Protein AF-A0AAV9B900-F1 (afdb_monomer_lite)

Organism: Acorus gramineus (NCBI:txid55184)

Foldseek 3Di:
DDPPPPPDDPVPDPVPDDPPDDDDVVCCLQPVVPPDDPDDPHDHDDNDDPPPPDDQDPDLPDFLDDDDPVDDDDDPPPPDPPDDDPPPPVVCPVPDDDPPPDDDPQVVDDPRPSVVSVVSVVVPDDDDPPPPDDDPDDDDPPPPPCVVVVVVVVVVCVVCVVVCCVVVVVVVCCVPVNDDPPPDDDDQDPVCPVVVVLVVLLVVQLVVQQVPDDPPPRDPCSVVLVVLLVVLLVCVQQVHDDDDPPDDPVSVVSSVVSSPCPPVVVLLVVVLVCLQVVHDDDPVSVVVSQSSCVRPDCVVVVVVVPDDDDDDADDDDCRVPPPDADDWDWHWDCPSNDIDIDIHGDPVVVVVVVVVVVVVPDDDDWDADDVVVVDPRDTDDDDDDDDPVVCPPDDDDDDDDDDDDDDDDDDDDDDDPDCVVVDDDVVVVVVVVVVLVVVVVVVVVVCVVVVHDDDPVNSPPPPPPDD

Structure (mmCIF, N/CA/C/O backbone):
data_AF-A0AAV9B900-F1
#
_entry.id   AF-A0AAV9B900-F1
#
loop_
_atom_site.group_PDB
_atom_site.id
_atom_site.type_symbol
_atom_site.label_atom_id
_atom_site.label_alt_id
_atom_site.label_comp_id
_atom_site.label_asym_id
_atom_site.label_entity_id
_atom_site.label_seq_id
_atom_site.pdbx_PDB_ins_code
_atom_site.Cartn_x
_atom_site.Cartn_y
_atom_site.Cartn_z
_atom_site.occupancy
_atom_site.B_iso_or_equiv
_atom_site.auth_seq_id
_atom_site.auth_comp_id
_atom_site.auth_asym_id
_atom_site.auth_atom_id
_atom_site.pdbx_PDB_model_num
ATOM 1 N N . MET A 1 1 ? 1.794 -11.631 -5.120 1.00 41.78 1 MET A N 1
ATOM 2 C CA . MET A 1 1 ? 2.188 -12.983 -4.677 1.00 41.78 1 MET A CA 1
ATOM 3 C C . MET A 1 1 ? 3.601 -12.877 -4.150 1.00 41.78 1 MET A C 1
ATOM 5 O O . MET A 1 1 ? 4.469 -12.426 -4.887 1.00 41.78 1 MET A O 1
ATOM 9 N N . GLY A 1 2 ? 3.771 -13.097 -2.846 1.00 43.91 2 GLY A N 1
ATOM 10 C CA . GLY A 1 2 ? 5.059 -12.958 -2.168 1.00 43.91 2 GLY A CA 1
ATOM 11 C C . GLY A 1 2 ? 6.006 -14.101 -2.527 1.00 43.91 2 GLY A C 1
ATOM 12 O O . GLY A 1 2 ? 5.563 -15.159 -2.957 1.00 43.91 2 GLY A O 1
ATOM 13 N N . LYS A 1 3 ? 7.305 -13.874 -2.319 1.00 52.56 3 LYS A N 1
ATOM 14 C CA . LYS A 1 3 ? 8.444 -14.799 -2.497 1.00 52.56 3 LYS A CA 1
ATOM 15 C C . LYS A 1 3 ? 8.371 -16.126 -1.695 1.00 52.56 3 LYS A C 1
ATOM 17 O O . LYS A 1 3 ? 9.396 -16.770 -1.533 1.00 52.56 3 LYS A O 1
ATOM 22 N N . GLY A 1 4 ? 7.217 -16.512 -1.150 1.00 52.47 4 GLY A N 1
ATOM 23 C CA . GLY A 1 4 ? 7.098 -17.544 -0.109 1.00 52.47 4 GLY A CA 1
ATOM 24 C C . GLY A 1 4 ? 6.269 -18.781 -0.462 1.00 52.47 4 GLY A C 1
ATOM 25 O O . GLY A 1 4 ? 5.964 -19.539 0.444 1.00 52.47 4 GLY A O 1
ATOM 26 N N . GLU A 1 5 ? 5.886 -18.981 -1.724 1.00 58.91 5 GLU A N 1
ATOM 27 C CA . GLU A 1 5 ? 5.115 -20.158 -2.178 1.00 58.91 5 GLU A CA 1
ATOM 28 C C . GLU A 1 5 ? 5.924 -21.002 -3.182 1.00 58.91 5 GLU A C 1
ATOM 30 O O . GLU A 1 5 ? 5.419 -21.407 -4.229 1.00 58.91 5 GLU A O 1
ATOM 35 N N . GLU A 1 6 ? 7.218 -21.216 -2.936 1.00 67.94 6 GLU A N 1
ATOM 36 C CA . GLU A 1 6 ? 7.881 -22.375 -3.544 1.00 67.94 6 GLU A CA 1
ATOM 37 C C . GLU A 1 6 ? 7.707 -23.541 -2.579 1.00 67.94 6 GLU A C 1
ATOM 39 O O . GLU A 1 6 ? 8.514 -23.751 -1.675 1.00 67.94 6 GLU A O 1
ATOM 44 N N . ASP A 1 7 ? 6.594 -24.255 -2.744 1.00 73.94 7 ASP A N 1
ATOM 45 C CA . ASP A 1 7 ? 6.335 -25.481 -2.002 1.00 73.94 7 ASP A CA 1
ATOM 46 C C . ASP A 1 7 ? 7.483 -26.460 -2.256 1.00 73.94 7 ASP A C 1
ATOM 48 O O . ASP A 1 7 ? 7.876 -26.698 -3.407 1.00 73.94 7 ASP A O 1
ATOM 52 N N . TRP A 1 8 ? 8.031 -27.028 -1.178 1.00 78.62 8 TRP A N 1
ATOM 53 C CA . TRP A 1 8 ? 9.004 -28.103 -1.300 1.00 78.62 8 TRP A CA 1
ATOM 54 C C . TRP A 1 8 ? 8.386 -29.218 -2.142 1.00 78.62 8 TRP A C 1
ATOM 56 O O . TRP A 1 8 ? 7.319 -29.747 -1.829 1.00 78.62 8 TRP A O 1
ATOM 66 N N . ASN A 1 9 ? 9.053 -29.555 -3.237 1.00 77.12 9 ASN A N 1
ATOM 67 C CA . ASN A 1 9 ? 8.632 -30.608 -4.137 1.00 77.12 9 ASN A CA 1
ATOM 68 C C . ASN A 1 9 ? 9.798 -31.580 -4.341 1.00 77.12 9 ASN A C 1
ATOM 70 O O . ASN A 1 9 ? 10.964 -31.246 -4.131 1.00 77.12 9 ASN A O 1
ATOM 74 N N . GLY A 1 10 ? 9.492 -32.794 -4.795 1.00 81.31 10 GLY A N 1
ATOM 75 C CA . GLY A 1 10 ? 10.517 -33.808 -5.043 1.00 81.31 10 GLY A CA 1
ATOM 76 C C . GLY A 1 10 ? 11.502 -33.466 -6.171 1.00 81.31 10 GLY A C 1
ATOM 77 O O . GLY A 1 10 ? 12.431 -34.248 -6.369 1.00 81.31 10 GLY A O 1
ATOM 78 N N . PHE A 1 11 ? 11.292 -32.359 -6.900 1.00 78.69 11 PHE A N 1
ATOM 79 C CA . PHE A 1 11 ? 12.138 -31.865 -7.995 1.00 78.69 11 PHE A CA 1
ATOM 80 C C . PHE A 1 11 ? 13.203 -30.862 -7.524 1.00 78.69 11 PHE A C 1
ATOM 82 O O . PHE A 1 11 ? 14.281 -30.813 -8.105 1.00 78.69 11 PHE A O 1
ATOM 89 N N . ASN A 1 12 ? 12.933 -30.114 -6.453 1.00 79.75 12 ASN A N 1
ATOM 90 C CA . ASN A 1 12 ? 13.846 -29.140 -5.850 1.00 79.75 12 ASN A CA 1
ATOM 91 C C . ASN A 1 12 ? 14.713 -29.766 -4.735 1.00 79.75 12 ASN A C 1
ATOM 93 O O . ASN A 1 12 ? 15.343 -29.050 -3.957 1.00 79.75 12 ASN A O 1
ATOM 97 N N . ASP A 1 13 ? 14.732 -31.098 -4.633 1.00 88.12 13 ASP A N 1
ATOM 98 C CA . ASP A 1 13 ? 15.564 -31.838 -3.684 1.00 88.12 13 ASP A CA 1
ATOM 99 C C . ASP A 1 13 ? 17.041 -31.751 -4.087 1.00 88.12 13 ASP A C 1
ATOM 101 O O . ASP A 1 13 ? 17.438 -32.214 -5.159 1.00 88.12 13 ASP A O 1
ATOM 105 N N . ILE A 1 14 ? 17.861 -31.187 -3.199 1.00 86.88 14 ILE A N 1
ATOM 106 C CA . ILE A 1 14 ? 19.293 -30.982 -3.428 1.00 86.88 14 ILE A CA 1
ATOM 107 C C . ILE A 1 14 ? 20.031 -32.288 -3.742 1.00 86.88 14 ILE A C 1
ATOM 109 O O . ILE A 1 14 ? 20.977 -32.275 -4.523 1.00 86.88 14 ILE A O 1
ATOM 113 N N . ASN A 1 15 ? 19.558 -33.425 -3.221 1.00 91.62 15 ASN A N 1
ATOM 114 C CA . ASN A 1 15 ? 20.183 -34.729 -3.448 1.00 91.62 15 ASN A CA 1
ATOM 115 C C . ASN A 1 15 ? 19.962 -35.269 -4.869 1.00 91.62 15 ASN A C 1
ATOM 117 O O . ASN A 1 15 ? 20.646 -36.200 -5.289 1.00 91.62 15 ASN A O 1
ATOM 121 N N . LYS A 1 16 ? 19.008 -34.702 -5.617 1.00 89.44 16 LYS A N 1
ATOM 122 C CA . LYS A 1 16 ? 18.698 -35.089 -7.002 1.00 89.44 16 LYS A CA 1
ATOM 123 C C . LYS A 1 16 ? 19.280 -34.123 -8.034 1.00 89.44 16 LYS A C 1
ATOM 125 O O . LYS A 1 16 ? 19.177 -34.380 -9.233 1.00 89.44 16 LYS A O 1
ATOM 130 N N . LEU A 1 17 ? 19.884 -33.019 -7.593 1.00 86.38 17 LEU A N 1
ATOM 131 C CA . LEU A 1 17 ? 20.438 -31.988 -8.464 1.00 86.38 17 LEU A CA 1
ATOM 132 C C . LEU A 1 17 ? 21.939 -32.201 -8.676 1.00 86.38 17 LEU A C 1
ATOM 134 O O . LEU A 1 17 ? 22.731 -32.176 -7.739 1.00 86.38 17 LEU A O 1
ATOM 138 N N . ILE A 1 18 ? 22.346 -32.353 -9.936 1.00 90.69 18 ILE A N 1
ATOM 139 C CA . ILE A 1 18 ? 23.762 -32.427 -10.313 1.00 90.69 18 ILE A CA 1
ATOM 140 C C . ILE A 1 18 ? 24.253 -31.014 -10.643 1.00 90.69 18 ILE A C 1
ATOM 142 O O . ILE A 1 18 ? 23.983 -30.490 -11.725 1.00 90.69 18 ILE A O 1
ATOM 146 N N . ILE A 1 19 ? 25.003 -30.398 -9.728 1.00 88.81 19 ILE A N 1
ATOM 147 C CA . ILE A 1 19 ? 25.570 -29.054 -9.913 1.00 88.81 19 ILE A CA 1
ATOM 148 C C . ILE A 1 19 ? 26.985 -29.184 -10.490 1.00 88.81 19 ILE A C 1
ATOM 150 O O . ILE A 1 19 ? 27.936 -29.458 -9.765 1.00 88.81 19 ILE A O 1
ATOM 154 N N . ARG A 1 20 ? 27.125 -29.003 -11.811 1.00 91.62 20 ARG A N 1
ATOM 155 C CA . ARG A 1 20 ? 28.436 -29.013 -12.502 1.00 91.62 20 ARG A CA 1
ATOM 156 C C . ARG A 1 20 ? 29.057 -27.626 -12.622 1.00 91.62 20 ARG A C 1
ATOM 158 O O . ARG A 1 20 ? 30.269 -27.477 -12.536 1.00 91.62 20 ARG A O 1
ATOM 165 N N . SER A 1 21 ? 28.222 -26.620 -12.835 1.00 89.88 21 SER A N 1
ATOM 166 C CA . SER A 1 21 ? 28.603 -25.215 -12.897 1.00 89.88 21 SER A CA 1
ATOM 167 C C . SER A 1 21 ? 27.502 -24.374 -12.251 1.00 89.88 21 SER A C 1
ATOM 169 O O . SER A 1 21 ? 26.326 -24.748 -12.315 1.00 89.88 21 SER A O 1
ATOM 171 N N . PRO A 1 22 ? 27.851 -23.258 -11.592 1.00 89.69 22 PRO A N 1
ATOM 172 C CA . PRO A 1 22 ? 26.847 -22.377 -11.020 1.00 89.69 22 PRO A CA 1
ATOM 173 C C . PRO A 1 22 ? 26.044 -21.708 -12.141 1.00 89.69 22 PRO A C 1
ATOM 175 O O . PRO A 1 22 ? 26.608 -21.186 -13.106 1.00 89.69 22 PRO A O 1
ATOM 178 N N . PHE A 1 23 ? 24.718 -21.700 -12.006 1.00 87.12 23 PHE A N 1
ATOM 179 C CA . PHE A 1 23 ? 23.857 -20.978 -12.936 1.00 87.12 23 PHE A CA 1
ATOM 180 C C . PHE A 1 23 ? 24.022 -19.467 -12.754 1.00 87.12 23 PHE A C 1
ATOM 182 O O . PHE A 1 23 ? 23.771 -18.930 -11.676 1.00 87.12 23 PHE A O 1
ATOM 189 N N . GLN A 1 24 ? 24.413 -18.785 -13.829 1.00 92.00 24 GLN A N 1
ATOM 190 C CA . GLN A 1 24 ? 24.542 -17.333 -13.871 1.00 92.00 24 GLN A CA 1
ATOM 191 C C . GLN A 1 24 ? 23.187 -16.653 -14.116 1.00 92.00 24 GLN A C 1
ATOM 193 O O . GLN A 1 24 ? 22.278 -17.224 -14.726 1.00 92.00 24 GLN A O 1
ATOM 198 N N . THR A 1 25 ? 23.043 -15.411 -13.652 1.00 92.38 25 THR A N 1
ATOM 199 C CA . THR A 1 25 ? 21.820 -14.612 -13.842 1.00 92.38 25 THR A CA 1
ATOM 200 C C . THR A 1 25 ? 21.553 -14.276 -15.309 1.00 92.38 25 THR A C 1
ATOM 202 O O . THR A 1 25 ? 20.406 -14.149 -15.725 1.00 92.38 25 THR A O 1
ATOM 205 N N . GLU A 1 26 ? 22.605 -14.214 -16.111 1.00 93.00 26 GLU A N 1
ATOM 206 C CA . GLU A 1 26 ? 22.615 -13.952 -17.540 1.00 93.00 26 GLU A CA 1
ATOM 207 C C . GLU A 1 26 ? 21.864 -15.050 -18.294 1.00 93.00 26 GLU A C 1
ATOM 209 O O . GLU A 1 26 ? 21.104 -14.752 -19.210 1.00 93.00 26 GLU A O 1
ATOM 214 N N . TYR A 1 27 ? 21.972 -16.310 -17.858 1.00 92.44 27 TYR A N 1
ATOM 215 C CA . TYR A 1 27 ? 21.222 -17.423 -18.447 1.00 92.44 27 TYR A CA 1
ATOM 216 C C . TYR A 1 27 ? 19.714 -17.280 -18.230 1.00 92.44 27 TYR A C 1
ATOM 218 O O . TYR A 1 27 ? 18.936 -17.573 -19.136 1.00 92.44 27 TYR A O 1
ATOM 226 N N . ARG A 1 28 ? 19.297 -16.750 -17.072 1.00 90.56 28 ARG A N 1
ATOM 227 C CA . ARG A 1 28 ? 17.886 -16.446 -16.782 1.00 90.56 28 ARG A CA 1
ATOM 228 C C . ARG A 1 28 ? 17.332 -15.306 -17.629 1.00 90.56 28 ARG A C 1
ATOM 230 O O . ARG A 1 28 ? 16.119 -15.218 -17.770 1.00 90.56 28 ARG A O 1
ATOM 237 N N . ILE A 1 29 ? 18.189 -14.439 -18.166 1.00 91.69 29 ILE A N 1
ATOM 238 C CA . ILE A 1 29 ? 17.794 -13.352 -19.072 1.00 91.69 29 ILE A CA 1
ATOM 239 C C . ILE A 1 29 ? 17.827 -13.835 -20.526 1.00 91.69 29 ILE A C 1
ATOM 241 O O . ILE A 1 29 ? 16.890 -13.575 -21.275 1.00 91.69 29 ILE A O 1
ATOM 245 N N . ALA A 1 30 ? 18.882 -14.554 -20.920 1.00 91.50 30 ALA A N 1
ATOM 246 C CA . ALA A 1 30 ? 19.071 -15.058 -22.279 1.00 91.50 30 ALA A CA 1
ATOM 247 C C . ALA A 1 30 ? 18.037 -16.131 -22.651 1.00 91.50 30 ALA A C 1
ATOM 249 O O . ALA A 1 30 ? 17.498 -16.117 -23.755 1.00 91.50 30 ALA A O 1
ATOM 250 N N . PHE A 1 31 ? 17.729 -17.035 -21.716 1.00 92.69 31 PHE A N 1
ATOM 251 C CA . PHE A 1 31 ? 16.779 -18.131 -21.908 1.00 92.69 31 PHE A CA 1
ATOM 252 C C . PHE A 1 31 ? 15.756 -18.152 -20.769 1.00 92.69 31 PHE A C 1
ATOM 254 O O . PHE A 1 31 ? 15.782 -19.033 -19.899 1.00 92.69 31 PHE A O 1
ATOM 261 N N . PRO A 1 32 ? 14.836 -17.177 -20.748 1.00 93.00 32 PRO A N 1
ATOM 262 C CA . PRO A 1 32 ? 14.031 -16.921 -19.567 1.00 93.00 32 PRO A CA 1
ATOM 263 C C . PRO A 1 32 ? 12.958 -17.998 -19.335 1.00 93.00 32 PRO A C 1
ATOM 265 O O . PRO A 1 32 ? 12.640 -18.305 -18.191 1.00 93.00 32 PRO A O 1
ATOM 268 N N . HIS A 1 33 ? 12.512 -18.695 -20.386 1.00 92.31 33 HIS A N 1
ATOM 269 C CA . HIS A 1 33 ? 11.602 -19.843 -20.270 1.00 92.31 33 HIS A CA 1
ATOM 270 C C . HIS A 1 33 ? 12.257 -21.143 -19.781 1.00 92.31 33 HIS A C 1
ATOM 272 O O . HIS A 1 33 ? 11.537 -22.055 -19.386 1.00 92.31 33 HIS A O 1
ATOM 278 N N . LEU A 1 34 ? 13.590 -21.249 -19.825 1.00 91.94 34 LEU A N 1
ATOM 279 C CA . LEU A 1 34 ? 14.309 -22.469 -19.446 1.00 91.94 34 LEU A CA 1
ATOM 280 C C . LEU A 1 34 ? 14.766 -22.431 -17.985 1.00 91.94 34 LEU A C 1
ATOM 282 O O . LEU A 1 34 ? 14.633 -23.419 -17.271 1.00 91.94 34 LEU A O 1
ATOM 286 N N . TYR A 1 35 ? 15.308 -21.292 -17.545 1.00 90.19 35 TYR A N 1
ATOM 287 C CA . TYR A 1 35 ? 15.958 -21.175 -16.235 1.00 90.19 35 TYR A CA 1
ATOM 288 C C . TYR A 1 35 ? 15.111 -20.471 -15.161 1.00 90.19 35 TYR A C 1
ATOM 290 O O . TYR A 1 35 ? 15.565 -20.375 -14.018 1.00 90.19 35 TYR A O 1
ATOM 298 N N . ASN A 1 36 ? 13.910 -19.972 -15.490 1.00 89.12 36 ASN A N 1
ATOM 299 C CA . ASN A 1 36 ? 12.993 -19.368 -14.516 1.00 89.12 36 ASN A CA 1
ATOM 300 C C . ASN A 1 36 ? 11.750 -20.230 -14.280 1.00 89.12 36 ASN A C 1
ATOM 302 O O . ASN A 1 36 ? 11.118 -20.729 -15.210 1.00 89.12 36 ASN A O 1
ATOM 306 N N . ASN A 1 37 ? 11.327 -20.298 -13.019 1.00 86.44 37 ASN A N 1
ATOM 307 C CA . ASN A 1 37 ? 10.040 -20.867 -12.646 1.00 86.44 37 ASN A CA 1
ATOM 308 C C . ASN A 1 37 ? 8.927 -19.843 -12.909 1.00 86.44 37 ASN A C 1
ATOM 310 O O . ASN A 1 37 ? 8.950 -18.737 -12.370 1.00 86.44 37 ASN A O 1
ATOM 314 N N . ARG A 1 38 ? 7.916 -20.226 -13.698 1.00 86.31 38 ARG A N 1
ATOM 315 C CA . ARG A 1 38 ? 6.719 -19.407 -14.002 1.00 86.31 38 ARG A CA 1
ATOM 316 C C . ARG A 1 38 ? 7.053 -17.995 -14.535 1.00 86.31 38 ARG A C 1
ATOM 318 O O . ARG A 1 38 ? 6.604 -17.002 -13.950 1.00 86.31 38 ARG A O 1
ATOM 325 N N . PRO A 1 39 ? 7.782 -17.902 -15.660 1.00 90.12 39 PRO A N 1
ATOM 326 C CA . PRO A 1 39 ? 8.075 -16.643 -16.344 1.00 90.12 39 PRO A CA 1
ATOM 327 C C . PRO A 1 39 ? 6.809 -15.809 -16.622 1.00 90.12 39 PRO A C 1
ATOM 329 O O . PRO A 1 39 ? 5.854 -16.302 -17.226 1.00 90.12 39 PRO A O 1
ATOM 332 N N . LYS A 1 40 ? 6.765 -14.536 -16.194 1.00 89.81 40 LYS A N 1
ATOM 333 C CA . LYS A 1 40 ? 5.626 -13.620 -16.433 1.00 89.81 40 LYS A CA 1
ATOM 334 C C . LYS A 1 40 ? 6.102 -12.272 -16.963 1.00 89.81 40 LYS A C 1
ATOM 336 O O . LYS A 1 40 ? 7.034 -11.690 -16.425 1.00 89.81 40 LYS A O 1
ATOM 341 N N . LYS A 1 41 ? 5.369 -11.731 -17.947 1.00 92.94 41 LYS A N 1
ATOM 342 C CA . LYS A 1 41 ? 5.661 -10.443 -18.617 1.00 92.94 41 LYS A CA 1
ATOM 343 C C . LYS A 1 41 ? 7.052 -10.394 -19.262 1.00 92.94 41 LYS A C 1
ATOM 345 O O . LYS A 1 41 ? 7.685 -9.343 -19.300 1.00 92.94 41 LYS A O 1
ATOM 350 N N . GLU A 1 42 ? 7.500 -11.528 -19.784 1.00 91.12 42 GLU A N 1
ATOM 351 C CA . GLU A 1 42 ? 8.800 -11.637 -20.432 1.00 91.12 42 GLU A CA 1
ATOM 352 C C . GLU A 1 42 ? 8.748 -11.205 -21.898 1.00 91.12 42 GLU A C 1
ATOM 354 O O . GLU A 1 42 ? 7.698 -11.204 -22.553 1.00 91.12 42 GLU A O 1
ATOM 359 N N . ARG A 1 43 ? 9.910 -10.796 -22.400 1.00 91.25 43 ARG A N 1
ATOM 360 C CA . ARG A 1 43 ? 10.138 -10.418 -23.790 1.00 91.25 43 ARG A CA 1
ATOM 361 C C . ARG A 1 43 ? 11.370 -11.167 -24.264 1.00 91.25 43 ARG A C 1
ATOM 363 O O . ARG A 1 43 ? 12.413 -11.081 -23.623 1.00 91.25 43 ARG A O 1
ATOM 370 N N . LEU A 1 44 ? 11.236 -11.890 -25.371 1.00 90.62 44 LEU A N 1
ATOM 371 C CA . LEU A 1 44 ? 12.372 -12.547 -26.001 1.00 90.62 44 LEU A CA 1
ATOM 372 C C . LEU A 1 44 ? 13.258 -11.486 -26.653 1.00 90.62 44 LEU A C 1
ATOM 374 O O . LEU A 1 44 ? 12.772 -10.636 -27.401 1.00 90.62 44 LEU A O 1
ATOM 378 N N . GLY A 1 45 ? 14.546 -11.523 -26.323 1.00 86.81 45 GLY A N 1
ATOM 379 C CA . GLY A 1 45 ? 15.553 -10.702 -26.978 1.00 86.81 45 GLY A CA 1
ATOM 380 C C . GLY A 1 45 ? 15.908 -11.243 -28.361 1.00 86.81 45 GLY A C 1
ATOM 381 O O . GLY A 1 45 ? 15.609 -12.387 -28.704 1.00 86.81 45 GLY A O 1
ATOM 382 N N . ILE A 1 46 ? 16.586 -10.415 -29.150 1.00 92.00 46 ILE A N 1
ATOM 383 C CA . ILE A 1 46 ? 17.233 -10.867 -30.383 1.00 92.00 46 ILE A CA 1
ATOM 384 C C . ILE A 1 46 ? 18.424 -11.741 -29.976 1.00 92.00 46 ILE A C 1
ATOM 386 O O . ILE A 1 46 ? 19.291 -11.284 -29.236 1.00 92.00 46 ILE A O 1
ATOM 390 N N . TYR A 1 47 ? 18.450 -12.992 -30.440 1.00 90.06 47 TYR A N 1
ATOM 391 C CA . TYR A 1 47 ? 19.482 -13.961 -30.054 1.00 90.06 47 TYR A CA 1
ATOM 392 C C . TYR A 1 47 ? 20.838 -13.670 -30.706 1.00 90.06 47 TYR A C 1
ATOM 394 O O . TYR A 1 47 ? 21.870 -13.676 -30.040 1.00 90.06 47 TYR A O 1
ATOM 402 N N . HIS A 1 48 ? 20.839 -13.420 -32.016 1.00 93.00 48 HIS A N 1
ATOM 403 C CA . HIS A 1 48 ? 22.061 -13.219 -32.779 1.00 93.00 48 HIS A CA 1
ATOM 404 C C . HIS A 1 48 ? 21.817 -12.306 -33.979 1.00 93.00 48 HIS A C 1
ATOM 406 O O . HIS A 1 48 ? 20.759 -12.343 -34.606 1.00 93.00 48 HIS A O 1
ATOM 412 N N . THR A 1 49 ? 22.834 -11.521 -34.310 1.00 92.12 49 THR A N 1
ATOM 413 C CA . THR A 1 49 ? 22.958 -10.779 -35.565 1.00 92.12 49 THR A CA 1
ATOM 414 C C . THR A 1 49 ? 24.251 -11.22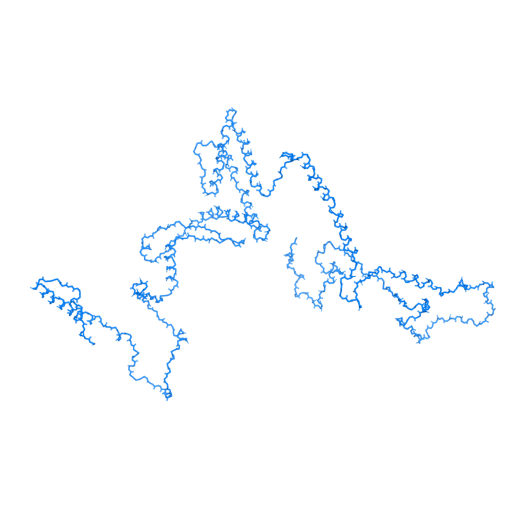7 -36.237 1.00 92.12 49 THR A C 1
ATOM 416 O O . THR A 1 49 ? 25.240 -11.385 -35.516 1.00 92.12 49 THR A O 1
ATOM 419 N N . PRO A 1 50 ? 24.282 -11.411 -37.571 1.00 92.62 50 PRO A N 1
ATOM 420 C CA . PRO A 1 50 ? 25.492 -11.842 -38.265 1.00 92.62 50 PRO A CA 1
ATOM 421 C C . PRO A 1 50 ? 26.661 -10.921 -37.906 1.00 92.62 50 PRO A C 1
ATOM 423 O O . PRO A 1 50 ? 26.501 -9.699 -37.862 1.00 92.62 50 PRO A O 1
ATOM 426 N N . MET A 1 51 ? 27.823 -11.508 -37.613 1.00 86.94 51 MET A N 1
ATOM 427 C CA . MET A 1 51 ? 29.004 -10.734 -37.236 1.00 86.94 51 MET A CA 1
ATOM 428 C C . MET A 1 51 ? 29.456 -9.880 -38.422 1.00 86.94 51 MET A C 1
ATOM 430 O O . MET A 1 51 ? 29.958 -10.393 -39.421 1.00 86.94 51 MET A O 1
ATOM 434 N N . VAL A 1 52 ? 29.253 -8.567 -38.314 1.00 85.94 52 VAL A N 1
ATOM 435 C CA . VAL A 1 52 ? 29.648 -7.604 -39.343 1.00 85.94 52 VAL A CA 1
ATOM 436 C C . VAL A 1 52 ? 31.161 -7.394 -39.268 1.00 85.94 52 VAL A C 1
ATOM 438 O O . VAL A 1 52 ? 31.650 -6.629 -38.438 1.00 85.94 52 VAL A O 1
ATOM 441 N N . MET A 1 53 ? 31.902 -8.075 -40.144 1.00 83.94 53 MET A N 1
ATOM 442 C CA . MET A 1 53 ? 33.362 -7.963 -40.266 1.00 83.94 53 MET A CA 1
ATOM 443 C C . MET A 1 53 ? 33.752 -6.775 -41.157 1.00 83.94 53 MET A C 1
ATOM 445 O O . MET A 1 53 ? 34.185 -6.946 -42.293 1.00 83.94 53 MET A O 1
ATOM 449 N N . CYS A 1 54 ? 33.551 -5.554 -40.658 1.00 82.06 54 CYS A N 1
ATOM 450 C CA . CYS A 1 54 ? 33.891 -4.325 -41.377 1.00 82.06 54 CYS A CA 1
ATOM 451 C C . CYS A 1 54 ? 35.202 -3.725 -40.853 1.00 82.06 54 CYS A C 1
ATOM 453 O O . CYS A 1 54 ? 35.306 -3.385 -39.672 1.00 82.06 54 CYS A O 1
ATOM 455 N N . ILE A 1 55 ? 36.185 -3.568 -41.741 1.00 81.81 55 ILE A N 1
ATOM 456 C CA . ILE A 1 55 ? 37.466 -2.928 -41.434 1.00 81.81 55 ILE A CA 1
ATOM 457 C C . ILE A 1 55 ? 37.367 -1.442 -41.772 1.00 81.81 55 ILE A C 1
ATOM 459 O O . ILE A 1 55 ? 37.004 -1.065 -42.885 1.00 81.81 55 ILE A O 1
ATOM 463 N N . LYS A 1 56 ? 37.672 -0.590 -40.790 1.00 76.88 56 LYS A N 1
ATOM 464 C CA . LYS A 1 56 ? 37.657 0.867 -40.955 1.00 76.88 56 LYS A CA 1
ATOM 465 C C . LYS A 1 56 ? 39.058 1.360 -41.289 1.00 76.88 56 LYS A C 1
ATOM 467 O O . LYS A 1 56 ? 39.950 1.281 -40.446 1.00 76.88 56 LYS A O 1
ATOM 472 N N . THR A 1 57 ? 39.215 1.920 -42.481 1.00 74.12 57 THR A N 1
ATOM 473 C CA . THR A 1 57 ? 40.447 2.583 -42.908 1.00 74.12 57 THR A CA 1
ATOM 474 C C . THR A 1 57 ? 40.591 3.920 -42.178 1.00 74.12 57 THR A C 1
ATOM 476 O O . THR A 1 57 ? 39.614 4.653 -41.996 1.00 74.12 57 THR A O 1
ATOM 479 N N . LYS A 1 58 ? 41.797 4.222 -41.689 1.00 72.69 58 LYS A N 1
ATOM 480 C CA . LYS A 1 58 ? 42.119 5.527 -41.078 1.00 72.69 58 LYS A CA 1
ATOM 481 C C . LYS A 1 58 ? 42.883 6.433 -42.037 1.00 72.69 58 LYS A C 1
ATOM 483 O O . LYS A 1 58 ? 42.702 7.646 -41.978 1.00 72.69 58 LYS A O 1
ATOM 488 N N . ASP A 1 59 ? 43.665 5.828 -42.926 1.00 78.88 59 ASP A N 1
ATOM 489 C CA . ASP A 1 59 ? 44.507 6.534 -43.880 1.00 78.88 59 ASP A CA 1
ATOM 490 C C . ASP A 1 59 ? 43.763 6.659 -45.220 1.00 78.88 59 ASP A C 1
ATOM 492 O O . ASP A 1 59 ? 43.417 5.638 -45.823 1.00 78.88 59 ASP A O 1
ATOM 496 N N . PRO A 1 60 ? 43.472 7.888 -45.686 1.00 75.06 60 PRO A N 1
ATOM 497 C CA . PRO A 1 60 ? 42.718 8.118 -46.919 1.00 75.06 60 PRO A CA 1
ATOM 498 C C . PRO A 1 60 ? 43.539 7.852 -48.189 1.00 75.06 60 PRO A C 1
ATOM 500 O O . PRO A 1 60 ? 42.962 7.796 -49.272 1.00 75.06 60 PRO A O 1
ATOM 503 N N . ASP A 1 61 ? 44.858 7.698 -48.055 1.00 80.81 61 ASP A N 1
ATOM 504 C CA . ASP A 1 61 ? 45.792 7.502 -49.170 1.00 80.81 61 ASP A CA 1
ATOM 505 C C . ASP A 1 61 ? 45.846 6.042 -49.656 1.00 80.81 61 ASP A C 1
ATOM 507 O O . ASP A 1 61 ? 46.361 5.761 -50.739 1.00 80.81 61 ASP A O 1
ATOM 511 N N . LEU A 1 62 ? 45.309 5.099 -48.872 1.00 79.19 62 LEU A N 1
ATOM 512 C CA . LEU A 1 62 ? 45.202 3.695 -49.263 1.00 79.19 62 LEU A CA 1
ATOM 513 C C . LEU A 1 62 ? 44.042 3.490 -50.255 1.00 79.19 62 LEU A C 1
ATOM 515 O O . LEU A 1 62 ? 43.012 4.166 -50.157 1.00 79.19 62 LEU A O 1
ATOM 519 N N . PRO A 1 63 ? 44.167 2.548 -51.210 1.00 79.56 63 PRO A N 1
ATOM 520 C CA . PRO A 1 63 ? 43.108 2.301 -52.181 1.00 79.56 63 PRO A CA 1
ATOM 521 C C . PRO A 1 63 ? 41.828 1.802 -51.499 1.00 79.56 63 PRO A C 1
ATOM 523 O O . PRO A 1 63 ? 41.866 1.237 -50.413 1.00 79.56 63 PRO A O 1
ATOM 526 N N . ALA A 1 64 ? 40.673 1.988 -52.146 1.00 73.44 64 ALA A N 1
ATOM 527 C CA . ALA A 1 64 ? 39.382 1.664 -51.533 1.00 73.44 64 ALA A CA 1
ATOM 528 C C . ALA A 1 64 ? 39.216 0.175 -51.184 1.00 73.44 64 ALA A C 1
ATOM 530 O O . ALA A 1 64 ? 38.606 -0.172 -50.173 1.00 73.44 64 ALA A O 1
ATOM 531 N N . PHE A 1 65 ? 39.786 -0.690 -52.021 1.00 80.56 65 PHE A N 1
ATOM 532 C CA . PHE A 1 65 ? 39.854 -2.127 -51.816 1.00 80.56 65 PHE A CA 1
ATOM 533 C C . PHE A 1 65 ? 41.327 -2.516 -51.723 1.00 80.56 65 PHE A C 1
ATOM 535 O O . PHE A 1 65 ? 42.059 -2.428 -52.708 1.00 80.56 65 PHE A O 1
ATOM 542 N N . TYR A 1 66 ? 41.763 -2.928 -50.537 1.00 83.69 66 TYR A N 1
ATOM 543 C CA . TYR A 1 66 ? 43.094 -3.480 -50.312 1.00 83.69 66 TYR A CA 1
ATOM 544 C C . TYR A 1 66 ? 43.030 -4.633 -49.320 1.00 83.69 66 TYR A C 1
ATOM 546 O O . TYR A 1 66 ? 42.062 -4.788 -48.571 1.00 83.69 66 TYR A O 1
ATOM 554 N N . TYR A 1 67 ? 44.074 -5.456 -49.336 1.00 87.56 67 TYR A N 1
ATOM 555 C CA . TYR A 1 67 ? 44.226 -6.535 -48.379 1.00 87.56 67 TYR A CA 1
ATOM 556 C C . TYR A 1 67 ? 44.724 -5.968 -47.048 1.00 87.56 67 TYR A C 1
ATOM 558 O O . TYR A 1 67 ? 45.909 -5.664 -46.902 1.00 87.56 67 TYR A O 1
ATOM 566 N N . ASP A 1 68 ? 43.811 -5.766 -46.100 1.00 86.75 68 ASP A N 1
ATOM 567 C CA . ASP A 1 68 ? 44.169 -5.203 -44.802 1.00 86.75 68 ASP A CA 1
ATOM 568 C C . ASP A 1 68 ? 44.969 -6.213 -43.957 1.00 86.75 68 ASP A C 1
ATOM 570 O O . ASP A 1 68 ? 44.603 -7.393 -43.923 1.00 86.75 68 ASP A O 1
ATOM 574 N N . PRO A 1 69 ? 46.021 -5.782 -43.236 1.00 88.81 69 PRO A N 1
ATOM 575 C CA . PRO A 1 69 ? 46.801 -6.660 -42.362 1.00 88.81 69 PRO A CA 1
ATOM 576 C C . PRO A 1 69 ? 45.993 -7.389 -41.274 1.00 88.81 69 PRO A C 1
ATOM 578 O O . PRO A 1 69 ? 46.460 -8.401 -40.755 1.00 88.81 69 PRO A O 1
ATOM 581 N N . LEU A 1 70 ? 44.800 -6.900 -40.911 1.00 88.75 70 LEU A N 1
ATOM 582 C CA . LEU A 1 70 ? 43.890 -7.571 -39.975 1.00 88.75 70 LEU A CA 1
ATOM 583 C C . LEU A 1 70 ? 43.214 -8.811 -40.579 1.00 88.75 70 LEU A C 1
ATOM 585 O O . LEU A 1 70 ? 42.722 -9.659 -39.833 1.00 88.75 70 LEU A O 1
ATOM 589 N N . ILE A 1 71 ? 43.159 -8.927 -41.909 1.00 90.62 71 ILE A N 1
ATOM 590 C CA . ILE A 1 71 ? 42.593 -10.095 -42.586 1.00 90.62 71 ILE A CA 1
ATOM 591 C C . ILE A 1 71 ? 43.631 -11.216 -42.560 1.00 90.62 71 ILE A C 1
ATOM 593 O O . ILE A 1 71 ? 44.724 -11.087 -43.114 1.00 90.62 71 ILE A O 1
ATOM 597 N N . HIS A 1 72 ? 43.277 -12.354 -41.955 1.00 90.88 72 HIS A N 1
ATOM 598 C CA . HIS A 1 72 ? 44.149 -13.530 -41.929 1.00 90.88 72 HIS A CA 1
ATOM 599 C C . HIS A 1 72 ? 44.594 -13.915 -43.347 1.00 90.88 72 HIS A C 1
ATOM 601 O O . HIS A 1 72 ? 43.711 -14.170 -44.167 1.00 90.88 72 HIS A O 1
ATOM 607 N N . PRO A 1 73 ? 45.913 -13.973 -43.644 1.00 91.19 73 PRO A N 1
ATOM 608 C CA . PRO A 1 73 ? 46.428 -14.293 -44.976 1.00 91.19 73 PRO A CA 1
ATOM 609 C C . PRO A 1 73 ? 45.827 -15.606 -45.453 1.00 91.19 73 PRO A C 1
ATOM 611 O O . PRO A 1 73 ? 45.861 -16.587 -44.716 1.00 91.19 73 PRO A O 1
ATOM 614 N N . ILE A 1 74 ? 45.278 -15.625 -46.667 1.00 87.88 74 ILE A N 1
ATOM 615 C CA . ILE A 1 74 ? 44.710 -16.834 -47.267 1.00 87.88 74 ILE A CA 1
ATOM 616 C C . ILE A 1 74 ? 45.888 -17.706 -47.716 1.00 87.88 74 ILE A C 1
ATOM 618 O O . ILE A 1 74 ? 46.538 -17.374 -48.712 1.00 87.88 74 ILE A O 1
ATOM 622 N N . PRO A 1 75 ? 46.224 -18.796 -46.999 1.00 84.38 75 PRO A N 1
ATOM 623 C CA . PRO A 1 75 ? 47.347 -19.617 -47.395 1.00 84.38 75 PRO A CA 1
ATOM 624 C C . PRO A 1 75 ? 46.908 -20.472 -48.587 1.00 84.38 75 PRO A C 1
ATOM 626 O O . PRO A 1 75 ? 45.853 -21.108 -48.558 1.00 84.38 75 PRO A O 1
ATOM 629 N N . ALA A 1 76 ? 47.722 -20.522 -49.639 1.00 81.00 76 ALA A N 1
ATOM 630 C CA . ALA A 1 76 ? 47.494 -21.420 -50.766 1.00 81.00 76 ALA A CA 1
ATOM 631 C C . ALA A 1 76 ? 47.831 -22.869 -50.361 1.00 81.00 76 ALA A C 1
ATOM 633 O O . ALA A 1 76 ? 48.849 -23.429 -50.762 1.00 81.00 76 ALA A O 1
ATOM 634 N N . ILE A 1 77 ? 47.001 -23.489 -49.517 1.00 71.06 77 ILE A N 1
ATOM 635 C CA . ILE A 1 77 ? 47.135 -24.905 -49.151 1.00 71.06 77 ILE A CA 1
ATOM 636 C C . ILE A 1 77 ? 46.295 -25.727 -50.125 1.00 71.06 77 ILE A C 1
ATOM 638 O O . ILE A 1 77 ? 45.270 -26.292 -49.772 1.00 71.06 77 ILE A O 1
ATOM 642 N N . ASN A 1 78 ? 46.779 -25.807 -51.362 1.00 64.62 78 ASN A N 1
ATOM 643 C CA . ASN A 1 78 ? 46.417 -26.861 -52.303 1.00 64.62 78 ASN A CA 1
ATOM 644 C C . ASN A 1 78 ? 47.672 -27.692 -52.588 1.00 64.62 78 ASN A C 1
ATOM 646 O O . ASN A 1 78 ? 48.199 -27.703 -53.692 1.00 64.62 78 ASN A O 1
ATOM 650 N N . LYS A 1 79 ? 48.180 -28.399 -51.571 1.00 61.06 79 LYS A N 1
ATOM 651 C CA . LYS A 1 79 ? 49.059 -29.559 -51.791 1.00 61.06 79 LYS A CA 1
ATOM 652 C C . LYS A 1 79 ? 48.212 -30.825 -51.825 1.00 61.06 79 LYS A C 1
ATOM 654 O O . LYS A 1 79 ? 48.283 -31.673 -50.944 1.00 61.06 79 LYS A O 1
ATOM 659 N N . ALA A 1 80 ? 47.360 -30.887 -52.835 1.00 53.78 80 ALA A N 1
ATOM 660 C CA . ALA A 1 80 ? 46.842 -32.112 -53.411 1.00 53.78 80 ALA A CA 1
ATOM 661 C C . ALA A 1 80 ? 46.213 -31.705 -54.738 1.00 53.78 80 ALA A C 1
ATOM 663 O O . ALA A 1 80 ? 45.133 -31.117 -54.745 1.00 53.78 80 ALA A O 1
ATOM 664 N N . ASP A 1 81 ? 46.891 -32.034 -55.833 1.00 59.78 81 ASP A N 1
ATOM 665 C CA . ASP A 1 81 ? 46.259 -32.337 -57.113 1.00 59.78 81 ASP A CA 1
ATOM 666 C C . ASP A 1 81 ? 45.151 -33.367 -56.880 1.00 59.78 81 ASP A C 1
ATOM 668 O O . ASP A 1 81 ? 45.330 -34.574 -57.034 1.00 59.78 81 ASP A O 1
ATOM 672 N N . ARG A 1 82 ? 43.991 -32.909 -56.423 1.00 52.06 82 ARG A N 1
ATOM 673 C CA . ARG A 1 82 ? 42.784 -33.715 -56.380 1.00 52.06 82 ARG A CA 1
ATOM 674 C C . ARG A 1 82 ? 41.833 -33.158 -57.411 1.00 52.06 82 ARG A C 1
ATOM 676 O O . ARG A 1 82 ? 40.937 -32.385 -57.110 1.00 52.06 82 ARG A O 1
ATOM 683 N N . HIS A 1 83 ? 42.163 -33.599 -58.622 1.00 56.09 83 HIS A N 1
ATOM 684 C CA . HIS A 1 83 ? 41.261 -34.191 -59.593 1.00 56.09 83 HIS A CA 1
ATOM 685 C C . HIS A 1 83 ? 40.053 -33.330 -59.980 1.00 56.09 83 HIS A C 1
ATOM 687 O O . HIS A 1 83 ? 39.143 -33.109 -59.193 1.00 56.09 83 HIS A O 1
ATOM 693 N N . GLU A 1 84 ? 40.035 -32.972 -61.266 1.00 52.00 84 GLU A N 1
ATOM 694 C CA . GLU A 1 84 ? 38.879 -32.453 -62.014 1.00 52.00 84 GLU A CA 1
ATOM 695 C C . GLU A 1 84 ? 38.613 -30.942 -61.942 1.00 52.00 84 GLU A C 1
ATOM 697 O O . GLU A 1 84 ? 37.511 -30.456 -61.712 1.00 52.00 84 GLU A O 1
ATOM 702 N N . LYS A 1 85 ? 39.634 -30.181 -62.324 1.00 48.12 85 LYS A N 1
ATOM 703 C CA . LYS A 1 85 ? 39.517 -29.146 -63.363 1.00 48.12 85 LYS A CA 1
ATOM 704 C C . LYS A 1 85 ? 40.857 -29.232 -64.103 1.00 48.12 85 LYS A C 1
ATOM 706 O O . LYS A 1 85 ? 41.855 -28.772 -63.584 1.00 48.12 85 LYS A O 1
ATOM 711 N N . LYS A 1 86 ? 41.000 -29.877 -65.268 1.00 46.94 86 LYS A N 1
ATOM 712 C CA . LYS A 1 86 ? 40.372 -29.435 -66.524 1.00 46.94 86 LYS A CA 1
ATOM 713 C C . LYS A 1 86 ? 39.971 -27.959 -66.448 1.00 46.94 86 LYS A C 1
ATOM 715 O O . LYS A 1 86 ? 38.842 -27.581 -66.732 1.00 46.94 86 LYS A O 1
ATOM 720 N N . VAL A 1 87 ? 40.914 -27.111 -66.034 1.00 48.81 87 VAL A N 1
ATOM 721 C CA . VAL A 1 87 ? 41.111 -25.897 -66.810 1.00 48.81 87 VAL A CA 1
ATOM 722 C C . VAL A 1 87 ? 41.442 -26.464 -68.177 1.00 48.81 87 VAL A C 1
ATOM 724 O O . VAL A 1 87 ? 42.455 -27.140 -68.339 1.00 48.81 87 VAL A O 1
ATOM 727 N N . TYR A 1 88 ? 40.487 -26.383 -69.096 1.00 51.50 88 TYR A N 1
ATOM 728 C CA . TYR A 1 88 ? 40.846 -26.435 -70.492 1.00 51.50 88 TYR A CA 1
ATOM 729 C C . TYR A 1 88 ? 41.770 -25.228 -70.667 1.00 51.50 88 TYR A C 1
ATOM 731 O O . TYR A 1 88 ? 41.309 -24.125 -70.937 1.00 51.50 88 TYR A O 1
ATOM 739 N N . GLU A 1 89 ? 43.065 -25.405 -70.410 1.00 51.69 89 GLU A N 1
ATOM 740 C CA . GLU A 1 89 ? 44.050 -24.789 -71.278 1.00 51.69 89 GLU A CA 1
ATOM 741 C C . GLU A 1 89 ? 43.750 -25.462 -72.612 1.00 51.69 89 GLU A C 1
ATOM 743 O O . GLU A 1 89 ? 44.194 -26.572 -72.892 1.00 51.69 89 GLU A O 1
ATOM 748 N N . VAL A 1 90 ? 42.775 -24.892 -73.325 1.00 55.31 90 VAL A N 1
ATOM 749 C CA . VAL A 1 90 ? 42.654 -25.111 -74.751 1.00 55.31 90 VAL A CA 1
ATOM 750 C C . VAL A 1 90 ? 44.010 -24.611 -75.225 1.00 55.31 90 VAL A C 1
ATOM 752 O O . VAL A 1 90 ? 44.269 -23.414 -75.128 1.00 55.31 90 VAL A O 1
ATOM 755 N N . GLU A 1 91 ? 44.927 -25.532 -75.544 1.00 55.03 91 GLU A N 1
ATOM 756 C CA . GLU A 1 91 ? 46.052 -25.209 -76.422 1.00 55.03 91 GLU A CA 1
ATOM 757 C C . GLU A 1 91 ? 45.447 -24.369 -77.536 1.00 55.03 91 GLU A C 1
ATOM 759 O O . GLU A 1 91 ? 44.410 -24.795 -78.034 1.00 55.03 91 GLU A O 1
ATOM 764 N N . ASP A 1 92 ? 45.986 -23.175 -77.797 1.00 57.78 92 ASP A N 1
ATOM 765 C CA . ASP A 1 92 ? 45.436 -22.166 -78.708 1.00 57.78 92 ASP A CA 1
ATOM 766 C C . ASP A 1 92 ? 45.014 -22.777 -80.066 1.00 57.78 92 ASP A C 1
ATOM 768 O O . ASP A 1 92 ? 45.728 -22.702 -81.059 1.00 57.78 92 ASP A O 1
ATOM 772 N N . ASP A 1 93 ? 43.848 -23.419 -80.122 1.00 57.66 93 ASP A N 1
ATOM 773 C CA . ASP A 1 93 ? 43.136 -23.738 -81.341 1.00 57.66 93 ASP A CA 1
ATOM 774 C C . ASP A 1 93 ? 42.484 -22.403 -81.690 1.00 57.66 93 ASP A C 1
ATOM 776 O O . ASP A 1 93 ? 41.463 -22.021 -81.109 1.00 57.66 93 ASP A O 1
ATOM 780 N N . ASP A 1 94 ? 43.156 -21.665 -82.577 1.00 59.69 94 ASP A N 1
ATOM 781 C CA . ASP A 1 94 ? 42.919 -20.290 -83.051 1.00 59.69 94 ASP A CA 1
ATOM 782 C C . ASP A 1 94 ? 41.477 -19.973 -83.551 1.00 59.69 94 ASP A C 1
ATOM 784 O O . ASP A 1 94 ? 41.232 -18.924 -84.149 1.00 59.69 94 ASP A O 1
ATOM 788 N N . ASP A 1 95 ? 40.492 -20.844 -83.314 1.00 67.00 95 ASP A N 1
ATOM 789 C CA . ASP A 1 95 ? 39.119 -20.765 -83.823 1.00 67.00 95 ASP A CA 1
ATOM 790 C C . ASP A 1 95 ? 38.148 -19.961 -82.931 1.00 67.00 95 ASP A C 1
ATOM 792 O O . ASP A 1 95 ? 37.072 -19.570 -83.396 1.00 67.00 95 ASP A O 1
ATOM 796 N N . PHE A 1 96 ? 38.478 -19.678 -81.662 1.00 72.75 96 PHE A N 1
ATOM 797 C CA . PHE A 1 96 ? 37.614 -18.883 -80.773 1.00 72.75 96 PHE A CA 1
ATOM 798 C C . PHE A 1 96 ? 38.223 -17.519 -80.426 1.00 72.75 96 PHE A C 1
ATOM 800 O O . PHE A 1 96 ? 38.927 -17.359 -79.430 1.00 72.75 96 PHE A O 1
ATOM 807 N N . ALA A 1 97 ? 37.874 -16.501 -81.216 1.00 74.75 97 ALA A N 1
ATOM 808 C CA . ALA A 1 97 ? 38.142 -15.102 -80.899 1.00 74.75 97 ALA A CA 1
ATOM 809 C C . ALA A 1 97 ? 36.887 -14.411 -80.343 1.00 74.75 97 ALA A C 1
ATOM 811 O O . ALA A 1 97 ? 35.771 -14.602 -80.836 1.00 74.75 97 ALA A O 1
ATOM 812 N N . LEU A 1 98 ? 37.069 -13.564 -79.327 1.00 80.38 98 LEU A N 1
ATOM 813 C CA . LEU A 1 98 ? 36.020 -12.644 -78.890 1.00 80.38 98 LEU A CA 1
ATOM 814 C C . LEU A 1 98 ? 35.672 -11.690 -80.051 1.00 80.38 98 LEU A C 1
ATOM 816 O O . LEU A 1 98 ? 36.588 -11.167 -80.688 1.00 80.38 98 LEU A O 1
ATOM 820 N N . PRO A 1 99 ? 34.381 -11.437 -80.336 1.00 83.94 99 PRO A N 1
ATOM 821 C CA . PRO A 1 99 ? 33.988 -10.487 -81.369 1.00 83.94 99 PRO A CA 1
ATOM 822 C C . PRO A 1 99 ? 34.558 -9.088 -81.111 1.00 83.94 99 PRO A C 1
ATOM 824 O O . PRO A 1 99 ? 34.631 -8.632 -79.967 1.00 83.94 99 PRO A O 1
ATOM 827 N N . GLU A 1 100 ? 34.925 -8.392 -82.185 1.00 78.31 100 GLU A N 1
ATOM 828 C CA . GLU A 1 100 ? 35.501 -7.050 -82.119 1.00 78.31 100 GLU A CA 1
ATOM 829 C C . GLU A 1 100 ? 34.523 -6.081 -81.421 1.00 78.31 100 GLU A C 1
ATOM 831 O O . GLU A 1 100 ? 33.353 -5.974 -81.794 1.00 78.31 100 GLU A O 1
ATOM 836 N N . GLY A 1 101 ? 34.983 -5.421 -80.352 1.00 79.19 101 GLY A N 1
ATOM 837 C CA . GLY A 1 101 ? 34.158 -4.558 -79.494 1.00 79.19 101 GLY A CA 1
ATOM 838 C C . GLY A 1 101 ? 33.561 -5.233 -78.250 1.00 79.19 101 GLY A C 1
ATOM 839 O O . GLY A 1 101 ? 32.916 -4.552 -77.450 1.00 79.19 101 GLY A O 1
ATOM 840 N N . VAL A 1 102 ? 33.779 -6.539 -78.040 1.00 83.69 102 VAL A N 1
ATOM 841 C CA . VAL A 1 102 ? 33.441 -7.219 -76.779 1.00 83.69 102 VAL A CA 1
ATOM 842 C C . VAL A 1 102 ? 34.569 -7.014 -75.773 1.00 83.69 102 VAL A C 1
ATOM 844 O O . VAL A 1 102 ? 35.549 -7.752 -75.723 1.00 83.69 102 VAL A O 1
ATOM 847 N N . GLU A 1 103 ? 34.400 -5.986 -74.955 1.00 82.12 103 GLU A N 1
ATOM 848 C CA . GLU A 1 103 ? 35.286 -5.646 -73.847 1.00 82.12 103 GLU A CA 1
ATOM 849 C C . GLU A 1 103 ? 34.639 -5.962 -72.492 1.00 82.12 103 GLU A C 1
ATOM 851 O O . GLU A 1 103 ? 33.455 -6.302 -72.391 1.00 82.12 103 GLU A O 1
ATOM 856 N N . 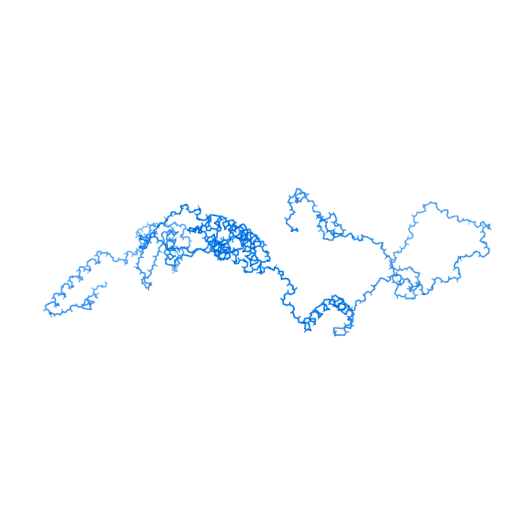SER A 1 104 ? 35.416 -5.842 -71.413 1.00 82.38 104 SER A N 1
ATOM 857 C CA . SER A 1 104 ? 34.846 -5.939 -70.070 1.00 82.38 104 SER A CA 1
ATOM 858 C C . SER A 1 104 ? 33.810 -4.826 -69.848 1.00 82.38 104 SER A C 1
ATOM 860 O O . SER A 1 104 ? 34.029 -3.668 -70.200 1.00 82.38 104 SER A O 1
ATOM 862 N N . LEU A 1 105 ? 32.674 -5.166 -69.228 1.00 78.88 1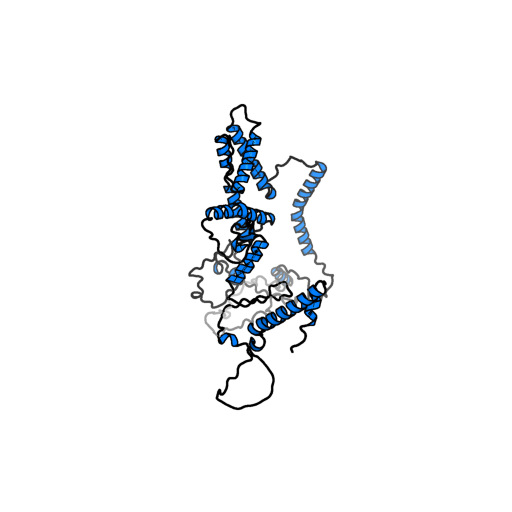05 LEU A N 1
ATOM 863 C CA . LEU A 1 105 ? 31.504 -4.279 -69.099 1.00 78.88 105 LEU A CA 1
ATOM 864 C C . LEU A 1 105 ? 31.799 -2.883 -68.509 1.00 78.88 105 LEU A C 1
ATOM 866 O O . LEU A 1 105 ? 31.019 -1.960 -68.723 1.00 78.88 105 LEU A O 1
ATOM 870 N N . LEU A 1 106 ? 32.884 -2.726 -67.742 1.00 80.06 106 LEU A N 1
ATOM 871 C CA . LEU A 1 106 ? 33.249 -1.489 -67.041 1.00 80.06 106 LEU A CA 1
ATOM 872 C C . LEU A 1 106 ? 34.693 -1.042 -67.336 1.00 80.06 106 LEU A C 1
ATOM 874 O O . LEU A 1 106 ? 35.294 -0.351 -66.518 1.00 80.06 106 LEU A O 1
ATOM 878 N N . GLN A 1 107 ? 35.253 -1.415 -68.490 1.00 77.44 107 GLN A N 1
ATOM 879 C CA . GLN A 1 107 ? 36.652 -1.136 -68.852 1.00 77.44 107 GLN A CA 1
ATOM 880 C C . GLN A 1 107 ? 37.029 0.352 -68.806 1.00 77.44 107 GLN A C 1
ATOM 882 O O . GLN A 1 107 ? 38.153 0.711 -68.467 1.00 77.44 107 GLN A O 1
ATOM 887 N N . THR A 1 108 ? 36.080 1.229 -69.129 1.00 75.31 108 THR A N 1
ATOM 888 C CA . THR A 1 108 ? 36.282 2.683 -69.190 1.00 75.31 108 THR A CA 1
ATOM 889 C C . THR A 1 108 ? 36.254 3.371 -67.821 1.00 75.31 108 THR A C 1
ATOM 891 O O . THR A 1 108 ? 36.527 4.569 -67.735 1.00 75.31 108 THR A O 1
ATOM 894 N N . LEU A 1 109 ? 35.929 2.652 -66.739 1.00 74.38 109 LEU A N 1
ATOM 895 C CA . LEU A 1 109 ? 35.764 3.212 -65.397 1.00 74.38 109 LEU A CA 1
ATOM 896 C C . LEU A 1 109 ? 36.913 2.805 -64.465 1.00 74.38 109 LEU A C 1
ATOM 898 O O . LEU A 1 109 ? 37.171 1.627 -64.237 1.00 74.38 109 LEU A O 1
ATOM 902 N N . ASN A 1 110 ? 37.548 3.792 -63.829 1.00 67.94 110 ASN A N 1
ATOM 903 C CA . ASN A 1 110 ? 38.526 3.547 -62.767 1.00 67.94 110 ASN A CA 1
ATOM 904 C C . ASN A 1 110 ? 37.821 3.254 -61.429 1.00 67.94 110 ASN A C 1
ATOM 906 O O . ASN A 1 110 ? 37.137 4.115 -60.871 1.00 67.94 110 ASN A O 1
ATOM 910 N N . PHE A 1 111 ? 38.046 2.060 -60.871 1.00 63.38 111 PHE A N 1
ATOM 911 C CA . PHE A 1 111 ? 37.478 1.588 -59.594 1.00 63.38 111 PHE A CA 1
ATOM 912 C C . PHE A 1 111 ? 38.007 2.312 -58.334 1.00 63.38 111 PHE A C 1
ATOM 914 O O . PHE A 1 111 ? 37.617 1.985 -57.218 1.00 63.38 111 PHE A O 1
ATOM 921 N N . THR A 1 112 ? 38.884 3.308 -58.479 1.00 59.44 112 THR A N 1
ATOM 922 C CA . THR A 1 112 ? 39.584 4.002 -57.379 1.00 59.44 112 THR A CA 1
ATOM 923 C C . THR A 1 112 ? 38.911 5.299 -56.920 1.00 59.44 112 THR A C 1
ATOM 925 O O . THR A 1 112 ? 39.497 6.069 -56.160 1.00 59.44 112 THR A O 1
ATOM 928 N N . LEU A 1 113 ? 37.691 5.587 -57.380 1.00 58.06 113 LEU A N 1
ATOM 929 C CA . LEU A 1 113 ? 37.039 6.878 -57.160 1.00 58.06 113 LEU A CA 1
ATOM 930 C C . LEU A 1 113 ? 36.852 7.153 -55.652 1.00 58.06 113 LEU A C 1
ATOM 932 O O . LEU A 1 113 ? 35.998 6.561 -54.998 1.00 58.06 113 LEU A O 1
ATOM 936 N N . ILE A 1 114 ? 37.637 8.102 -55.125 1.00 56.25 114 ILE A N 1
ATOM 937 C CA . ILE A 1 114 ? 37.774 8.523 -53.710 1.00 56.25 114 ILE A CA 1
ATOM 938 C C . ILE A 1 114 ? 36.425 8.740 -52.982 1.00 56.25 114 ILE A C 1
ATOM 940 O O . ILE A 1 114 ? 36.327 8.592 -51.764 1.00 56.25 114 ILE A O 1
ATOM 944 N N . ARG A 1 115 ? 35.337 9.010 -53.720 1.00 57.09 115 ARG A N 1
ATOM 945 C CA . ARG A 1 115 ? 33.964 9.097 -53.184 1.00 57.09 115 ARG A CA 1
ATOM 946 C C . ARG A 1 115 ? 33.417 7.774 -52.622 1.00 57.09 115 ARG A C 1
ATOM 948 O O . ARG A 1 115 ? 32.546 7.817 -51.755 1.00 57.09 115 ARG A O 1
ATOM 955 N N . GLN A 1 116 ? 33.905 6.617 -53.072 1.00 57.84 116 GLN A N 1
ATOM 956 C CA . GLN A 1 116 ? 33.434 5.311 -52.596 1.00 57.84 116 GLN A CA 1
ATOM 957 C C . GLN A 1 116 ? 33.859 5.040 -51.144 1.00 57.84 116 GLN A C 1
ATOM 959 O O . GLN A 1 116 ? 33.044 4.561 -50.359 1.00 57.84 116 GLN A O 1
ATOM 964 N N . LEU A 1 117 ? 35.073 5.437 -50.745 1.00 55.56 117 LEU A N 1
ATOM 965 C CA . LEU A 1 117 ? 35.570 5.279 -49.370 1.00 55.56 117 LEU A CA 1
ATOM 966 C C . LEU A 1 117 ? 34.728 6.043 -48.342 1.00 55.56 117 LEU A C 1
ATOM 968 O O . LEU A 1 117 ? 34.367 5.498 -47.298 1.00 55.56 117 LEU A O 1
ATOM 972 N N . GLN A 1 118 ? 34.348 7.285 -48.661 1.00 55.12 118 GLN A N 1
ATOM 973 C CA . GLN A 1 118 ? 33.436 8.063 -47.820 1.00 55.12 118 GLN A CA 1
ATOM 974 C C . GLN A 1 118 ? 32.060 7.394 -47.742 1.00 55.12 118 GLN A C 1
ATOM 976 O O . GLN A 1 118 ? 31.523 7.249 -46.647 1.00 55.12 118 GLN A O 1
ATOM 981 N N . ALA A 1 119 ? 31.510 6.919 -48.865 1.00 58.22 119 ALA A N 1
ATOM 982 C CA . ALA A 1 119 ? 30.218 6.235 -48.880 1.00 58.22 119 ALA A CA 1
ATOM 983 C C . ALA A 1 119 ? 30.217 4.972 -47.997 1.00 58.22 119 ALA A C 1
ATOM 985 O O . ALA A 1 119 ? 29.313 4.814 -47.180 1.00 58.22 119 ALA A O 1
ATOM 986 N N . PHE A 1 120 ? 31.248 4.120 -48.072 1.00 59.19 120 PHE A N 1
ATOM 987 C CA . PHE A 1 120 ? 31.377 2.931 -47.214 1.00 59.19 120 PHE A CA 1
ATOM 988 C C . PHE A 1 120 ? 31.506 3.275 -45.725 1.00 59.19 120 PHE A C 1
ATOM 990 O O . PHE A 1 120 ? 30.895 2.610 -44.886 1.00 59.19 120 PHE A O 1
ATOM 997 N N . HIS A 1 121 ? 32.218 4.355 -45.389 1.00 59.12 121 HIS A N 1
ATOM 998 C CA . HIS A 1 121 ? 32.266 4.868 -44.019 1.00 59.12 121 HIS A CA 1
ATOM 999 C C . HIS A 1 121 ? 30.876 5.316 -43.522 1.00 59.12 121 HIS A C 1
ATOM 1001 O O . HIS A 1 121 ? 30.511 5.039 -42.378 1.00 59.12 121 HIS A O 1
ATOM 1007 N N . TYR A 1 122 ? 30.071 5.942 -44.392 1.00 58.25 122 TYR A N 1
ATOM 1008 C CA . TYR A 1 122 ? 28.685 6.334 -44.106 1.00 58.25 122 TYR A CA 1
ATOM 1009 C C . TYR A 1 122 ? 27.722 5.146 -43.968 1.00 58.25 122 TYR A C 1
ATOM 1011 O O . TYR A 1 122 ? 26.859 5.181 -43.093 1.00 58.25 122 TYR A O 1
ATOM 1019 N N . TYR A 1 123 ? 27.891 4.069 -44.742 1.00 59.38 123 TYR A N 1
ATOM 1020 C CA . TYR A 1 123 ? 27.068 2.856 -44.606 1.00 59.38 123 TYR A CA 1
ATOM 1021 C C . TYR A 1 123 ? 27.274 2.129 -43.262 1.00 59.38 123 TYR A C 1
ATOM 1023 O O . TYR A 1 123 ? 26.371 1.439 -42.794 1.00 59.38 123 TYR A O 1
ATOM 1031 N N . GLY A 1 124 ? 28.435 2.300 -42.616 1.00 55.28 124 GLY A N 1
ATOM 1032 C CA . GLY A 1 124 ? 28.766 1.699 -41.316 1.00 55.28 124 GLY A CA 1
ATOM 1033 C C . GLY A 1 124 ? 28.514 2.587 -40.087 1.00 55.28 124 GLY A C 1
ATOM 1034 O O . GLY A 1 124 ? 28.876 2.197 -38.972 1.00 55.28 124 GLY A O 1
ATOM 1035 N N . LEU A 1 125 ? 27.945 3.785 -40.255 1.00 54.50 125 LEU A N 1
ATOM 1036 C CA . LEU A 1 125 ? 27.723 4.738 -39.163 1.00 54.50 125 LEU A CA 1
ATOM 1037 C C . LEU A 1 125 ? 26.452 4.393 -38.368 1.00 54.50 125 LEU A C 1
ATOM 1039 O O . LEU A 1 125 ? 25.359 4.888 -38.628 1.00 54.50 125 LEU A O 1
ATOM 1043 N N . GLN A 1 126 ? 26.609 3.567 -37.332 1.00 55.19 126 GLN A N 1
ATOM 1044 C CA . GLN A 1 126 ? 25.689 3.577 -36.193 1.00 55.19 126 GLN A CA 1
ATOM 1045 C C . GLN A 1 126 ? 25.975 4.812 -35.332 1.00 55.19 126 GLN A C 1
ATOM 1047 O O . GLN A 1 126 ? 27.133 5.086 -35.023 1.00 55.19 126 GLN A O 1
ATOM 1052 N N . TYR A 1 127 ? 24.911 5.542 -34.970 1.00 41.50 127 TYR A N 1
ATOM 1053 C CA . TYR A 1 127 ? 24.879 6.730 -34.106 1.00 41.50 127 TYR A CA 1
ATOM 1054 C C . TYR A 1 127 ? 26.034 6.789 -33.093 1.00 41.50 127 TYR A C 1
ATOM 1056 O O . TYR A 1 127 ? 25.961 6.222 -32.003 1.00 41.50 127 TYR A O 1
ATOM 1064 N N . THR A 1 128 ? 27.100 7.513 -33.431 1.00 45.28 128 THR A N 1
ATOM 1065 C CA . THR A 1 128 ? 28.212 7.746 -32.514 1.00 45.28 128 THR A CA 1
ATOM 1066 C C . THR A 1 128 ? 27.805 8.823 -31.515 1.00 45.28 128 THR A C 1
ATOM 1068 O O . THR A 1 128 ? 27.820 10.015 -31.822 1.00 45.28 128 THR A O 1
ATOM 1071 N N . PHE A 1 129 ? 27.428 8.405 -30.307 1.00 42.38 129 PHE A N 1
ATOM 1072 C CA . PHE A 1 129 ? 27.428 9.289 -29.146 1.00 42.38 129 PHE A CA 1
ATOM 1073 C C . PHE A 1 129 ? 28.886 9.576 -28.783 1.00 42.38 129 PHE A C 1
ATOM 1075 O O . PHE A 1 129 ? 29.574 8.741 -28.198 1.00 42.38 129 PHE A O 1
ATOM 1082 N N . SER A 1 130 ? 29.376 10.755 -29.152 1.00 44.47 130 SER A N 1
ATOM 1083 C CA . SER A 1 130 ? 30.667 11.238 -28.676 1.00 44.47 130 SER A CA 1
ATOM 1084 C C . SER A 1 130 ? 30.545 11.516 -27.179 1.00 44.47 130 SER A C 1
ATOM 1086 O O . SER A 1 130 ? 29.909 12.490 -26.773 1.00 44.47 130 SER A O 1
ATOM 1088 N N . HIS A 1 131 ? 31.122 10.654 -26.342 1.00 46.50 131 HIS A N 1
ATOM 1089 C CA . HIS A 1 131 ? 31.306 10.960 -24.929 1.00 46.50 131 HIS A CA 1
ATOM 1090 C C . HIS A 1 131 ? 32.210 12.194 -24.817 1.00 46.50 131 HIS A C 1
ATOM 1092 O O . HIS A 1 131 ? 33.409 12.140 -25.091 1.00 46.50 131 HIS A O 1
ATOM 1098 N N . VAL A 1 132 ? 31.619 13.330 -24.441 1.00 56.03 132 VAL A N 1
ATOM 1099 C CA . VAL A 1 132 ? 32.366 14.538 -24.086 1.00 56.03 132 VAL A CA 1
ATOM 1100 C C . VAL A 1 132 ? 33.045 14.265 -22.749 1.00 56.03 132 VAL A C 1
ATOM 1102 O O . VAL A 1 132 ? 32.433 14.380 -21.691 1.00 56.03 132 VAL A O 1
ATOM 1105 N N . GLY A 1 133 ? 34.307 13.856 -22.821 1.00 54.31 133 GLY A N 1
ATOM 1106 C CA . GLY A 1 133 ? 35.169 13.656 -21.665 1.00 54.31 133 GLY A CA 1
ATOM 1107 C C . GLY A 1 133 ? 35.868 12.308 -21.717 1.00 54.31 133 GLY A C 1
ATOM 1108 O O . GLY A 1 133 ? 35.371 11.333 -21.171 1.00 54.31 133 GLY A O 1
ATOM 1109 N N . GLN A 1 134 ? 37.063 12.250 -22.302 1.00 57.19 134 GLN A N 1
ATOM 1110 C CA . GLN A 1 134 ? 38.306 12.526 -21.570 1.00 57.19 134 GLN A CA 1
ATOM 1111 C C . GLN A 1 134 ? 39.499 11.945 -22.340 1.00 57.19 134 GLN A C 1
ATOM 1113 O O . GLN A 1 134 ? 39.421 10.819 -22.812 1.00 57.19 134 GLN A O 1
ATOM 1118 N N . LEU A 1 135 ? 40.589 12.718 -22.433 1.00 55.31 135 LEU A N 1
ATOM 1119 C CA . LEU A 1 135 ? 41.982 12.231 -22.488 1.00 55.31 135 LEU A CA 1
ATOM 1120 C C . LEU A 1 135 ? 42.984 13.388 -22.266 1.00 55.31 135 LEU A C 1
ATOM 1122 O O . LEU A 1 135 ? 44.049 13.150 -21.717 1.00 55.31 135 LEU A O 1
ATOM 1126 N N . THR A 1 136 ? 42.630 14.646 -22.580 1.00 60.78 136 THR A N 1
ATOM 1127 C CA . THR A 1 136 ? 43.543 15.809 -22.421 1.00 60.78 136 THR A CA 1
ATOM 1128 C C . THR A 1 136 ? 42.950 17.044 -21.727 1.00 60.78 136 THR A C 1
ATOM 1130 O O . THR A 1 136 ? 43.693 17.948 -21.353 1.00 60.78 136 THR A O 1
ATOM 1133 N N . VAL A 1 137 ? 41.629 17.114 -21.530 1.00 68.12 137 VAL A N 1
ATOM 1134 C CA . VAL A 1 137 ? 40.968 18.287 -20.928 1.00 68.12 137 VAL A CA 1
ATOM 1135 C C . VAL A 1 137 ? 40.959 18.162 -19.400 1.00 68.12 137 VAL A C 1
ATOM 1137 O O . VAL A 1 137 ? 40.463 17.174 -18.857 1.00 68.12 137 VAL A O 1
ATOM 1140 N N . GLY A 1 138 ? 41.529 19.157 -18.711 1.00 73.19 138 GLY A N 1
ATOM 1141 C CA . GLY A 1 138 ? 41.582 19.226 -17.247 1.00 73.19 138 GLY A CA 1
ATOM 1142 C C . GLY A 1 138 ? 40.206 19.394 -16.587 1.00 73.19 138 GLY A C 1
ATOM 1143 O O . GLY A 1 138 ? 39.209 19.698 -17.239 1.00 73.19 138 GLY A O 1
ATOM 1144 N N . LYS A 1 139 ? 40.141 19.211 -15.262 1.00 78.19 139 LYS A N 1
ATOM 1145 C CA . LYS A 1 139 ? 38.911 19.452 -14.490 1.00 78.19 139 LYS A CA 1
ATOM 1146 C C . LYS A 1 139 ? 38.635 20.958 -14.430 1.00 78.19 139 LYS A C 1
ATOM 1148 O O . LYS A 1 139 ? 39.446 21.708 -13.900 1.00 78.19 139 LYS A O 1
ATOM 1153 N N . GLY A 1 140 ? 37.485 21.389 -14.938 1.00 76.19 140 GLY A N 1
ATOM 1154 C CA . GLY A 1 140 ? 37.042 22.780 -14.883 1.00 76.19 140 GLY A CA 1
ATOM 1155 C C . GLY A 1 140 ? 35.563 22.925 -15.263 1.00 76.19 140 GLY A C 1
ATOM 1156 O O . GLY A 1 140 ? 34.981 21.990 -15.813 1.00 76.19 140 GLY A O 1
ATOM 1157 N N . PRO A 1 141 ? 34.936 24.083 -14.994 1.00 78.12 141 PRO A N 1
ATOM 1158 C CA . PRO A 1 141 ? 33.504 24.317 -15.223 1.00 78.12 141 PRO A CA 1
ATOM 1159 C C . PRO A 1 141 ? 33.104 24.452 -16.708 1.00 78.12 141 PRO A C 1
ATOM 1161 O O . PRO A 1 141 ? 31.947 24.721 -17.009 1.00 78.12 141 PRO A O 1
ATOM 1164 N N . GLY A 1 142 ? 34.030 24.261 -17.653 1.00 74.75 142 GLY A N 1
ATOM 1165 C CA . GLY A 1 142 ? 33.840 24.524 -19.086 1.00 74.75 142 GLY A CA 1
ATOM 1166 C C . GLY A 1 142 ? 33.019 23.493 -19.875 1.00 74.75 142 GLY A C 1
ATOM 1167 O O . GLY A 1 142 ? 33.100 23.483 -21.100 1.00 74.75 142 GLY A O 1
ATOM 1168 N N . SER A 1 143 ? 32.249 22.610 -19.228 1.00 71.56 143 SER A N 1
ATOM 1169 C CA . SER A 1 143 ? 31.430 21.618 -19.944 1.00 71.56 143 SER A CA 1
ATOM 1170 C C . SER A 1 143 ? 30.060 22.191 -20.324 1.00 71.56 143 SER A C 1
ATOM 1172 O O . SER A 1 143 ? 29.109 22.156 -19.548 1.00 71.56 143 SER A O 1
ATOM 1174 N N . GLY A 1 144 ? 29.959 22.725 -21.544 1.00 78.75 144 GLY A N 1
ATOM 1175 C CA . GLY A 1 144 ? 28.749 23.346 -22.098 1.00 78.75 144 GLY A CA 1
ATOM 1176 C C . GLY A 1 144 ? 27.738 22.388 -22.746 1.00 78.75 144 GLY A C 1
ATOM 1177 O O . GLY A 1 144 ? 26.908 22.834 -23.535 1.00 78.75 144 GLY A O 1
ATOM 1178 N N . PHE A 1 145 ? 27.779 21.082 -22.466 1.00 83.56 145 PHE A N 1
ATOM 1179 C CA . PHE A 1 145 ? 26.864 20.104 -23.074 1.00 83.56 145 PHE A CA 1
ATOM 1180 C C . PHE A 1 145 ? 25.544 19.979 -22.291 1.00 83.56 145 PHE A C 1
ATOM 1182 O O . PHE A 1 145 ? 25.265 18.979 -21.632 1.00 83.56 145 PHE A O 1
ATOM 1189 N N . TRP A 1 146 ? 24.710 21.020 -22.356 1.00 88.50 146 TRP A N 1
ATOM 1190 C CA . TRP A 1 146 ? 23.446 21.103 -21.609 1.00 88.50 146 TRP A CA 1
ATOM 1191 C C . TRP A 1 146 ? 22.247 20.452 -22.318 1.00 88.50 146 TRP A C 1
ATOM 1193 O O . TRP A 1 146 ? 21.197 20.268 -21.699 1.00 88.50 146 TRP A O 1
ATOM 1203 N N . ALA A 1 147 ? 22.379 20.073 -23.595 1.00 90.75 147 ALA A N 1
ATOM 1204 C CA . ALA A 1 147 ? 21.280 19.540 -24.404 1.00 90.75 147 ALA A CA 1
ATOM 1205 C C . ALA A 1 147 ? 20.552 18.326 -23.778 1.00 90.75 147 ALA A C 1
ATOM 1207 O O . ALA A 1 147 ? 19.317 18.312 -23.814 1.00 90.75 147 ALA A O 1
ATOM 1208 N N . PRO A 1 148 ? 21.227 17.334 -23.150 1.00 90.56 148 PRO A N 1
ATOM 1209 C CA . PRO A 1 148 ? 20.526 16.247 -22.463 1.00 90.56 148 PRO A CA 1
ATOM 1210 C C . PRO A 1 148 ? 19.656 16.746 -21.306 1.00 90.56 148 PRO A C 1
ATOM 1212 O O . PRO A 1 148 ? 18.498 16.351 -21.193 1.00 90.56 148 PRO A O 1
ATOM 1215 N N . MET A 1 149 ? 20.186 17.658 -20.486 1.00 90.69 149 MET A N 1
ATOM 1216 C CA . MET A 1 149 ? 19.462 18.224 -19.346 1.00 90.69 149 MET A CA 1
ATOM 1217 C C . MET A 1 149 ? 18.275 19.077 -19.807 1.00 90.69 149 MET A C 1
ATOM 1219 O O . MET A 1 149 ? 17.175 18.957 -19.276 1.00 90.69 149 MET A O 1
ATOM 1223 N N . TRP A 1 150 ? 18.455 19.890 -20.847 1.00 94.75 150 TRP A N 1
ATOM 1224 C CA . TRP A 1 150 ? 17.364 20.666 -21.435 1.00 94.75 150 TRP A CA 1
ATOM 1225 C C . TRP A 1 150 ? 16.224 19.785 -21.952 1.00 94.75 150 TRP A C 1
ATOM 1227 O O . TRP A 1 150 ? 15.059 20.081 -21.694 1.00 94.75 150 TRP A O 1
ATOM 1237 N N . ARG A 1 151 ? 16.531 18.650 -22.595 1.00 95.25 151 ARG A N 1
ATOM 1238 C CA . ARG A 1 151 ? 15.499 17.691 -23.023 1.00 95.25 151 ARG A CA 1
ATOM 1239 C C . ARG A 1 151 ? 14.720 17.110 -21.842 1.00 95.25 151 ARG A C 1
ATOM 1241 O O . ARG A 1 151 ? 13.505 16.967 -21.952 1.00 95.25 151 ARG A O 1
ATOM 1248 N N . VAL A 1 152 ? 15.378 16.820 -20.716 1.00 96.25 152 VAL A N 1
ATOM 1249 C CA . VAL A 1 152 ? 14.695 16.374 -19.486 1.00 96.25 152 VAL A CA 1
ATOM 1250 C C . VAL A 1 152 ? 13.692 17.428 -19.017 1.00 96.25 152 VAL A C 1
ATOM 1252 O O . VAL A 1 152 ? 12.536 17.092 -18.761 1.00 96.25 152 VAL A O 1
ATOM 1255 N N . TRP A 1 153 ? 14.089 18.702 -18.983 1.00 96.69 153 TRP A N 1
ATOM 1256 C CA . TRP A 1 153 ? 13.194 19.800 -18.609 1.00 96.69 153 TRP A CA 1
ATOM 1257 C C . TRP A 1 153 ? 12.025 19.975 -19.575 1.00 96.69 153 TRP A C 1
ATOM 1259 O O . TRP A 1 153 ? 10.898 20.175 -19.130 1.00 96.69 153 TRP A O 1
ATOM 1269 N N . LEU A 1 154 ? 12.250 19.831 -20.882 1.00 96.31 154 LEU A N 1
ATOM 1270 C CA . LEU A 1 154 ? 11.163 19.863 -21.860 1.00 96.31 154 LEU A CA 1
ATOM 1271 C C . LEU A 1 154 ? 10.154 18.729 -21.643 1.00 96.31 154 LEU A C 1
ATOM 1273 O O . LEU A 1 154 ? 8.949 18.973 -21.682 1.00 96.31 154 LEU A O 1
ATOM 1277 N N . PHE A 1 155 ? 10.611 17.500 -21.386 1.00 96.94 155 PHE A N 1
ATOM 1278 C CA . PHE A 1 155 ? 9.707 16.377 -21.113 1.00 96.94 155 PHE A CA 1
ATOM 1279 C C . PHE A 1 155 ? 8.974 16.527 -19.782 1.00 96.94 155 PHE A C 1
ATOM 1281 O O . PHE A 1 155 ? 7.781 16.227 -19.701 1.00 96.94 155 PHE A O 1
ATOM 1288 N N . PHE A 1 156 ? 9.657 17.045 -18.762 1.00 97.00 156 PHE A N 1
ATOM 1289 C CA . PHE A 1 156 ? 9.040 17.397 -17.493 1.00 97.00 156 PHE A CA 1
ATOM 1290 C C . PHE A 1 156 ? 7.929 18.432 -17.697 1.00 97.00 156 PHE A C 1
ATOM 1292 O O . PHE A 1 156 ? 6.793 18.205 -17.284 1.00 97.00 156 PHE A O 1
ATOM 1299 N N . LEU A 1 157 ? 8.217 19.538 -18.387 1.00 96.81 157 LEU A N 1
ATOM 1300 C CA . LEU A 1 157 ? 7.229 20.583 -18.649 1.00 96.81 157 LEU A CA 1
ATOM 1301 C C . LEU A 1 157 ? 6.070 20.056 -19.494 1.00 96.81 157 LEU A C 1
ATOM 1303 O O . LEU A 1 157 ? 4.921 20.286 -19.134 1.00 96.81 157 LEU A O 1
ATOM 1307 N N . ARG A 1 158 ? 6.332 19.255 -20.532 1.00 96.56 158 ARG A N 1
ATOM 1308 C CA . ARG A 1 158 ? 5.281 18.625 -21.347 1.00 96.56 158 ARG A CA 1
ATOM 1309 C C . ARG A 1 158 ? 4.262 17.848 -20.503 1.00 96.56 158 ARG A C 1
ATOM 1311 O O . ARG A 1 158 ? 3.073 17.911 -20.798 1.00 96.56 158 ARG A O 1
ATOM 1318 N N . GLY A 1 159 ? 4.705 17.119 -19.475 1.00 95.12 159 GLY A N 1
ATOM 1319 C CA . GLY A 1 159 ? 3.809 16.384 -18.574 1.00 95.12 159 GLY A CA 1
ATOM 1320 C C . GLY A 1 159 ? 3.110 17.262 -17.530 1.00 95.12 159 GLY A C 1
ATOM 1321 O O . GLY A 1 159 ? 1.974 16.985 -17.154 1.00 95.12 159 GLY A O 1
ATOM 1322 N N . ASN A 1 160 ? 3.767 18.331 -17.073 1.00 97.25 160 ASN A N 1
ATOM 1323 C CA . ASN A 1 160 ? 3.242 19.203 -16.019 1.00 97.25 160 ASN A CA 1
ATOM 1324 C C . ASN A 1 160 ? 2.308 20.304 -16.532 1.00 97.25 160 ASN A C 1
ATOM 1326 O O . ASN A 1 160 ? 1.436 20.732 -15.782 1.00 97.25 160 ASN A O 1
ATOM 1330 N N . VAL A 1 161 ? 2.446 20.746 -17.785 1.00 97.06 161 VAL A N 1
ATOM 1331 C CA . VAL A 1 161 ? 1.594 21.785 -18.389 1.00 97.06 161 VAL A CA 1
ATOM 1332 C C . VAL A 1 161 ? 0.092 21.501 -18.213 1.00 97.06 161 VAL A C 1
ATOM 1334 O O . VAL A 1 161 ? -0.567 22.354 -17.623 1.00 97.06 161 VAL A O 1
ATOM 1337 N N . PRO A 1 162 ? -0.470 20.328 -18.580 1.00 97.56 162 PRO A N 1
ATOM 1338 C CA . PRO A 1 162 ? -1.907 20.080 -18.394 1.00 97.56 162 PRO A CA 1
ATOM 1339 C C . PRO A 1 162 ? -2.331 20.018 -16.915 1.00 97.56 162 PRO A C 1
ATOM 1341 O O . PRO A 1 162 ? -3.465 20.348 -16.564 1.00 97.56 162 PRO A O 1
ATOM 1344 N N . LEU A 1 163 ? -1.430 19.606 -16.013 1.00 97.62 163 LEU A N 1
ATOM 1345 C CA . LEU A 1 163 ? -1.702 19.598 -14.575 1.00 97.62 163 LEU A CA 1
ATOM 1346 C C . LEU A 1 163 ? -1.786 21.026 -14.025 1.00 97.62 163 LEU A C 1
ATOM 1348 O O . LEU A 1 163 ? -2.721 21.344 -13.287 1.00 97.62 163 LEU A O 1
ATOM 1352 N N . LEU A 1 164 ? -0.825 21.868 -14.408 1.00 97.31 164 LEU A N 1
ATOM 1353 C CA . LEU A 1 164 ? -0.759 23.274 -14.033 1.00 97.31 164 LEU A CA 1
ATOM 1354 C C . LEU A 1 164 ? -1.922 24.062 -14.620 1.00 97.31 164 LEU A C 1
ATOM 1356 O O . LEU A 1 164 ? -2.533 24.831 -13.890 1.00 97.31 164 LEU A O 1
ATOM 1360 N N . GLU A 1 165 ? -2.280 23.830 -15.881 1.00 97.38 165 GLU A N 1
ATOM 1361 C CA . GLU A 1 165 ? -3.438 24.456 -16.521 1.00 97.38 165 GLU A CA 1
ATOM 1362 C C . GLU A 1 165 ? -4.718 24.188 -15.723 1.00 97.38 165 GLU A C 1
ATOM 1364 O O . GLU A 1 165 ? -5.432 25.118 -15.356 1.00 97.38 165 GLU A O 1
ATOM 1369 N N . ARG A 1 166 ? -4.958 22.930 -15.329 1.00 97.75 166 ARG A N 1
ATOM 1370 C CA . ARG A 1 166 ? -6.110 22.579 -14.490 1.00 97.75 166 ARG A CA 1
ATOM 1371 C C . ARG A 1 166 ? -6.040 23.214 -13.100 1.00 97.75 166 ARG A C 1
ATOM 1373 O O . ARG A 1 166 ? -7.052 23.674 -12.579 1.00 97.75 166 ARG A O 1
ATOM 1380 N N . TRP A 1 167 ? -4.879 23.191 -12.448 1.00 97.69 167 TRP A N 1
ATOM 1381 C CA . TRP A 1 167 ? -4.733 23.715 -11.085 1.00 97.69 167 TRP A CA 1
ATOM 1382 C C . TRP A 1 167 ? -4.851 25.234 -11.028 1.00 97.69 167 TRP A C 1
ATOM 1384 O O . TRP A 1 167 ? -5.566 25.751 -10.171 1.00 97.69 167 TRP A O 1
ATOM 1394 N N . LEU A 1 168 ? -4.187 25.933 -11.946 1.00 97.62 168 LEU A N 1
ATOM 1395 C CA . LEU A 1 168 ? -4.256 27.382 -12.082 1.00 97.62 168 LEU A CA 1
ATOM 1396 C C . LEU A 1 168 ? -5.635 27.813 -12.579 1.00 97.62 168 LEU A C 1
ATOM 1398 O O . LEU A 1 168 ? -6.188 28.758 -12.028 1.00 97.62 168 LEU A O 1
ATOM 1402 N N . GLY A 1 169 ? -6.240 27.078 -13.515 1.00 97.50 169 GLY A N 1
ATOM 1403 C CA . GLY A 1 169 ? -7.621 27.297 -13.946 1.00 97.50 169 GLY A CA 1
ATOM 1404 C C . GLY A 1 169 ? -8.605 27.208 -12.778 1.00 97.50 169 GLY A C 1
ATOM 1405 O O . GLY A 1 169 ? -9.357 28.145 -12.531 1.00 97.50 169 GLY A O 1
ATOM 1406 N N . ASN A 1 170 ? -8.528 26.143 -11.971 1.00 96.19 170 ASN A N 1
ATOM 1407 C CA . ASN A 1 170 ? -9.359 25.997 -10.770 1.00 96.19 170 ASN A CA 1
ATOM 1408 C C . ASN A 1 170 ? -9.071 27.072 -9.711 1.00 96.19 170 ASN A C 1
ATOM 1410 O O . ASN A 1 170 ? -9.977 27.489 -8.989 1.00 96.19 170 ASN A O 1
ATOM 1414 N N . LEU A 1 171 ? -7.812 27.495 -9.571 1.00 97.25 171 LEU A N 1
ATOM 1415 C CA . LEU A 1 171 ? -7.430 28.556 -8.644 1.00 97.25 171 LEU A CA 1
ATOM 1416 C C . LEU A 1 171 ? -8.044 29.894 -9.063 1.00 97.25 171 LEU A C 1
ATOM 1418 O O . LEU A 1 171 ? -8.636 30.561 -8.217 1.00 97.25 171 LEU A O 1
ATOM 1422 N N . LEU A 1 172 ? -7.922 30.250 -10.344 1.00 97.25 172 LEU A N 1
ATOM 1423 C CA . LEU A 1 172 ? -8.469 31.476 -10.918 1.00 97.25 172 LEU A CA 1
ATOM 1424 C C . LEU A 1 172 ? -9.996 31.478 -10.873 1.00 97.25 172 LEU A C 1
ATOM 1426 O O . LEU A 1 172 ? -10.566 32.435 -10.360 1.00 97.25 172 LEU A O 1
ATOM 1430 N N . ALA A 1 173 ? -10.651 30.392 -11.293 1.00 95.44 173 ALA A N 1
ATOM 1431 C CA . ALA A 1 173 ? -12.105 30.253 -11.198 1.00 95.44 173 ALA A CA 1
ATOM 1432 C C . ALA A 1 173 ? -12.579 30.452 -9.752 1.00 95.44 173 ALA A C 1
ATOM 1434 O O . ALA A 1 173 ? -13.444 31.273 -9.476 1.00 95.44 173 ALA A O 1
ATOM 1435 N N . ARG A 1 174 ? -11.918 29.809 -8.782 1.00 94.12 174 ARG A N 1
ATOM 1436 C CA . ARG A 1 174 ? -12.248 29.968 -7.359 1.00 94.12 174 ARG A CA 1
ATOM 1437 C C . ARG A 1 174 ? -11.984 31.377 -6.817 1.00 94.12 174 ARG A C 1
ATOM 1439 O O . ARG A 1 174 ? -12.614 31.761 -5.833 1.00 94.12 174 ARG A O 1
ATOM 1446 N N . GLN A 1 175 ? -11.026 32.104 -7.388 1.00 95.88 175 GLN A N 1
ATOM 1447 C CA . GLN A 1 175 ? -10.692 33.470 -6.985 1.00 95.88 175 GLN A CA 1
ATOM 1448 C C . GLN A 1 175 ? -11.689 34.487 -7.555 1.00 95.88 175 GLN A C 1
ATOM 1450 O O . GLN A 1 175 ? -12.028 35.439 -6.860 1.00 95.88 175 GLN A O 1
ATOM 1455 N N . LEU A 1 176 ? -12.148 34.280 -8.793 1.00 96.56 176 LEU A N 1
ATOM 1456 C CA . LEU A 1 176 ? -13.061 35.184 -9.496 1.00 96.56 176 LEU A CA 1
ATOM 1457 C C . LEU A 1 176 ? -14.536 34.890 -9.183 1.00 96.56 176 LEU A C 1
ATOM 1459 O O . LEU A 1 176 ? -15.293 35.804 -8.880 1.00 96.56 176 LEU A O 1
ATOM 1463 N N . GLU A 1 177 ? -14.941 33.621 -9.216 1.00 94.19 177 GLU A N 1
ATOM 1464 C CA . GLU A 1 177 ? -16.332 33.171 -9.032 1.00 94.19 177 GLU A CA 1
ATOM 1465 C C . GLU A 1 177 ? -16.650 32.822 -7.565 1.00 94.19 177 GLU A C 1
ATOM 1467 O O . GLU A 1 177 ? -17.809 32.678 -7.174 1.00 94.19 177 GLU A O 1
ATOM 1472 N N . GLY A 1 178 ? -15.620 32.699 -6.722 1.00 91.75 178 GLY A N 1
ATOM 1473 C CA . GLY A 1 178 ? -15.750 32.317 -5.318 1.00 91.75 178 GLY A CA 1
ATOM 1474 C C . GLY A 1 178 ? -15.861 30.802 -5.088 1.00 91.75 178 GLY A C 1
ATOM 1475 O O . GLY A 1 178 ? -15.716 29.975 -5.985 1.00 91.75 178 GLY A O 1
ATOM 1476 N N . ARG A 1 179 ? -16.062 30.394 -3.824 1.00 89.81 179 ARG A N 1
ATOM 1477 C CA . ARG A 1 179 ? -16.188 28.973 -3.436 1.00 89.81 179 ARG A CA 1
ATOM 1478 C C . ARG A 1 179 ? -17.649 28.552 -3.307 1.00 89.81 179 ARG A C 1
ATOM 1480 O O . ARG A 1 179 ? -18.365 29.067 -2.452 1.00 89.81 179 ARG A O 1
ATOM 1487 N N . HIS A 1 180 ? -18.043 27.498 -4.019 1.00 88.44 180 HIS A N 1
ATOM 1488 C CA . HIS A 1 180 ? -19.334 26.840 -3.805 1.00 88.44 180 HIS A CA 1
ATOM 1489 C C . HIS A 1 180 ? -19.320 25.979 -2.529 1.00 88.44 180 HIS A C 1
ATOM 1491 O O . HIS A 1 180 ? -18.730 24.901 -2.488 1.00 88.44 180 HIS A O 1
ATOM 1497 N N . SER A 1 181 ? -19.993 26.436 -1.471 1.00 81.62 181 SER A N 1
ATOM 1498 C CA . SER A 1 181 ? -19.980 25.795 -0.144 1.00 81.62 181 SER A CA 1
ATOM 1499 C C . SER A 1 181 ? -20.731 24.455 -0.066 1.00 81.62 181 SER A C 1
ATOM 1501 O O . SER A 1 181 ? -20.387 23.611 0.764 1.00 81.62 181 SER A O 1
ATOM 1503 N N . LYS A 1 182 ? -21.730 24.236 -0.934 1.00 81.38 182 LYS A N 1
ATOM 1504 C CA . LYS A 1 182 ? -22.560 23.014 -0.995 1.00 81.38 182 LYS A CA 1
ATOM 1505 C C . LYS A 1 182 ? -22.637 22.385 -2.395 1.00 81.38 182 LYS A C 1
ATOM 1507 O O . LYS A 1 182 ? -23.491 21.544 -2.633 1.00 81.38 182 LYS A O 1
ATOM 1512 N N . GLY A 1 183 ? -21.762 22.790 -3.317 1.00 74.44 183 GLY A N 1
ATOM 1513 C CA . GLY A 1 183 ? -21.846 22.369 -4.723 1.00 74.44 183 GLY A CA 1
ATOM 1514 C C . GLY A 1 183 ? -21.454 20.911 -4.984 1.00 74.44 183 GLY A C 1
ATOM 1515 O O . GLY A 1 183 ? -21.888 20.338 -5.974 1.00 74.44 183 GLY A O 1
ATOM 1516 N N . ALA A 1 184 ? -20.659 20.295 -4.100 1.00 82.19 184 ALA A N 1
ATOM 1517 C CA . ALA A 1 184 ? -20.196 18.919 -4.260 1.00 82.19 184 ALA A CA 1
ATOM 1518 C C . ALA A 1 184 ? -20.401 18.103 -2.978 1.00 82.19 184 ALA A C 1
ATOM 1520 O O . ALA A 1 184 ? -20.021 18.528 -1.880 1.00 82.19 184 ALA A O 1
ATOM 1521 N N . ALA A 1 185 ? -20.972 16.907 -3.130 1.00 87.06 185 ALA A N 1
ATOM 1522 C CA . ALA A 1 185 ? -21.069 15.933 -2.054 1.00 87.06 185 ALA A CA 1
ATOM 1523 C C . ALA A 1 185 ? -19.664 15.488 -1.618 1.00 87.06 185 ALA A C 1
ATOM 1525 O O . ALA A 1 185 ? -18.788 15.220 -2.441 1.00 87.06 185 ALA A O 1
ATOM 1526 N N . LYS A 1 186 ? -19.430 15.432 -0.304 1.00 89.25 186 LYS A N 1
ATOM 1527 C CA . LYS A 1 186 ? -18.130 15.042 0.254 1.00 89.25 186 LYS A CA 1
ATOM 1528 C C . LYS A 1 186 ? -18.034 13.520 0.304 1.00 89.25 186 LYS A C 1
ATOM 1530 O O . LYS A 1 186 ? -18.827 12.891 0.997 1.00 89.25 186 LYS A O 1
ATOM 1535 N N . THR A 1 187 ? -17.025 12.951 -0.347 1.00 91.75 187 THR A N 1
ATOM 1536 C CA . THR A 1 187 ? -16.707 11.522 -0.242 1.00 91.75 187 THR A CA 1
ATOM 1537 C C . THR A 1 187 ? -16.330 11.152 1.195 1.00 91.75 187 THR A C 1
ATOM 1539 O O . THR A 1 187 ? -15.614 11.895 1.876 1.00 91.75 187 THR A O 1
ATOM 1542 N N . VAL A 1 188 ? -16.785 9.987 1.657 1.00 91.19 188 VAL A N 1
ATOM 1543 C CA . VAL A 1 188 ? -16.454 9.452 2.984 1.00 91.19 188 VAL A CA 1
ATOM 1544 C C . VAL A 1 188 ? -15.037 8.888 2.951 1.00 91.19 188 VAL A C 1
ATOM 1546 O O . VAL A 1 188 ? -14.773 7.829 2.390 1.00 91.19 188 VAL A O 1
ATOM 1549 N N . THR A 1 189 ? -14.096 9.628 3.531 1.00 93.12 189 THR A N 1
ATOM 1550 C CA . THR A 1 189 ? -12.700 9.199 3.676 1.00 93.12 189 THR A CA 1
ATOM 1551 C C . THR A 1 189 ? -12.488 8.464 4.999 1.00 93.12 189 THR A C 1
ATOM 1553 O O . THR A 1 189 ? -13.332 8.525 5.894 1.00 93.12 189 THR A O 1
ATOM 1556 N N . LYS A 1 190 ? -11.322 7.820 5.164 1.00 88.62 190 LYS A N 1
ATOM 1557 C CA . LYS A 1 190 ? -10.945 7.016 6.346 1.00 88.62 190 LYS A CA 1
ATOM 1558 C C . LYS A 1 190 ? -11.262 7.687 7.693 1.00 88.62 190 LYS A C 1
ATOM 1560 O O . LYS A 1 190 ? -11.699 7.011 8.614 1.00 88.62 190 LYS A O 1
ATOM 1565 N N . GLN A 1 191 ? -11.086 9.006 7.800 1.00 90.00 191 GLN A N 1
ATOM 1566 C CA . GLN A 1 191 ? -11.351 9.764 9.030 1.00 90.00 191 GLN A CA 1
ATOM 1567 C C . GLN A 1 191 ? -12.835 9.767 9.435 1.00 90.00 191 GLN A C 1
ATOM 1569 O O . GLN A 1 191 ? -13.141 9.878 10.616 1.00 90.00 191 GLN A O 1
ATOM 1574 N N . ARG A 1 192 ? -13.755 9.673 8.467 1.00 90.94 192 ARG A N 1
ATOM 1575 C CA . ARG A 1 192 ? -15.201 9.838 8.679 1.00 90.94 192 ARG A CA 1
ATOM 1576 C C . ARG A 1 192 ? -15.987 8.534 8.634 1.00 90.94 192 ARG A C 1
ATOM 1578 O O . ARG A 1 192 ? -17.199 8.584 8.805 1.00 90.94 192 ARG A O 1
ATOM 1585 N N . VAL A 1 193 ? -15.326 7.396 8.424 1.00 90.38 193 VAL A N 1
ATOM 1586 C CA . VAL A 1 193 ? -15.994 6.091 8.277 1.00 90.38 193 VAL A CA 1
ATOM 1587 C C . VAL A 1 193 ? -16.829 5.753 9.513 1.00 90.38 193 VAL A C 1
ATOM 1589 O O . VAL A 1 193 ? -18.010 5.473 9.373 1.00 90.38 193 VAL A O 1
ATOM 1592 N N . GLU A 1 194 ? -16.254 5.863 10.717 1.00 87.12 194 GLU A N 1
ATOM 1593 C CA . GLU A 1 194 ? -16.971 5.587 11.976 1.00 87.12 194 GLU A CA 1
ATOM 1594 C C . GLU A 1 194 ? -18.150 6.554 12.180 1.00 87.12 194 GLU A C 1
ATOM 1596 O O . GLU A 1 194 ? -19.272 6.125 12.418 1.00 87.12 194 GLU A O 1
ATOM 1601 N N . SER A 1 195 ? -17.934 7.862 11.993 1.00 90.38 195 SER A N 1
ATOM 1602 C CA . SER A 1 195 ? -19.008 8.858 12.135 1.00 90.38 195 SER A CA 1
ATOM 1603 C C . SER A 1 195 ? -20.126 8.697 11.104 1.00 90.38 195 SER A C 1
ATOM 1605 O O . SER A 1 195 ? -21.277 9.005 11.390 1.00 90.38 195 SER A O 1
ATOM 1607 N N . HIS A 1 196 ? -19.790 8.262 9.888 1.00 92.06 196 HIS A N 1
ATOM 1608 C CA . HIS A 1 196 ? -20.776 8.053 8.837 1.00 92.06 196 HIS A CA 1
ATOM 1609 C C . HIS A 1 196 ? -21.596 6.793 9.104 1.00 92.06 196 HIS A C 1
ATOM 1611 O O . HIS A 1 196 ? -22.811 6.837 8.959 1.00 92.06 196 HIS A O 1
ATOM 1617 N N . PHE A 1 197 ? -20.952 5.731 9.594 1.00 88.69 197 PHE A N 1
ATOM 1618 C CA . PHE A 1 197 ? -21.636 4.530 10.061 1.00 88.69 197 PHE A CA 1
ATOM 1619 C C . PHE A 1 197 ? -22.649 4.851 11.169 1.00 88.69 197 PHE A C 1
ATOM 1621 O O . PHE A 1 197 ? -23.798 4.434 11.080 1.00 88.69 197 PHE A O 1
ATOM 1628 N N . ASP A 1 198 ? -22.274 5.661 12.166 1.00 87.94 198 ASP A N 1
ATOM 1629 C CA . ASP A 1 198 ? -23.196 6.070 13.237 1.00 87.94 198 ASP A CA 1
ATOM 1630 C C . ASP A 1 198 ? -24.384 6.903 12.711 1.00 87.94 198 ASP A C 1
ATOM 1632 O O . ASP A 1 198 ? -25.504 6.785 13.218 1.00 87.94 198 ASP A O 1
ATOM 1636 N N . LEU A 1 199 ? -24.160 7.736 11.685 1.00 89.62 199 LEU A N 1
ATOM 1637 C CA . LEU A 1 199 ? -25.214 8.514 11.025 1.00 89.62 199 LEU A CA 1
ATOM 1638 C C . LEU A 1 199 ? -26.191 7.615 10.259 1.00 89.62 199 LEU A C 1
ATOM 1640 O O . LEU A 1 199 ? -27.400 7.771 10.418 1.00 89.62 199 LEU A O 1
ATOM 1644 N N . GLU A 1 200 ? -25.683 6.675 9.460 1.00 90.19 200 GLU A N 1
ATOM 1645 C CA . GLU A 1 200 ? -26.504 5.715 8.713 1.00 90.19 200 GLU A CA 1
ATOM 1646 C C . GLU A 1 200 ? -27.271 4.782 9.654 1.00 90.19 200 GLU A C 1
ATOM 1648 O O . GLU A 1 200 ? -28.466 4.566 9.465 1.00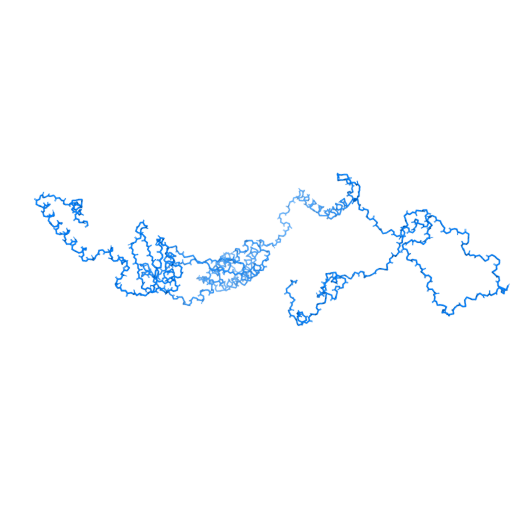 90.19 200 GLU A O 1
ATOM 1653 N N . LEU A 1 201 ? -26.622 4.301 10.719 1.00 89.38 201 LEU A N 1
ATOM 1654 C CA . LEU A 1 201 ? -27.251 3.477 11.747 1.00 89.38 201 LEU A CA 1
ATOM 1655 C C . LEU A 1 201 ? -28.389 4.233 12.441 1.00 89.38 201 LEU A C 1
ATOM 1657 O O . LEU A 1 201 ? -29.487 3.701 12.596 1.00 89.38 201 LEU A O 1
ATOM 1661 N N . SER A 1 202 ? -28.150 5.489 12.826 1.00 88.25 202 SER A N 1
ATOM 1662 C CA . SER A 1 202 ? -29.183 6.328 13.442 1.00 88.25 202 SER A CA 1
ATOM 1663 C C . SER A 1 202 ? -30.350 6.577 12.485 1.00 88.25 202 SER A C 1
ATOM 1665 O O . SER A 1 202 ? -31.501 6.536 12.912 1.00 88.25 202 SER A O 1
ATOM 1667 N N . ALA A 1 203 ? -30.076 6.805 11.197 1.00 89.88 203 ALA A N 1
ATOM 1668 C CA . ALA A 1 203 ? -31.107 7.000 10.182 1.00 89.88 203 ALA A CA 1
ATOM 1669 C C . ALA A 1 203 ? -31.942 5.729 9.943 1.00 89.88 203 ALA A C 1
ATOM 1671 O O . ALA A 1 203 ? -33.167 5.817 9.881 1.00 89.88 203 ALA A O 1
ATOM 1672 N N . ALA A 1 204 ? -31.304 4.556 9.878 1.00 90.38 204 ALA A N 1
ATOM 1673 C CA . ALA A 1 204 ? -31.984 3.269 9.720 1.00 90.38 204 ALA A CA 1
ATOM 1674 C C . ALA A 1 204 ? -32.903 2.961 10.911 1.00 90.38 204 ALA A C 1
ATOM 1676 O O . ALA A 1 204 ? -34.074 2.641 10.732 1.00 90.38 204 ALA A O 1
ATOM 1677 N N . VAL A 1 205 ? -32.408 3.161 12.136 1.00 88.06 205 VAL A N 1
ATOM 1678 C CA . VAL A 1 205 ? -33.212 2.991 13.356 1.00 88.06 205 VAL A CA 1
ATOM 1679 C C . VAL A 1 205 ? -34.380 3.974 13.378 1.00 88.06 205 VAL A C 1
ATOM 1681 O O . VAL A 1 205 ? -35.485 3.600 13.753 1.00 88.06 205 VAL A O 1
ATOM 1684 N N . MET A 1 206 ? -34.166 5.229 12.972 1.00 86.44 206 MET A N 1
ATOM 1685 C CA . MET A 1 206 ? -35.240 6.223 12.891 1.00 86.44 206 MET A CA 1
ATOM 1686 C C . MET A 1 206 ? -36.338 5.808 11.906 1.00 86.44 206 MET A C 1
ATOM 1688 O O . MET A 1 206 ? -37.510 6.014 12.212 1.00 86.44 206 MET A O 1
ATOM 1692 N N . HIS A 1 207 ? -35.979 5.218 10.763 1.00 87.44 207 HIS A N 1
ATOM 1693 C CA . HIS A 1 207 ? -36.946 4.701 9.794 1.00 87.44 207 HIS A CA 1
ATOM 1694 C C . HIS A 1 207 ? -37.791 3.573 10.406 1.00 87.44 207 HIS A C 1
ATOM 1696 O O . HIS A 1 207 ? -39.013 3.685 10.461 1.00 87.44 207 HIS A O 1
ATOM 1702 N N . ASP A 1 208 ? -37.144 2.561 10.991 1.00 87.81 208 ASP A N 1
ATOM 1703 C CA . ASP A 1 208 ? -37.829 1.428 11.630 1.00 87.81 208 ASP A CA 1
ATOM 1704 C C . ASP A 1 208 ? -38.731 1.868 12.800 1.00 87.81 208 ASP A C 1
ATOM 1706 O O . ASP A 1 208 ? -39.820 1.333 13.008 1.00 87.81 208 ASP A O 1
ATOM 1710 N N . VAL A 1 209 ? -38.298 2.872 13.570 1.00 84.38 209 VAL A N 1
ATOM 1711 C CA . VAL A 1 209 ? -39.068 3.448 14.682 1.00 84.38 209 VAL A CA 1
ATOM 1712 C C . VAL A 1 209 ? -40.332 4.151 14.188 1.00 84.38 209 VAL A C 1
ATOM 1714 O O . VAL A 1 209 ? -41.378 4.046 14.831 1.00 84.38 209 VAL A O 1
ATOM 1717 N N . LEU A 1 210 ? -40.254 4.879 13.072 1.00 83.38 210 LEU A N 1
ATOM 1718 C CA . LEU A 1 210 ? -41.405 5.571 12.489 1.00 83.38 210 LEU A CA 1
ATOM 1719 C C . LEU A 1 210 ? -42.424 4.596 11.884 1.00 83.38 210 LEU A C 1
ATOM 1721 O O . LEU A 1 210 ? -43.623 4.871 11.981 1.00 83.38 210 LEU A O 1
ATOM 1725 N N . ASP A 1 211 ? -41.957 3.471 11.338 1.00 84.50 211 ASP A N 1
ATOM 1726 C CA . ASP A 1 211 ? -42.797 2.402 10.785 1.00 84.50 211 ASP A CA 1
ATOM 1727 C C . ASP A 1 211 ? -43.485 1.578 11.884 1.00 84.50 211 ASP A C 1
ATOM 1729 O O . ASP A 1 211 ? -44.647 1.196 11.753 1.00 84.50 211 ASP A O 1
ATOM 1733 N N . ALA A 1 212 ? -42.797 1.335 13.004 1.00 81.25 212 ALA A N 1
ATOM 1734 C CA . ALA A 1 212 ? -43.336 0.571 14.128 1.00 81.25 212 ALA A CA 1
ATOM 1735 C C . ALA A 1 212 ? -44.341 1.358 14.994 1.00 81.25 212 ALA A C 1
ATOM 1737 O O . ALA A 1 212 ? -45.066 0.758 15.794 1.00 81.25 212 ALA A O 1
ATOM 1738 N N . MET A 1 213 ? -44.377 2.693 14.892 1.00 76.94 213 MET A N 1
ATOM 1739 C CA . MET A 1 213 ? -45.264 3.534 15.700 1.00 76.94 213 MET A CA 1
ATOM 1740 C C . MET A 1 213 ? -46.617 3.806 15.017 1.00 76.94 213 MET A C 1
ATOM 1742 O O . MET A 1 213 ? -46.647 4.225 13.858 1.00 76.94 213 MET A O 1
ATOM 1746 N N . PRO A 1 214 ? -47.745 3.701 15.749 1.00 76.31 214 PRO A N 1
ATOM 1747 C CA . PRO A 1 214 ? -49.055 4.090 15.233 1.00 76.31 214 PRO A CA 1
ATOM 1748 C C . PRO A 1 214 ? -49.141 5.601 14.952 1.00 76.31 214 PRO A C 1
ATOM 1750 O O . PRO A 1 214 ? -48.410 6.419 15.526 1.00 76.31 214 PRO A O 1
ATOM 1753 N N . GLU A 1 215 ? -50.036 5.979 14.038 1.00 66.62 215 GLU A N 1
ATOM 1754 C CA . GLU A 1 215 ? -50.238 7.367 13.610 1.00 66.62 215 GLU A CA 1
ATOM 1755 C C . GLU A 1 215 ? -50.734 8.227 14.786 1.00 66.62 215 GLU A C 1
ATOM 1757 O O . GLU A 1 215 ? -51.829 8.030 15.298 1.00 66.62 215 GLU A O 1
ATOM 1762 N N . GLY A 1 216 ? -49.879 9.139 15.274 1.00 70.50 216 GLY A N 1
ATOM 1763 C CA . GLY A 1 216 ? -50.189 10.055 16.385 1.00 70.50 216 GLY A CA 1
ATOM 1764 C C . GLY A 1 216 ? -49.077 10.262 17.428 1.00 70.50 216 GLY A C 1
ATOM 1765 O O . GLY A 1 216 ? -49.104 11.259 18.140 1.00 70.50 216 GLY A O 1
ATOM 1766 N N . ILE A 1 217 ? -48.065 9.380 17.517 1.00 69.31 217 ILE A N 1
ATOM 1767 C CA . ILE A 1 217 ? -47.032 9.406 18.595 1.00 69.31 217 ILE A CA 1
ATOM 1768 C C . ILE A 1 217 ? -45.604 9.739 18.077 1.00 69.31 217 ILE A C 1
ATOM 1770 O O . ILE A 1 217 ? -44.633 9.804 18.834 1.00 69.31 217 ILE A O 1
ATOM 1774 N N . LYS A 1 218 ? -45.455 9.998 16.773 1.00 65.25 218 LYS A N 1
ATOM 1775 C CA . LYS A 1 218 ? -44.222 9.695 16.023 1.00 65.25 218 LYS A CA 1
ATOM 1776 C C . LYS A 1 218 ? -42.967 10.545 16.316 1.00 65.25 218 LYS A C 1
ATOM 1778 O O . LYS A 1 218 ? -41.871 9.994 16.312 1.00 65.25 218 LYS A O 1
ATOM 1783 N N . GLN A 1 219 ? -43.057 11.852 16.577 1.00 63.62 219 GLN A N 1
ATOM 1784 C CA . GLN A 1 219 ? -41.848 12.709 16.568 1.00 63.62 219 GLN A CA 1
ATOM 1785 C C . GLN A 1 219 ? -41.163 12.901 17.934 1.00 63.62 219 GLN A C 1
ATOM 1787 O O . GLN A 1 219 ? -39.935 12.964 17.997 1.00 63.62 219 GLN A O 1
ATOM 1792 N N . ASN A 1 220 ? -41.908 12.920 19.044 1.00 69.31 220 ASN A N 1
ATOM 1793 C CA . ASN A 1 220 ? -41.331 13.276 20.351 1.00 69.31 220 ASN A CA 1
ATOM 1794 C C . ASN A 1 220 ? -40.545 12.133 21.018 1.00 69.31 220 ASN A C 1
ATOM 1796 O O . ASN A 1 220 ? -39.649 12.395 21.818 1.00 69.31 220 ASN A O 1
ATOM 1800 N N . LYS A 1 221 ? -40.841 10.867 20.688 1.00 78.25 221 LYS A N 1
ATOM 1801 C CA . LYS A 1 221 ? -40.219 9.690 21.332 1.00 78.25 221 LYS A CA 1
ATOM 1802 C C . LYS A 1 221 ? -39.004 9.129 20.585 1.00 78.25 221 LYS A C 1
ATOM 1804 O O . LYS A 1 221 ? -38.211 8.400 21.179 1.00 78.25 221 LYS A O 1
ATOM 1809 N N . ALA A 1 222 ? -38.814 9.494 19.317 1.00 79.94 222 ALA A N 1
ATOM 1810 C CA . ALA A 1 222 ? -37.748 8.947 18.477 1.00 79.94 222 ALA A CA 1
ATOM 1811 C C . ALA A 1 222 ? -36.339 9.271 19.020 1.00 79.94 222 ALA A C 1
ATOM 1813 O O . ALA A 1 222 ? -35.471 8.402 19.096 1.00 79.94 222 ALA A O 1
ATOM 1814 N N . ARG A 1 223 ? -36.136 10.499 19.523 1.00 84.19 223 ARG A N 1
ATOM 1815 C CA . ARG A 1 223 ? -34.870 10.916 20.152 1.00 84.19 223 ARG A CA 1
ATOM 1816 C C . ARG A 1 223 ? -34.543 10.106 21.412 1.00 84.19 223 ARG A C 1
ATOM 1818 O O . ARG A 1 223 ? -33.383 9.763 21.627 1.00 84.19 223 ARG A O 1
ATOM 1825 N N . THR A 1 224 ? -35.546 9.782 22.225 1.00 88.06 224 THR A N 1
ATOM 1826 C CA . THR A 1 224 ? -35.381 8.965 23.438 1.00 88.06 224 THR A CA 1
ATOM 1827 C C . THR A 1 224 ? -35.020 7.521 23.090 1.00 88.06 224 THR A C 1
ATOM 1829 O O . THR A 1 224 ? -34.153 6.930 23.727 1.00 88.06 224 THR A O 1
ATOM 1832 N N . ILE A 1 225 ? -35.610 6.959 22.031 1.00 87.69 225 ILE A N 1
ATOM 1833 C CA . ILE A 1 225 ? -35.266 5.612 21.551 1.00 87.69 225 ILE A CA 1
ATOM 1834 C C . ILE A 1 225 ? -33.805 5.555 21.076 1.00 87.69 225 ILE A C 1
ATOM 1836 O O . ILE A 1 225 ? -33.082 4.627 21.437 1.00 87.69 225 ILE A O 1
ATOM 1840 N N . LEU A 1 226 ? -33.323 6.578 20.359 1.00 88.06 226 LEU A N 1
ATOM 1841 C CA . LEU A 1 226 ? -31.905 6.675 19.987 1.00 88.06 226 LEU A CA 1
ATOM 1842 C C . LEU A 1 226 ? -30.976 6.753 21.212 1.00 88.06 226 LEU A C 1
ATOM 1844 O O . LEU A 1 226 ? -29.904 6.149 21.212 1.00 88.06 226 LEU A O 1
ATOM 1848 N N . GLN A 1 227 ? -31.382 7.442 22.283 1.00 90.50 227 GLN A N 1
ATOM 1849 C CA . GLN A 1 227 ? -30.621 7.449 23.540 1.00 90.50 227 GLN A CA 1
ATOM 1850 C C . GLN A 1 227 ? -30.549 6.050 24.166 1.00 90.50 227 GLN A C 1
ATOM 1852 O O . GLN A 1 227 ? -29.475 5.635 24.606 1.00 90.50 227 GLN A O 1
ATOM 1857 N N . HIS A 1 228 ? -31.654 5.298 24.157 1.00 91.25 228 HIS A N 1
ATOM 1858 C CA . HIS A 1 228 ? -31.665 3.907 24.609 1.00 91.25 228 HIS A CA 1
ATOM 1859 C C . HIS A 1 228 ? -30.775 3.006 23.749 1.00 91.25 228 HIS A C 1
ATOM 1861 O O . HIS A 1 228 ? -30.090 2.157 24.311 1.00 91.25 228 HIS A O 1
ATOM 1867 N N . LEU A 1 229 ? -30.708 3.221 22.432 1.00 91.06 229 LEU A N 1
ATOM 1868 C CA . LEU A 1 229 ? -29.797 2.490 21.547 1.00 91.06 229 LEU A CA 1
ATOM 1869 C C . LEU A 1 229 ? -28.322 2.765 21.877 1.00 91.06 229 LEU A C 1
ATOM 1871 O O . LEU A 1 229 ? -27.533 1.830 22.013 1.00 91.06 229 LEU A O 1
ATOM 1875 N N . ILE A 1 230 ? -27.949 4.031 22.089 1.00 90.81 230 ILE A N 1
ATOM 1876 C CA . ILE A 1 230 ? -26.585 4.397 22.511 1.00 90.81 230 ILE A CA 1
ATOM 1877 C C . ILE A 1 230 ? -26.259 3.775 23.874 1.00 90.81 230 ILE A C 1
ATOM 1879 O O . ILE A 1 230 ? -25.148 3.280 24.082 1.00 90.81 230 ILE A O 1
ATOM 1883 N N . GLN A 1 231 ? -27.215 3.775 24.805 1.00 91.88 231 GLN A N 1
ATOM 1884 C CA . GLN A 1 231 ? -27.024 3.171 26.119 1.00 91.88 231 GLN A CA 1
ATOM 1885 C C . GLN A 1 231 ? -26.900 1.646 26.033 1.00 91.88 231 GLN A C 1
ATOM 1887 O O . GLN A 1 231 ? -26.001 1.083 26.653 1.00 91.88 231 GLN A O 1
ATOM 1892 N N . ALA A 1 232 ? -27.724 0.987 25.217 1.00 91.75 232 ALA A N 1
ATOM 1893 C CA . ALA A 1 232 ? -27.633 -0.444 24.950 1.00 91.75 232 ALA A CA 1
ATOM 1894 C C . ALA A 1 232 ? -26.267 -0.811 24.350 1.00 91.75 232 ALA A C 1
ATOM 1896 O O . ALA A 1 232 ? -25.637 -1.761 24.806 1.00 91.75 232 ALA A O 1
ATOM 1897 N N . TRP A 1 233 ? -25.743 -0.009 23.414 1.00 89.38 233 TRP A N 1
ATOM 1898 C CA . TRP A 1 233 ? -24.392 -0.176 22.867 1.00 89.38 233 TRP A CA 1
ATOM 1899 C C . TRP A 1 233 ? -23.287 -0.017 23.926 1.00 89.38 233 TRP A C 1
ATOM 1901 O O . TRP A 1 233 ? -22.312 -0.773 23.940 1.00 89.38 233 TRP A O 1
ATOM 1911 N N . ARG A 1 234 ? -23.420 0.946 24.847 1.00 89.50 234 ARG A N 1
ATOM 1912 C CA . ARG A 1 234 ? -22.476 1.136 25.965 1.00 89.50 234 ARG A CA 1
ATOM 1913 C C . ARG A 1 234 ? -22.510 -0.033 26.948 1.00 89.50 234 ARG A C 1
ATOM 1915 O O . ARG A 1 234 ? -21.448 -0.555 27.279 1.00 89.50 234 ARG A O 1
ATOM 1922 N N . CYS A 1 235 ? -23.701 -0.470 27.359 1.00 89.69 235 CYS A N 1
ATOM 1923 C CA . CYS A 1 235 ? -23.892 -1.647 28.210 1.00 89.69 235 CYS A CA 1
ATOM 1924 C C . CYS A 1 235 ? -23.332 -2.903 27.539 1.00 89.69 235 CYS A C 1
ATOM 1926 O O . CYS A 1 235 ? -22.593 -3.656 28.170 1.00 89.69 235 CYS A O 1
ATOM 1928 N N . TRP A 1 236 ? -23.579 -3.063 26.233 1.00 87.25 236 TRP A N 1
ATOM 1929 C CA . TRP A 1 236 ? -22.986 -4.128 25.438 1.00 87.25 236 TRP A CA 1
ATOM 1930 C C . TRP A 1 236 ? -21.458 -4.064 25.528 1.00 87.25 236 TRP A C 1
ATOM 1932 O O . TRP A 1 236 ? -20.855 -5.060 25.915 1.00 87.25 236 TRP A O 1
ATOM 1942 N N . LYS A 1 237 ? -20.816 -2.914 25.259 1.00 84.31 237 LYS A N 1
ATOM 1943 C CA . LYS A 1 237 ? -19.349 -2.747 25.358 1.00 84.31 237 LYS A CA 1
ATOM 1944 C C . LYS A 1 237 ? -18.774 -3.030 26.750 1.00 84.31 237 LYS A C 1
ATOM 1946 O O . LYS A 1 237 ? -17.699 -3.610 26.820 1.00 84.31 237 LYS A O 1
ATOM 1951 N N . ALA A 1 238 ? -19.482 -2.663 27.815 1.00 84.19 238 ALA A N 1
ATOM 1952 C CA . ALA A 1 238 ? -19.070 -2.904 29.200 1.00 84.19 238 ALA A CA 1
ATOM 1953 C C . ALA A 1 238 ? -19.385 -4.326 29.708 1.00 84.19 238 ALA A C 1
ATOM 1955 O O . ALA A 1 238 ? -19.043 -4.660 30.839 1.00 84.19 238 ALA A O 1
ATOM 1956 N N . ASN A 1 239 ? -20.034 -5.161 28.888 1.00 84.12 239 ASN A N 1
ATOM 1957 C CA . ASN A 1 239 ? -20.527 -6.484 29.273 1.00 84.12 239 ASN A CA 1
ATOM 1958 C C . ASN A 1 239 ? -21.483 -6.442 30.485 1.00 84.12 239 ASN A C 1
ATOM 1960 O O . ASN A 1 239 ? -21.384 -7.249 31.408 1.00 84.12 239 ASN A O 1
ATOM 1964 N N . ILE A 1 240 ? -22.391 -5.464 30.481 1.00 86.19 240 ILE A N 1
ATOM 1965 C CA . ILE A 1 240 ? -23.444 -5.274 31.485 1.00 86.19 240 ILE A CA 1
ATOM 1966 C C . ILE A 1 240 ? -24.780 -5.643 30.837 1.00 86.19 240 ILE A C 1
ATOM 1968 O O . ILE A 1 240 ? -25.059 -5.222 29.711 1.00 86.19 240 ILE A O 1
ATOM 1972 N N . SER A 1 241 ? -25.618 -6.413 31.537 1.00 86.50 241 SER A N 1
ATOM 1973 C CA . SER A 1 241 ? -26.961 -6.743 31.056 1.00 86.50 241 SER A CA 1
ATOM 1974 C C . SER A 1 241 ? -27.799 -5.468 30.907 1.00 86.50 241 SER A C 1
ATOM 1976 O O . SER A 1 241 ? -27.978 -4.693 31.844 1.00 86.50 241 SER A O 1
ATOM 1978 N N . TRP A 1 242 ? -28.303 -5.226 29.697 1.00 91.31 242 TRP A N 1
ATOM 1979 C CA . TRP A 1 242 ? -29.167 -4.084 29.414 1.00 91.31 242 TRP A CA 1
ATOM 1980 C C . TRP A 1 242 ? -30.631 -4.512 29.504 1.00 91.31 242 TRP A C 1
ATOM 1982 O O . TRP A 1 242 ? -31.099 -5.313 28.695 1.00 91.31 242 TRP A O 1
ATOM 1992 N N . LYS A 1 243 ? -31.345 -3.984 30.501 1.00 90.19 243 LYS A N 1
ATOM 1993 C CA . LYS A 1 243 ? -32.789 -4.155 30.687 1.00 90.19 243 LYS A CA 1
ATOM 1994 C C . LYS A 1 243 ? -33.386 -2.838 31.166 1.00 90.19 243 LYS A C 1
ATOM 1996 O O . LYS A 1 243 ? -32.915 -2.271 32.148 1.00 90.19 243 LYS A O 1
ATOM 2001 N N . VAL A 1 244 ? -34.405 -2.345 30.465 1.00 91.56 244 VAL A N 1
ATOM 2002 C CA . VAL A 1 244 ? -35.093 -1.091 30.801 1.00 91.56 244 VAL A CA 1
ATOM 2003 C C . VAL A 1 244 ? -36.501 -1.421 31.302 1.00 91.56 244 VAL A C 1
ATOM 2005 O O . VAL A 1 244 ? -37.285 -1.988 30.538 1.00 91.56 244 VAL A O 1
ATOM 2008 N N . PRO A 1 245 ? -36.851 -1.079 32.555 1.00 92.00 245 PRO A N 1
ATOM 2009 C CA . PRO A 1 245 ? -38.203 -1.282 33.067 1.00 92.00 245 PRO A CA 1
ATOM 2010 C C . PRO A 1 245 ? -39.236 -0.495 32.247 1.00 92.00 245 PRO A C 1
ATOM 2012 O O . PRO A 1 245 ? -39.061 0.697 32.008 1.00 92.00 245 PRO A O 1
ATOM 2015 N N . GLY A 1 246 ? -40.317 -1.156 31.822 1.00 87.88 246 GLY A N 1
ATOM 2016 C CA . GLY A 1 246 ? -41.436 -0.508 31.123 1.00 87.88 246 GLY A CA 1
ATOM 2017 C C . GLY A 1 246 ? -41.198 -0.166 29.646 1.00 87.88 246 GLY A C 1
ATOM 2018 O O . GLY A 1 246 ? -42.011 0.546 29.056 1.00 87.88 246 GLY A O 1
ATOM 2019 N N . LEU A 1 247 ? -40.117 -0.658 29.027 1.00 88.56 247 LEU A N 1
ATOM 2020 C CA . LEU A 1 247 ? -39.892 -0.491 27.589 1.00 88.56 247 LEU A CA 1
ATOM 2021 C C . LEU A 1 247 ? -40.774 -1.470 26.783 1.00 88.56 247 LEU A C 1
ATOM 2023 O O . LEU A 1 247 ? -40.808 -2.658 27.107 1.00 88.56 247 LEU A O 1
ATOM 2027 N N . PRO A 1 248 ? -41.467 -1.027 25.716 1.00 89.81 248 PRO A N 1
ATOM 2028 C CA . PRO A 1 248 ? -42.223 -1.932 24.854 1.00 89.81 248 PRO A CA 1
ATOM 2029 C C . PRO A 1 248 ? -41.326 -2.989 24.192 1.00 89.81 248 PRO A C 1
ATOM 2031 O O . PRO A 1 248 ? -40.324 -2.647 23.559 1.00 89.81 248 PRO A O 1
ATOM 2034 N N . ALA A 1 249 ? -41.734 -4.260 24.259 1.00 87.94 249 A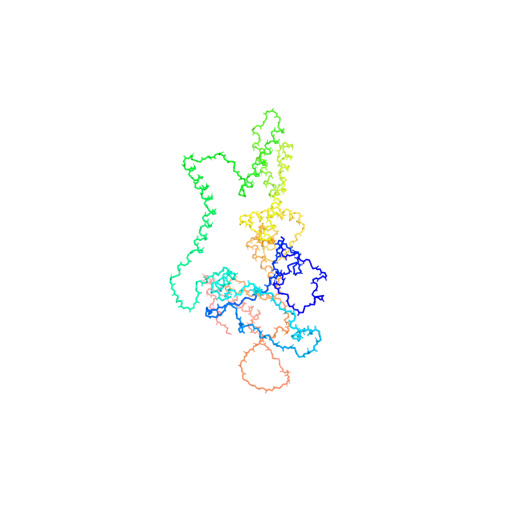LA A N 1
ATOM 2035 C CA . ALA A 1 249 ? -40.981 -5.391 23.704 1.00 87.94 249 ALA A CA 1
ATOM 2036 C C . ALA A 1 249 ? -40.595 -5.249 22.209 1.00 87.94 249 ALA A C 1
ATOM 2038 O O . ALA A 1 249 ? -39.473 -5.625 21.859 1.00 87.94 249 ALA A O 1
ATOM 2039 N N . PRO A 1 250 ? -41.431 -4.671 21.314 1.00 87.81 250 PRO A N 1
ATOM 2040 C CA . PRO A 1 250 ? -41.033 -4.442 19.920 1.00 87.81 250 PRO A CA 1
ATOM 2041 C C . PRO A 1 250 ? -39.820 -3.510 19.781 1.00 87.81 250 PRO A C 1
ATOM 2043 O O . PRO A 1 250 ? -38.936 -3.762 18.964 1.00 87.81 250 PRO A O 1
ATOM 2046 N N . ILE A 1 251 ? -39.740 -2.468 20.617 1.00 87.38 251 ILE A N 1
ATOM 2047 C CA . ILE A 1 251 ? -38.633 -1.501 20.612 1.00 87.38 251 ILE A CA 1
ATOM 2048 C C . ILE A 1 251 ? -37.373 -2.138 21.211 1.00 87.38 251 ILE A C 1
ATOM 2050 O O . ILE A 1 251 ? -36.281 -1.950 20.678 1.00 87.38 251 ILE A O 1
ATOM 2054 N N . GLU A 1 252 ? -37.514 -2.926 22.283 1.00 89.88 252 GLU A N 1
ATOM 2055 C CA . GLU A 1 252 ? -36.397 -3.668 22.885 1.00 89.88 252 GLU A CA 1
ATOM 2056 C C . GLU A 1 252 ? -35.744 -4.618 21.865 1.00 89.88 252 GLU A C 1
ATOM 2058 O O . GLU A 1 252 ? -34.531 -4.566 21.656 1.00 89.88 252 GLU A O 1
ATOM 2063 N N . ASN A 1 253 ? -36.548 -5.424 21.164 1.00 89.06 253 ASN A N 1
ATOM 2064 C CA . ASN A 1 253 ? -36.059 -6.370 20.156 1.00 89.06 253 ASN A CA 1
ATOM 2065 C C . ASN A 1 253 ? -35.414 -5.669 18.952 1.00 89.06 253 ASN A C 1
ATOM 2067 O O . ASN A 1 253 ? -34.392 -6.134 18.439 1.00 89.06 253 ASN A O 1
ATOM 2071 N N . MET A 1 254 ? -35.972 -4.535 18.519 1.00 87.44 254 MET A N 1
ATOM 2072 C CA . MET A 1 254 ? -35.388 -3.711 17.461 1.00 87.44 254 MET A CA 1
ATOM 2073 C C . MET A 1 254 ? -34.003 -3.184 17.870 1.00 87.44 254 MET A C 1
ATOM 2075 O O . MET A 1 254 ? -33.044 -3.342 17.116 1.00 87.44 254 MET A O 1
ATOM 2079 N N . ILE A 1 255 ? -33.857 -2.625 19.079 1.00 89.81 255 ILE A N 1
ATOM 2080 C CA . ILE A 1 255 ? -32.558 -2.146 19.581 1.00 89.81 255 ILE A CA 1
ATOM 2081 C C . ILE A 1 255 ? -31.551 -3.301 19.659 1.00 89.81 255 ILE A C 1
ATOM 2083 O O . ILE A 1 255 ? -30.426 -3.169 19.176 1.00 89.81 255 ILE A O 1
ATOM 2087 N N . LEU A 1 256 ? -31.947 -4.455 20.205 1.00 88.56 256 LEU A N 1
ATOM 2088 C CA . LEU A 1 256 ? -31.068 -5.625 20.314 1.00 88.56 256 LEU A CA 1
ATOM 2089 C C . LEU A 1 256 ? -30.603 -6.156 18.949 1.00 88.56 256 LEU A C 1
ATOM 2091 O O . LEU A 1 256 ? -29.480 -6.650 18.842 1.00 88.56 256 LEU A O 1
ATOM 2095 N N . ARG A 1 257 ? -31.420 -6.024 17.895 1.00 87.62 257 ARG A N 1
ATOM 2096 C CA . ARG A 1 257 ? -31.030 -6.379 16.522 1.00 87.62 257 ARG A CA 1
ATOM 2097 C C . ARG A 1 257 ? -29.881 -5.506 16.011 1.00 87.62 257 ARG A C 1
ATOM 2099 O O . ARG A 1 257 ? -28.940 -6.049 15.439 1.00 87.62 257 ARG A O 1
ATOM 2106 N N . TYR A 1 258 ? -29.945 -4.193 16.234 1.00 86.56 258 TYR A N 1
ATOM 2107 C CA . TYR A 1 258 ? -28.925 -3.235 15.785 1.00 86.56 258 TYR A CA 1
ATOM 2108 C C . TYR A 1 258 ? -27.664 -3.215 16.656 1.00 86.56 258 TYR A C 1
ATOM 2110 O O . TYR A 1 258 ? -26.587 -2.881 16.174 1.00 86.56 258 TYR A O 1
ATOM 2118 N N . VAL A 1 259 ? -27.773 -3.601 17.929 1.00 84.56 259 VAL A N 1
ATOM 2119 C CA . VAL A 1 259 ? -26.633 -3.698 18.861 1.00 84.56 259 VAL A CA 1
ATOM 2120 C C . VAL A 1 259 ? -25.789 -4.965 18.621 1.00 84.56 259 VAL A C 1
ATOM 2122 O O . VAL A 1 259 ? -24.738 -5.139 19.243 1.00 84.56 259 VAL A O 1
ATOM 2125 N N . LYS A 1 260 ? -26.180 -5.839 17.679 1.00 72.31 260 LYS A N 1
ATOM 2126 C CA . LYS A 1 260 ? -25.332 -6.953 17.230 1.00 72.31 260 LYS A CA 1
ATOM 2127 C C . LYS A 1 260 ? -24.006 -6.427 16.684 1.00 72.31 260 LYS A C 1
ATOM 2129 O O . LYS A 1 260 ? -23.951 -5.524 15.858 1.00 72.31 260 LYS A O 1
ATOM 2134 N N . ALA A 1 261 ? -22.916 -7.005 17.164 1.00 66.56 261 ALA A N 1
ATOM 2135 C CA . ALA A 1 261 ? -21.599 -6.389 17.074 1.00 66.56 261 ALA A CA 1
ATOM 2136 C C . ALA A 1 261 ? -20.686 -6.933 15.982 1.00 66.56 261 ALA A C 1
ATOM 2138 O O . ALA A 1 261 ? -19.466 -6.756 16.049 1.00 66.56 261 ALA A O 1
ATOM 2139 N N . ASP A 1 262 ? -21.264 -7.588 14.985 1.00 80.69 262 ASP A N 1
ATOM 2140 C CA . ASP A 1 262 ? -20.507 -8.288 13.951 1.00 80.69 262 ASP A CA 1
ATOM 2141 C C . ASP A 1 262 ? -19.541 -7.334 13.238 1.00 80.69 262 ASP A C 1
ATOM 2143 O O . ASP A 1 262 ? -18.368 -7.656 13.051 1.00 80.69 262 ASP A O 1
ATOM 2147 N N . TRP A 1 263 ? -19.982 -6.106 12.943 1.00 83.56 263 TRP A N 1
ATOM 2148 C CA . TRP A 1 263 ? -19.128 -5.089 12.328 1.00 83.56 263 TRP A CA 1
ATOM 2149 C C . TRP A 1 263 ? -17.917 -4.726 13.201 1.00 83.56 263 TRP A C 1
ATOM 2151 O O . TRP A 1 263 ? -16.781 -4.760 12.728 1.00 83.56 263 TRP A O 1
ATOM 2161 N N . TRP A 1 264 ? -18.133 -4.425 14.484 1.00 84.94 264 TRP A N 1
ATOM 2162 C CA . TRP A 1 264 ? -17.065 -3.981 15.385 1.00 84.94 264 TRP A CA 1
ATOM 2163 C C . TRP A 1 264 ? -16.020 -5.079 15.627 1.00 84.94 264 TRP A C 1
ATOM 2165 O O . TRP A 1 264 ? -14.818 -4.813 15.561 1.00 84.94 264 TRP A O 1
ATOM 2175 N N . SER A 1 265 ? -16.464 -6.325 15.825 1.00 86.81 265 SER A N 1
ATOM 2176 C CA . SER A 1 265 ? -15.578 -7.483 15.998 1.00 86.81 265 SER A CA 1
ATOM 2177 C C . SER A 1 265 ? -14.770 -7.777 14.731 1.00 86.81 265 SER A C 1
ATOM 2179 O O . SER A 1 265 ? -13.549 -7.930 14.797 1.00 86.81 265 SER A O 1
ATOM 2181 N N . ASN A 1 266 ? -15.415 -7.780 13.560 1.00 90.44 266 ASN A N 1
ATOM 2182 C CA . ASN A 1 266 ? -14.738 -8.025 12.284 1.00 90.44 266 ASN A CA 1
ATOM 2183 C C . ASN A 1 266 ? -13.678 -6.957 11.987 1.00 90.44 266 ASN A C 1
ATOM 2185 O O . ASN A 1 266 ? -12.566 -7.284 11.570 1.00 90.44 266 ASN A O 1
ATOM 2189 N N . VAL A 1 267 ? -13.980 -5.683 12.261 1.00 90.31 267 VAL A N 1
ATOM 2190 C CA . VAL A 1 267 ? -13.021 -4.577 12.107 1.00 90.31 267 VAL A CA 1
ATOM 2191 C C . VAL A 1 267 ? -11.847 -4.718 13.081 1.00 90.31 267 VAL A C 1
ATOM 2193 O O . VAL A 1 267 ? -10.701 -4.468 12.695 1.00 90.31 267 VAL A O 1
ATOM 2196 N N . ALA A 1 268 ? -12.088 -5.150 14.323 1.00 90.44 268 ALA A N 1
ATOM 2197 C CA . ALA A 1 268 ? -11.025 -5.397 15.294 1.00 90.44 268 ALA A CA 1
ATOM 2198 C C . ALA A 1 268 ? -10.078 -6.522 14.836 1.00 90.44 268 ALA A C 1
ATOM 2200 O O . ALA A 1 268 ? -8.861 -6.323 14.826 1.00 90.44 268 ALA A O 1
ATOM 2201 N N . HIS A 1 269 ? -10.612 -7.658 14.376 1.00 90.62 269 HIS A N 1
ATOM 2202 C CA . HIS A 1 269 ? -9.809 -8.770 13.854 1.00 90.62 269 HIS A CA 1
ATOM 2203 C C . HIS A 1 269 ? -9.054 -8.404 12.574 1.00 90.62 269 HIS A C 1
ATOM 2205 O O . HIS A 1 269 ? -7.854 -8.661 12.470 1.00 90.62 269 HIS A O 1
ATOM 2211 N N . TYR A 1 270 ? -9.719 -7.735 11.630 1.00 92.50 270 TYR A N 1
ATOM 2212 C CA . TYR A 1 270 ? -9.094 -7.269 10.394 1.00 92.50 270 TYR A CA 1
ATOM 2213 C C . TYR A 1 270 ? -7.898 -6.353 10.673 1.00 92.50 270 TYR A C 1
ATOM 2215 O O . TYR A 1 270 ? -6.811 -6.534 10.123 1.00 92.50 270 TYR A O 1
ATOM 2223 N N . ASN A 1 271 ? -8.073 -5.380 11.568 1.00 92.75 271 ASN A N 1
ATOM 2224 C CA . ASN A 1 271 ? -6.993 -4.473 11.935 1.00 92.75 271 ASN A CA 1
ATOM 2225 C C . ASN A 1 271 ? -5.886 -5.183 12.724 1.00 92.75 271 ASN A C 1
ATOM 2227 O O . ASN A 1 271 ? -4.718 -4.857 12.519 1.00 92.75 271 ASN A O 1
ATOM 2231 N N . ARG A 1 272 ? -6.214 -6.184 13.552 1.00 93.06 272 ARG A N 1
ATOM 2232 C CA . ARG A 1 272 ? -5.206 -6.971 14.274 1.00 93.06 272 ARG A CA 1
ATOM 2233 C C . ARG A 1 272 ? -4.301 -7.743 13.322 1.00 93.06 272 ARG A C 1
ATOM 2235 O O . ARG A 1 272 ? -3.085 -7.692 13.465 1.00 93.06 272 ARG A O 1
ATOM 2242 N N . GLU A 1 273 ? -4.880 -8.390 12.316 1.00 92.88 273 GLU A N 1
ATOM 2243 C CA . GLU A 1 273 ? -4.122 -9.092 11.276 1.00 92.88 273 GLU A CA 1
ATOM 2244 C C . GLU A 1 273 ? -3.229 -8.143 10.470 1.00 92.88 273 GLU A C 1
ATOM 2246 O O . GLU A 1 273 ? -2.086 -8.469 10.155 1.00 92.88 273 GLU A O 1
ATOM 2251 N N . ARG A 1 274 ? -3.705 -6.928 10.181 1.00 94.69 274 ARG A N 1
ATOM 2252 C CA . ARG A 1 274 ? -2.888 -5.905 9.513 1.00 94.69 274 ARG A CA 1
ATOM 2253 C C . ARG A 1 274 ? -1.701 -5.452 10.355 1.00 94.69 274 ARG A C 1
ATOM 2255 O O . ARG A 1 274 ? -0.609 -5.321 9.808 1.00 94.69 274 ARG A O 1
ATOM 2262 N N . ILE A 1 275 ? -1.914 -5.226 11.652 1.00 93.88 275 ILE A N 1
ATOM 2263 C CA . ILE A 1 275 ? -0.853 -4.863 12.601 1.00 93.88 275 ILE A CA 1
ATOM 2264 C C . ILE A 1 275 ? 0.172 -5.997 12.689 1.00 93.88 275 ILE A C 1
ATOM 2266 O O . ILE A 1 275 ? 1.363 -5.758 12.513 1.00 93.88 275 ILE A O 1
ATOM 2270 N N . LYS A 1 276 ? -0.294 -7.239 12.854 1.00 93.81 276 LYS A N 1
ATOM 2271 C CA . LYS A 1 276 ? 0.555 -8.434 12.945 1.00 93.81 276 LYS A CA 1
ATOM 2272 C C . LYS A 1 276 ? 1.426 -8.646 11.702 1.00 93.81 276 LYS A C 1
ATOM 2274 O O . LYS A 1 276 ? 2.573 -9.057 11.822 1.00 93.81 276 LYS A O 1
ATOM 2279 N N . ARG A 1 277 ? 0.906 -8.344 10.507 1.00 93.44 277 ARG A N 1
ATOM 2280 C CA . ARG A 1 277 ? 1.650 -8.434 9.234 1.00 93.44 277 ARG A CA 1
ATOM 2281 C C . ARG A 1 277 ? 2.597 -7.254 8.984 1.00 93.44 277 ARG A C 1
ATOM 2283 O O . ARG A 1 277 ? 3.262 -7.243 7.953 1.00 93.44 277 ARG A O 1
ATOM 2290 N N . GLY A 1 278 ? 2.626 -6.247 9.860 1.00 91.38 278 GLY A N 1
ATOM 2291 C CA . GLY A 1 278 ? 3.421 -5.032 9.661 1.00 91.38 278 GLY A CA 1
ATOM 2292 C C . GLY A 1 278 ? 2.928 -4.159 8.502 1.00 91.38 278 GLY A C 1
ATOM 2293 O O . GLY A 1 278 ? 3.717 -3.457 7.873 1.00 91.38 278 GLY A O 1
ATOM 2294 N N . ALA A 1 279 ? 1.632 -4.209 8.175 1.00 93.88 279 ALA A N 1
ATOM 2295 C CA . ALA A 1 279 ? 1.062 -3.337 7.152 1.00 93.88 279 ALA A CA 1
ATOM 2296 C C . ALA A 1 279 ? 1.083 -1.866 7.605 1.00 93.88 279 ALA A C 1
ATOM 2298 O O . ALA A 1 279 ? 1.124 -1.567 8.797 1.00 93.88 279 ALA A O 1
ATOM 2299 N N . THR A 1 280 ? 0.971 -0.925 6.663 1.00 93.19 280 THR A N 1
ATOM 2300 C CA . THR A 1 280 ? 0.866 0.502 6.999 1.00 93.19 280 THR A CA 1
ATOM 2301 C C . THR A 1 280 ? -0.399 0.762 7.817 1.00 93.19 280 THR A C 1
ATOM 2303 O O . THR A 1 280 ? -1.528 0.598 7.332 1.00 93.19 280 THR A O 1
ATOM 2306 N N . VAL A 1 281 ? -0.201 1.150 9.074 1.00 91.88 281 VAL A N 1
ATOM 2307 C CA . VAL A 1 281 ? -1.247 1.372 10.071 1.00 91.88 281 VAL A CA 1
ATOM 2308 C C . VAL A 1 281 ? -0.941 2.656 10.844 1.00 91.88 281 VAL A C 1
ATOM 2310 O O . VAL A 1 281 ? 0.208 2.935 11.174 1.00 91.88 281 VAL A O 1
ATOM 2313 N N . ASP A 1 282 ? -1.980 3.442 11.132 1.00 91.06 282 ASP A N 1
ATOM 2314 C CA . ASP A 1 282 ? -1.844 4.684 11.894 1.00 91.06 282 ASP A CA 1
ATOM 2315 C C . ASP A 1 282 ? -1.704 4.367 13.386 1.00 91.06 282 ASP A C 1
ATOM 2317 O O . ASP A 1 282 ? -2.393 3.483 13.901 1.00 91.06 282 ASP A O 1
ATOM 2321 N N . LYS A 1 283 ? -0.909 5.158 14.116 1.00 92.81 283 LYS A N 1
ATOM 2322 C CA . LYS A 1 283 ? -0.732 4.994 15.569 1.00 92.81 283 LYS A CA 1
ATOM 2323 C C . LYS A 1 283 ? -2.071 4.940 16.312 1.00 92.81 283 LYS A C 1
ATOM 2325 O O . LYS A 1 283 ? -2.276 4.057 17.137 1.00 92.81 283 LYS A O 1
ATOM 2330 N N . THR A 1 284 ? -3.009 5.835 15.996 1.00 91.75 284 THR A N 1
ATOM 2331 C CA . THR A 1 284 ? -4.335 5.876 16.640 1.00 91.75 284 THR A CA 1
ATOM 2332 C C . THR A 1 284 ? -5.144 4.597 16.431 1.00 91.75 284 THR A C 1
ATOM 2334 O O . THR A 1 284 ? -5.904 4.207 17.316 1.00 91.75 284 THR A O 1
ATOM 2337 N N . LEU A 1 285 ? -4.960 3.912 15.298 1.00 91.00 285 LEU A N 1
ATOM 2338 C CA . LEU A 1 285 ? -5.611 2.636 15.027 1.00 91.00 285 LEU A CA 1
ATOM 2339 C C . LEU A 1 285 ? -5.070 1.537 15.946 1.00 91.00 285 LEU A C 1
ATOM 2341 O O . LEU A 1 285 ? -5.868 0.758 16.455 1.00 91.00 285 LEU A O 1
ATOM 2345 N N . CYS A 1 286 ? -3.756 1.492 16.196 1.00 91.06 286 CYS A N 1
ATOM 2346 C CA . CYS A 1 286 ? -3.159 0.521 17.120 1.00 91.06 286 CYS A CA 1
ATOM 2347 C C . CYS A 1 286 ? -3.746 0.671 18.529 1.00 91.06 286 CYS A C 1
ATOM 2349 O O . CYS A 1 286 ? -4.223 -0.303 19.106 1.00 91.06 286 CYS A O 1
ATOM 2351 N N . TRP A 1 287 ? -3.827 1.907 19.033 1.00 89.69 287 TRP A N 1
ATOM 2352 C CA . TRP A 1 287 ? -4.435 2.197 20.338 1.00 89.69 287 TRP A CA 1
ATOM 2353 C C . TRP A 1 287 ? -5.921 1.812 20.393 1.00 89.69 287 TRP A C 1
ATOM 2355 O O . TRP A 1 287 ? -6.360 1.158 21.340 1.00 89.69 287 TRP A O 1
ATOM 2365 N N . LYS A 1 288 ? -6.703 2.148 19.357 1.00 90.31 288 LYS A N 1
ATOM 2366 C CA . LYS A 1 288 ? -8.116 1.738 19.254 1.00 90.31 288 LYS A CA 1
ATOM 2367 C C . LYS A 1 288 ? -8.281 0.215 19.190 1.00 90.31 288 LYS A C 1
ATOM 2369 O O . LYS A 1 288 ? -9.215 -0.326 19.783 1.00 90.31 288 LYS A O 1
ATOM 2374 N N . ASN A 1 289 ? -7.399 -0.480 18.473 1.00 91.62 289 ASN A N 1
ATOM 2375 C CA . ASN A 1 289 ? -7.435 -1.932 18.339 1.00 91.62 289 ASN A CA 1
ATOM 2376 C C . ASN A 1 289 ? -7.132 -2.611 19.679 1.00 91.62 289 ASN A C 1
ATOM 2378 O O . ASN A 1 289 ? -7.917 -3.448 20.116 1.00 91.62 289 ASN A O 1
ATOM 2382 N N . LEU A 1 290 ? -6.084 -2.164 20.379 1.00 89.25 290 LEU A N 1
ATOM 2383 C CA . LEU A 1 290 ? -5.755 -2.622 21.730 1.00 89.25 290 LEU A CA 1
ATOM 2384 C C . LEU A 1 290 ? -6.937 -2.433 22.694 1.00 89.25 290 LEU A C 1
ATOM 2386 O O . LEU A 1 290 ? -7.325 -3.368 23.392 1.00 89.25 290 LEU A O 1
ATOM 2390 N N . GLY A 1 291 ? -7.574 -1.257 22.671 1.00 85.81 291 GLY A N 1
ATOM 2391 C CA . GLY A 1 291 ? -8.772 -0.982 23.469 1.00 85.81 291 GLY A CA 1
ATOM 2392 C C . GLY A 1 291 ? -9.960 -1.892 23.131 1.00 85.81 291 GLY A C 1
ATOM 2393 O O . GLY A 1 291 ? -10.727 -2.269 24.017 1.00 85.81 291 GLY A O 1
ATOM 2394 N N . SER A 1 292 ? -10.087 -2.304 21.867 1.00 85.00 292 SER A N 1
ATOM 2395 C CA . SER A 1 292 ? -11.144 -3.222 21.427 1.00 85.00 292 SER A CA 1
ATOM 2396 C C . SER A 1 292 ? -10.953 -4.633 22.003 1.00 85.00 292 SER A C 1
ATOM 2398 O O . SER A 1 292 ? -11.912 -5.258 22.459 1.00 85.00 292 SER A O 1
ATOM 2400 N N . PHE A 1 293 ? -9.714 -5.122 22.079 1.00 78.56 293 PHE A N 1
ATOM 2401 C CA . PHE A 1 293 ? -9.427 -6.416 22.707 1.00 78.56 293 PHE A CA 1
ATOM 2402 C C . PHE A 1 293 ? -9.470 -6.362 24.244 1.00 78.56 293 PHE A C 1
ATOM 2404 O O . PHE A 1 293 ? -9.952 -7.319 24.854 1.00 78.56 293 PHE A O 1
ATOM 2411 N N . ARG A 1 294 ? -9.073 -5.232 24.859 1.00 71.31 294 ARG A N 1
ATOM 2412 C CA . ARG A 1 294 ? -9.124 -5.010 26.320 1.00 71.31 294 ARG A CA 1
ATOM 2413 C C . ARG A 1 294 ? -10.551 -5.122 26.873 1.00 71.31 294 ARG A C 1
ATOM 2415 O O . ARG A 1 294 ? -10.767 -5.803 27.866 1.00 71.31 294 ARG A O 1
ATOM 2422 N N . GLY A 1 295 ? -11.529 -4.471 26.236 1.00 59.44 295 GLY A N 1
ATOM 2423 C CA . GLY A 1 295 ? -12.864 -4.295 26.825 1.00 59.44 295 GLY A CA 1
ATOM 2424 C C . GLY A 1 295 ? -13.805 -5.504 26.763 1.00 59.44 295 GLY A C 1
ATOM 2425 O O . GLY A 1 295 ? -14.664 -5.636 27.630 1.00 59.44 295 GLY A O 1
ATOM 2426 N N . LYS A 1 296 ? -13.691 -6.382 25.752 1.00 59.84 296 LYS A N 1
ATOM 2427 C CA . LYS A 1 296 ? -14.724 -7.411 25.497 1.00 59.84 296 LYS A CA 1
ATOM 2428 C C . LYS A 1 296 ? -14.207 -8.829 25.388 1.00 59.84 296 LYS A C 1
ATOM 2430 O O . LYS A 1 296 ? -14.651 -9.682 26.143 1.00 59.84 296 LYS A O 1
ATOM 2435 N N . SER A 1 297 ? -13.321 -9.099 24.430 1.00 53.50 297 SER A N 1
ATOM 2436 C CA . SER A 1 297 ? -12.983 -10.484 24.080 1.00 53.50 297 SER A CA 1
ATOM 2437 C C . SER A 1 297 ? -12.307 -11.199 25.240 1.00 53.50 297 SER A C 1
ATOM 2439 O O . SER A 1 297 ? -12.656 -12.337 25.541 1.00 53.50 297 SER A O 1
ATOM 2441 N N . TRP A 1 298 ? -11.369 -10.526 25.908 1.00 54.81 298 TRP A N 1
ATOM 2442 C CA . TRP A 1 298 ? -10.646 -11.127 27.017 1.00 54.81 298 TRP A CA 1
ATOM 2443 C C . TRP A 1 298 ? -11.512 -11.167 28.273 1.00 54.81 298 TRP A C 1
ATOM 2445 O O . TRP A 1 298 ? -11.783 -12.245 28.771 1.00 54.81 298 TRP A O 1
ATOM 2455 N N . VAL A 1 299 ? -12.082 -10.039 28.712 1.00 55.88 299 VAL A N 1
ATOM 2456 C CA . VAL A 1 299 ? -12.906 -9.990 29.938 1.00 55.88 299 VAL A CA 1
ATOM 2457 C C . VAL A 1 299 ? -14.149 -10.889 29.856 1.00 55.88 299 VAL A C 1
ATOM 2459 O O . VAL A 1 299 ? -14.507 -11.525 30.845 1.00 55.88 299 VAL A O 1
ATOM 2462 N N . SER A 1 300 ? -14.799 -10.988 28.690 1.00 52.03 300 SER A N 1
ATOM 2463 C CA . SER A 1 300 ? -15.934 -11.901 28.498 1.00 52.03 300 SER A CA 1
ATOM 2464 C C . SER A 1 300 ? -15.503 -13.368 28.533 1.00 52.03 300 SER A C 1
ATOM 2466 O O . SER A 1 300 ? -16.210 -14.178 29.126 1.00 52.03 300 SER A O 1
ATOM 2468 N N . SER A 1 301 ? -14.354 -13.712 27.940 1.00 51.78 301 SER A N 1
ATOM 2469 C CA . SER A 1 301 ? -13.823 -15.083 27.974 1.00 51.78 301 SER A CA 1
ATOM 2470 C C . SER A 1 301 ? -13.307 -15.452 29.368 1.00 51.78 301 SER A C 1
ATOM 2472 O O . SER A 1 301 ? -13.594 -16.538 29.852 1.00 51.78 301 SER A O 1
ATOM 2474 N N . SER A 1 302 ? -12.637 -14.532 30.067 1.00 53.09 302 SER A N 1
ATOM 2475 C CA . SER A 1 302 ? -12.096 -14.739 31.414 1.00 53.09 302 SER A CA 1
ATOM 2476 C C . SER A 1 302 ? -13.193 -14.857 32.478 1.00 53.09 302 SER A C 1
ATOM 2478 O O . SER A 1 302 ? -13.075 -15.701 33.362 1.00 53.09 302 SER A O 1
ATOM 2480 N N . LYS A 1 303 ? -14.301 -14.099 32.377 1.00 52.78 303 LYS A N 1
ATOM 2481 C CA . LYS A 1 303 ? -15.476 -14.284 33.259 1.00 52.78 303 LYS A CA 1
ATOM 2482 C C . LYS A 1 303 ? -16.154 -15.643 33.057 1.00 52.78 303 LYS A C 1
ATOM 2484 O O . LYS A 1 303 ? -16.605 -16.232 34.032 1.00 52.78 303 LYS A O 1
ATOM 2489 N N . LEU A 1 304 ? -16.187 -16.160 31.825 1.00 46.50 304 LEU A N 1
ATOM 2490 C CA . LEU A 1 304 ? -16.637 -17.532 31.542 1.00 46.50 304 LEU A CA 1
ATOM 2491 C C . LEU A 1 304 ? -15.671 -18.588 32.112 1.00 46.50 304 LEU A C 1
ATOM 2493 O O . LEU A 1 304 ? -16.106 -19.664 32.504 1.00 46.50 304 LEU A O 1
ATOM 2497 N N . MET A 1 305 ? -14.377 -18.267 32.189 1.00 43.25 305 MET A N 1
ATOM 2498 C CA . MET A 1 305 ? -13.309 -19.139 32.694 1.00 43.25 305 MET A CA 1
ATOM 2499 C C . MET A 1 305 ? -13.053 -19.020 34.205 1.00 43.25 305 MET A C 1
ATOM 2501 O O . MET A 1 305 ? -12.168 -19.700 34.718 1.00 43.25 305 MET A O 1
ATOM 2505 N N . THR A 1 306 ? -13.805 -18.185 34.935 1.00 40.19 306 THR A N 1
ATOM 2506 C CA . THR A 1 306 ? -13.652 -18.000 36.390 1.00 40.19 306 THR A CA 1
ATOM 2507 C C . THR A 1 306 ? -14.258 -19.190 37.146 1.00 40.19 306 THR A C 1
ATOM 2509 O O . THR A 1 306 ? -15.275 -19.081 37.822 1.00 40.19 306 THR A O 1
ATOM 2512 N N . ILE A 1 307 ? -13.636 -20.359 37.009 1.00 35.28 307 ILE A N 1
ATOM 2513 C CA . ILE A 1 307 ? -13.858 -21.537 37.844 1.00 35.28 307 ILE A CA 1
ATOM 2514 C C . ILE A 1 307 ? -12.481 -21.925 38.397 1.00 35.28 307 ILE A C 1
ATOM 2516 O O . ILE A 1 307 ? -11.624 -22.418 37.675 1.00 35.28 307 ILE A O 1
ATOM 2520 N N . HIS A 1 308 ? -12.297 -21.667 39.696 1.00 30.31 308 HIS A N 1
ATOM 2521 C CA . HIS A 1 308 ? -11.174 -22.079 40.551 1.00 30.31 308 HIS A CA 1
ATOM 2522 C C . HIS A 1 308 ? -9.798 -21.418 40.335 1.00 30.31 308 HIS A C 1
ATOM 2524 O O . HIS A 1 308 ? -8.869 -22.039 39.831 1.00 30.31 308 HIS A O 1
ATOM 2530 N N . MET A 1 309 ? -9.600 -20.232 40.924 1.00 27.80 309 MET A N 1
ATOM 2531 C CA . MET A 1 309 ? -8.309 -19.915 41.556 1.00 27.80 309 MET A CA 1
ATOM 2532 C C . MET A 1 309 ? -8.446 -20.110 43.068 1.00 27.80 309 MET A C 1
ATOM 2534 O O . MET A 1 309 ? -9.243 -19.435 43.719 1.00 27.80 309 MET A O 1
ATOM 2538 N N . LYS A 1 310 ? -7.714 -21.087 43.615 1.00 28.20 310 LYS A N 1
ATOM 2539 C CA . LYS A 1 310 ? -7.585 -21.303 45.061 1.00 28.20 310 LYS A CA 1
ATOM 2540 C C . LYS A 1 310 ? -6.478 -20.386 45.603 1.00 28.20 310 LYS A C 1
ATOM 2542 O O . LYS A 1 310 ? -5.427 -20.315 44.969 1.00 28.20 310 LYS A O 1
ATOM 2547 N N . PRO A 1 311 ? -6.680 -19.716 46.748 1.00 34.06 311 PRO A N 1
ATOM 2548 C CA . PRO A 1 311 ? -5.654 -18.876 47.354 1.00 34.06 311 PRO A CA 1
ATOM 2549 C C . PRO A 1 311 ? -4.573 -19.733 48.035 1.00 34.06 311 PRO A C 1
ATOM 2551 O O . PRO A 1 311 ? -4.898 -20.641 48.802 1.00 34.06 311 PRO A O 1
ATOM 2554 N N . CYS A 1 312 ? -3.301 -19.429 47.768 1.00 32.56 312 CYS A N 1
ATOM 2555 C CA . CYS A 1 312 ? -2.154 -19.923 48.538 1.00 32.56 312 CYS A CA 1
ATOM 2556 C C . CYS A 1 312 ? -1.776 -18.907 49.631 1.00 32.56 312 CYS A C 1
ATOM 2558 O O . CYS A 1 312 ? -1.972 -17.707 49.464 1.00 32.56 312 CYS A O 1
ATOM 2560 N N . LEU A 1 313 ? -1.295 -19.416 50.767 1.00 34.97 313 LEU A N 1
ATOM 2561 C CA . LEU A 1 313 ? -1.116 -18.721 52.050 1.00 34.97 313 LEU A CA 1
ATOM 2562 C C . LEU A 1 313 ? 0.375 -18.552 52.440 1.00 34.97 313 LEU A C 1
ATOM 2564 O O . LEU A 1 313 ? 1.190 -19.362 52.005 1.00 34.97 313 LEU A O 1
ATOM 2568 N N . ILE A 1 314 ? 0.610 -17.653 53.428 1.00 39.06 314 ILE A N 1
ATOM 2569 C CA . ILE A 1 314 ? 1.664 -17.584 54.496 1.00 39.06 314 ILE A CA 1
ATOM 2570 C C . ILE A 1 314 ? 2.821 -16.569 54.228 1.00 39.06 314 ILE A C 1
ATOM 2572 O O . ILE A 1 314 ? 3.615 -16.824 53.339 1.00 39.06 314 ILE A O 1
ATOM 2576 N N . LEU A 1 315 ? 3.010 -15.409 54.915 1.00 33.44 315 LEU A N 1
ATOM 2577 C CA . LEU A 1 315 ? 3.381 -15.159 56.341 1.00 33.44 315 LEU A CA 1
ATOM 2578 C C . LEU A 1 315 ? 3.188 -13.663 56.793 1.00 33.44 315 LEU A C 1
ATOM 2580 O O . LEU A 1 315 ? 3.312 -12.750 55.986 1.00 33.44 315 LEU A O 1
ATOM 2584 N N . ASN A 1 316 ? 2.969 -13.453 58.109 1.00 35.53 316 ASN A N 1
ATOM 2585 C CA . ASN A 1 316 ? 2.919 -12.228 58.962 1.00 35.53 316 ASN A CA 1
ATOM 2586 C C . ASN A 1 316 ? 1.766 -11.188 58.848 1.00 35.53 316 ASN A C 1
ATOM 2588 O O . ASN A 1 316 ? 1.448 -10.686 57.781 1.00 35.53 316 ASN A O 1
ATOM 2592 N N . VAL A 1 317 ? 1.150 -10.910 60.019 1.00 44.31 317 VAL A N 1
ATOM 2593 C CA . VAL A 1 317 ? 0.008 -10.037 60.427 1.00 44.31 317 VAL A CA 1
ATOM 2594 C C . VAL A 1 317 ? -1.093 -9.749 59.394 1.00 44.31 317 VAL A C 1
ATOM 2596 O O . VAL A 1 317 ? -2.241 -10.130 59.634 1.00 44.31 317 VAL A O 1
ATOM 2599 N N . THR A 1 318 ? -0.788 -9.147 58.246 1.00 47.19 318 THR A N 1
ATOM 2600 C CA . THR A 1 318 ? -1.719 -9.043 57.108 1.00 47.19 318 THR A CA 1
ATOM 2601 C C . THR A 1 318 ? -2.040 -10.421 56.528 1.00 47.19 318 THR A C 1
ATOM 2603 O O . THR A 1 318 ? -3.201 -10.715 56.278 1.00 47.19 318 THR A O 1
ATOM 2606 N N . CYS A 1 319 ? -1.079 -11.343 56.434 1.00 46.56 319 CYS A N 1
ATOM 2607 C CA . CYS A 1 319 ? -1.314 -12.672 55.846 1.00 46.56 319 CYS A CA 1
ATOM 2608 C C . CYS A 1 319 ? -2.226 -13.594 56.698 1.00 46.56 319 CYS A C 1
ATOM 2610 O O . CYS A 1 319 ? -2.883 -14.510 56.184 1.00 46.56 319 CYS A O 1
ATOM 2612 N N . PHE A 1 320 ? -2.301 -13.353 58.013 1.00 44.06 320 PHE A N 1
ATOM 2613 C CA . PHE A 1 320 ? -3.163 -14.109 58.933 1.00 44.06 320 PHE A CA 1
ATOM 2614 C C . PHE A 1 320 ? -4.579 -13.531 59.063 1.00 44.06 320 PHE A C 1
ATOM 2616 O O . PHE A 1 320 ? -5.499 -14.275 59.396 1.00 44.06 320 PHE A O 1
ATOM 2623 N N . THR A 1 321 ? -4.772 -12.241 58.779 1.00 54.78 321 THR A N 1
ATOM 2624 C CA . THR A 1 321 ? -6.049 -11.535 59.000 1.00 54.78 321 THR A CA 1
ATOM 2625 C C . THR A 1 321 ? -6.735 -11.103 57.703 1.00 54.78 321 THR A C 1
ATOM 2627 O O . THR A 1 321 ? -7.962 -11.124 57.619 1.00 54.78 321 THR A O 1
ATOM 2630 N N . GLN A 1 322 ? -5.971 -10.775 56.661 1.00 63.56 322 GLN A N 1
ATOM 2631 C CA . GLN A 1 322 ? -6.484 -10.318 55.376 1.00 63.56 322 GLN A CA 1
ATOM 2632 C C . GLN A 1 322 ? -6.754 -11.516 54.452 1.00 63.56 322 GLN A C 1
ATOM 2634 O O . GLN A 1 322 ? -5.859 -12.257 54.046 1.00 63.56 322 GLN A O 1
ATOM 2639 N N . ARG A 1 323 ? -8.038 -11.734 54.148 1.00 69.56 323 ARG A N 1
ATOM 2640 C CA . ARG A 1 323 ? -8.535 -12.741 53.184 1.00 69.56 323 ARG A CA 1
ATOM 2641 C C . ARG A 1 323 ? -9.219 -12.107 51.971 1.00 69.56 323 ARG A C 1
ATOM 2643 O O . ARG A 1 323 ? -9.628 -12.815 51.057 1.00 69.56 323 ARG A O 1
ATOM 2650 N N . VAL A 1 324 ? -9.353 -10.784 51.989 1.00 74.81 324 VAL A N 1
ATOM 2651 C CA . VAL A 1 324 ? -9.957 -9.971 50.938 1.00 74.81 324 VAL A CA 1
ATOM 2652 C C . VAL A 1 324 ? -8.917 -8.936 50.523 1.00 74.81 324 VAL A C 1
ATOM 2654 O O . VAL A 1 324 ? -8.444 -8.161 51.355 1.00 74.81 324 VAL A O 1
ATOM 2657 N N . PHE A 1 325 ? -8.547 -8.970 49.249 1.00 77.94 325 PHE A N 1
ATOM 2658 C CA . PHE A 1 325 ? -7.579 -8.066 48.629 1.00 77.94 325 PHE A CA 1
ATOM 2659 C C . PHE A 1 325 ? -8.308 -7.007 47.809 1.00 77.94 325 PHE A C 1
ATOM 2661 O O . PHE A 1 325 ? -9.501 -7.160 47.510 1.00 77.94 325 PHE A O 1
ATOM 2668 N N . LYS A 1 326 ? -7.613 -5.924 47.463 1.00 83.06 326 LYS A N 1
ATOM 2669 C CA . LYS A 1 326 ? -8.197 -4.901 46.589 1.00 83.06 326 LYS A CA 1
ATOM 2670 C C . LYS A 1 326 ? -8.284 -5.392 45.144 1.00 83.06 326 LYS A C 1
ATOM 2672 O O . LYS A 1 326 ? -7.705 -6.404 44.756 1.00 83.06 326 LYS A O 1
ATOM 2677 N N . GLU A 1 327 ? -9.076 -4.686 44.341 1.00 81.50 327 GLU A N 1
ATOM 2678 C CA . GLU A 1 327 ? -9.215 -5.003 42.921 1.00 81.50 327 GLU A CA 1
ATOM 2679 C C . GLU A 1 327 ? -7.875 -4.825 42.198 1.00 81.50 327 GLU A C 1
ATOM 2681 O O . GLU A 1 327 ? -7.216 -3.794 42.328 1.00 81.50 327 GLU A O 1
ATOM 2686 N N . VAL A 1 328 ? -7.495 -5.827 41.406 1.00 83.00 328 VAL A N 1
ATOM 2687 C CA . VAL A 1 328 ? -6.287 -5.789 40.580 1.00 83.00 328 VAL A CA 1
ATOM 2688 C C . VAL A 1 328 ? -6.636 -5.196 39.219 1.00 83.00 328 VAL A C 1
ATOM 2690 O O . VAL A 1 328 ? -7.502 -5.712 38.505 1.00 83.00 328 VAL A O 1
ATOM 2693 N N . GLY A 1 329 ? -5.946 -4.121 38.839 1.00 81.50 329 GLY A N 1
ATOM 2694 C CA . GLY A 1 329 ? -6.069 -3.539 37.506 1.00 81.50 329 GLY A CA 1
ATOM 2695 C C . GLY A 1 329 ? -5.492 -4.474 36.442 1.00 81.50 329 GLY A C 1
ATOM 2696 O O . GLY A 1 329 ? -4.505 -5.166 36.687 1.00 81.50 329 GLY A O 1
ATOM 2697 N N . ILE A 1 330 ? -6.088 -4.502 35.248 1.00 85.19 330 ILE A N 1
ATOM 2698 C CA . ILE A 1 330 ? -5.544 -5.245 34.105 1.00 85.19 330 ILE A CA 1
ATOM 2699 C C . ILE A 1 330 ? -5.329 -4.328 32.905 1.00 85.19 330 ILE A C 1
ATOM 2701 O O . ILE A 1 330 ? -6.246 -3.688 32.381 1.00 85.19 330 ILE A O 1
ATOM 2705 N N . GLU A 1 331 ? -4.094 -4.323 32.430 1.00 85.12 331 GLU A N 1
ATOM 2706 C CA . GLU A 1 331 ? -3.662 -3.664 31.214 1.00 85.12 331 GLU A CA 1
ATOM 2707 C C . GLU A 1 331 ? -3.158 -4.699 30.206 1.00 85.12 331 GLU A C 1
ATOM 2709 O O . GLU A 1 331 ? -2.902 -5.852 30.540 1.00 85.12 331 GLU A O 1
ATOM 2714 N N . PHE A 1 332 ? -3.013 -4.298 28.946 1.00 87.19 332 PHE A N 1
ATOM 2715 C CA . PHE A 1 332 ? -2.378 -5.138 27.933 1.00 87.19 332 PHE A CA 1
ATOM 2716 C C . PHE A 1 332 ? -1.188 -4.407 27.345 1.00 87.19 332 PHE A C 1
ATOM 2718 O O . PHE A 1 332 ? -1.336 -3.297 26.829 1.00 87.19 332 PHE A O 1
ATOM 2725 N N . MET A 1 333 ? -0.036 -5.067 27.369 1.00 89.75 333 MET A N 1
ATOM 2726 C CA . MET A 1 333 ? 1.128 -4.669 26.598 1.00 89.75 333 MET A CA 1
ATOM 2727 C C . MET A 1 333 ? 1.003 -5.248 25.187 1.00 89.75 333 MET A C 1
ATOM 2729 O O . MET A 1 333 ? 0.850 -6.461 25.009 1.00 89.75 333 MET A O 1
ATOM 2733 N N . ASP A 1 334 ? 1.035 -4.376 24.178 1.00 91.19 334 ASP A N 1
ATOM 2734 C CA . ASP A 1 334 ? 0.931 -4.781 22.777 1.00 91.19 334 ASP A CA 1
ATOM 2735 C C . ASP A 1 334 ? 2.315 -5.031 22.175 1.00 91.19 334 ASP A C 1
ATOM 2737 O O . ASP A 1 334 ? 3.083 -4.096 21.954 1.00 91.19 334 ASP A O 1
ATOM 2741 N N . LEU A 1 335 ? 2.614 -6.296 21.873 1.00 92.50 335 LEU A N 1
ATOM 2742 C CA . LEU A 1 335 ? 3.827 -6.701 21.155 1.00 92.50 335 LEU A CA 1
ATOM 2743 C C . LEU A 1 335 ? 3.584 -6.853 19.644 1.00 92.50 335 LEU A C 1
ATOM 2745 O O . LEU A 1 335 ? 4.366 -7.502 18.949 1.00 92.50 335 LEU A O 1
ATOM 2749 N N . TYR A 1 336 ? 2.474 -6.301 19.135 1.00 90.19 336 TYR A N 1
ATOM 2750 C CA . TYR A 1 336 ? 1.970 -6.341 17.752 1.00 90.19 336 TYR A CA 1
ATOM 2751 C C . TYR A 1 336 ? 1.587 -7.732 17.225 1.00 90.19 336 TYR A C 1
ATOM 2753 O O . TYR A 1 336 ? 0.595 -7.875 16.510 1.00 90.19 336 TYR A O 1
ATOM 2761 N N . SER A 1 337 ? 2.320 -8.774 17.614 1.00 89.88 337 SER A N 1
ATOM 2762 C CA . SER A 1 337 ? 2.026 -10.171 17.288 1.00 89.88 337 SER A CA 1
ATOM 2763 C C . SER A 1 337 ? 1.007 -10.760 18.260 1.00 89.88 337 SER A C 1
ATOM 2765 O O . SER A 1 337 ? -0.045 -11.252 17.852 1.00 89.88 337 SER A O 1
ATOM 2767 N N . TYR A 1 338 ? 1.264 -10.625 19.558 1.00 88.94 338 TYR A N 1
ATOM 2768 C CA . TYR A 1 338 ? 0.393 -11.072 20.645 1.00 88.94 338 TYR A CA 1
ATOM 2769 C C . TYR A 1 338 ? 0.270 -9.981 21.718 1.00 88.94 338 TYR A C 1
ATOM 2771 O O . TYR A 1 338 ? 0.939 -8.949 21.640 1.00 88.94 338 TYR A O 1
ATOM 2779 N N . LEU A 1 339 ? -0.654 -10.177 22.655 1.00 88.00 339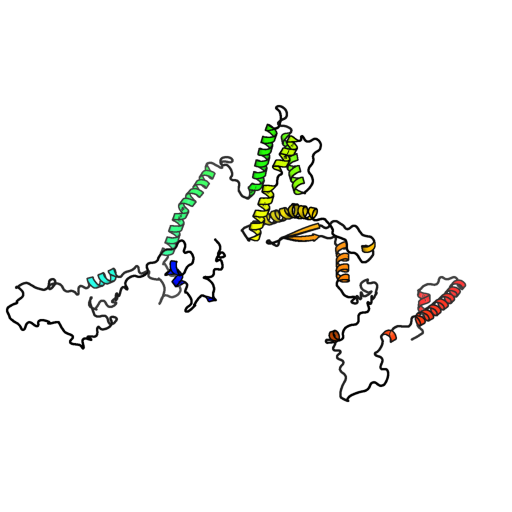 LEU A N 1
ATOM 2780 C CA . LEU A 1 339 ? -0.914 -9.265 23.766 1.00 88.00 339 LEU A CA 1
ATOM 2781 C C . LEU A 1 339 ? -0.503 -9.955 25.065 1.00 88.00 339 LEU A C 1
ATOM 2783 O O . LEU A 1 339 ? -0.843 -11.122 25.257 1.00 88.00 339 LEU A O 1
ATOM 2787 N N . ILE A 1 340 ? 0.197 -9.239 25.943 1.00 87.38 340 ILE A N 1
ATOM 2788 C CA . ILE A 1 340 ? 0.550 -9.726 27.282 1.00 87.38 340 ILE A CA 1
ATOM 2789 C C . ILE A 1 340 ? -0.315 -8.985 28.307 1.00 87.38 340 ILE A C 1
ATOM 2791 O O . ILE A 1 340 ? -0.307 -7.751 28.290 1.00 87.38 340 ILE A O 1
ATOM 2795 N N . PRO A 1 341 ? -1.062 -9.686 29.180 1.00 89.12 341 PRO A N 1
ATOM 2796 C CA . PRO A 1 341 ? -1.745 -9.042 30.293 1.00 89.12 341 PRO A CA 1
ATOM 2797 C C . PRO A 1 341 ? -0.719 -8.553 31.324 1.00 89.12 341 PRO A C 1
ATOM 2799 O O . PRO A 1 341 ? 0.188 -9.288 31.707 1.00 89.12 341 PRO A O 1
ATOM 2802 N N . VAL A 1 342 ? -0.871 -7.311 31.771 1.00 85.88 342 VAL A N 1
ATOM 2803 C CA . VAL A 1 342 ? -0.057 -6.677 32.811 1.00 85.88 342 VAL A CA 1
ATOM 2804 C C . VAL A 1 342 ? -0.983 -6.330 33.968 1.00 85.88 342 VAL A C 1
ATOM 2806 O O . VAL A 1 342 ? -1.965 -5.614 33.778 1.00 85.88 342 VAL A O 1
ATOM 2809 N N . TYR A 1 343 ? -0.690 -6.866 35.149 1.00 87.50 343 TYR A N 1
ATOM 2810 C CA . TYR A 1 343 ? -1.517 -6.686 36.338 1.00 87.50 343 TYR A CA 1
ATOM 2811 C C . TYR A 1 343 ? -0.990 -5.547 37.212 1.00 87.50 343 TYR A C 1
ATOM 2813 O O . TYR A 1 343 ? 0.187 -5.504 37.580 1.00 87.50 343 TYR A O 1
ATOM 2821 N N . GLU A 1 344 ? -1.879 -4.632 37.577 1.00 84.12 344 GLU A N 1
ATOM 2822 C CA . GLU A 1 344 ? -1.607 -3.523 38.483 1.00 84.12 344 GLU A CA 1
ATOM 2823 C C . GLU A 1 344 ? -2.157 -3.856 39.871 1.00 84.12 344 GLU A C 1
ATOM 2825 O O . GLU A 1 344 ? -3.334 -3.659 40.161 1.00 84.12 344 GLU A O 1
ATOM 2830 N N . ILE A 1 345 ? -1.283 -4.409 40.713 1.00 85.62 345 ILE A N 1
ATOM 2831 C CA . ILE A 1 345 ? -1.561 -4.720 42.124 1.00 85.62 345 ILE A CA 1
ATOM 2832 C C . ILE A 1 345 ? -1.197 -3.509 43.002 1.00 85.62 345 ILE A C 1
ATOM 2834 O O . ILE A 1 345 ? -0.288 -2.738 42.656 1.00 85.62 345 ILE A O 1
ATOM 2838 N N . GLU A 1 346 ? -1.890 -3.348 44.131 1.00 83.56 346 GLU A N 1
ATOM 2839 C CA . GLU A 1 346 ? -1.609 -2.302 45.116 1.00 83.56 346 GLU A CA 1
ATOM 2840 C C . GLU A 1 346 ? -0.152 -2.388 45.625 1.00 83.56 346 GLU A C 1
ATOM 2842 O O . GLU A 1 346 ? 0.328 -3.485 45.915 1.00 83.56 346 GLU A O 1
ATOM 2847 N N . PRO A 1 347 ? 0.580 -1.263 45.779 1.00 83.81 347 PRO A N 1
ATOM 2848 C CA . PRO A 1 347 ? 1.984 -1.294 46.195 1.00 83.81 347 PRO A CA 1
ATOM 2849 C C . PRO A 1 347 ? 2.249 -2.020 47.521 1.00 83.81 347 PRO A C 1
ATOM 2851 O O . PRO A 1 347 ? 3.273 -2.684 47.645 1.00 83.81 347 PRO A O 1
ATOM 2854 N N . LEU A 1 348 ? 1.339 -1.917 48.497 1.00 75.81 348 LEU A N 1
ATOM 2855 C CA . LEU A 1 348 ? 1.496 -2.577 49.796 1.00 75.81 348 LEU A CA 1
ATOM 2856 C C . LEU A 1 348 ? 1.370 -4.105 49.676 1.00 75.81 348 LEU A C 1
ATOM 2858 O O . LEU A 1 348 ? 2.188 -4.824 50.243 1.00 75.81 348 LEU A O 1
ATOM 2862 N N . GLU A 1 349 ? 0.403 -4.580 48.882 1.00 79.19 349 GLU A N 1
ATOM 2863 C CA . GLU A 1 349 ? 0.215 -6.005 48.569 1.00 79.19 349 GLU A CA 1
ATOM 2864 C C . GLU A 1 349 ? 1.399 -6.550 47.745 1.00 79.19 349 GLU A C 1
ATOM 2866 O O . GLU A 1 349 ? 1.902 -7.639 48.010 1.00 79.19 349 GLU A O 1
ATOM 2871 N N . LYS A 1 350 ? 1.953 -5.754 46.818 1.00 78.12 350 LYS A N 1
ATOM 2872 C CA . LYS A 1 350 ? 3.153 -6.135 46.049 1.00 78.12 350 LYS A CA 1
ATOM 2873 C C . LYS A 1 350 ? 4.384 -6.375 46.921 1.00 78.12 350 LYS A C 1
ATOM 2875 O O . LYS A 1 350 ? 5.168 -7.266 46.611 1.00 78.12 350 LYS A O 1
ATOM 2880 N N . ILE A 1 351 ? 4.589 -5.577 47.972 1.00 74.38 351 ILE A N 1
ATOM 2881 C CA . ILE A 1 351 ? 5.731 -5.753 48.886 1.00 74.38 351 ILE A CA 1
ATOM 2882 C C . ILE A 1 351 ? 5.584 -7.066 49.656 1.00 74.38 351 ILE A C 1
ATOM 2884 O O . ILE A 1 351 ? 6.555 -7.814 49.776 1.00 74.38 351 ILE A O 1
ATOM 2888 N N . THR A 1 352 ? 4.376 -7.365 50.146 1.00 72.44 352 THR A N 1
ATOM 2889 C CA . THR A 1 352 ? 4.110 -8.629 50.843 1.00 72.44 352 THR A CA 1
ATOM 2890 C C . THR A 1 352 ? 4.263 -9.828 49.914 1.00 72.44 352 THR A C 1
ATOM 2892 O O . THR A 1 352 ? 4.889 -10.809 50.308 1.00 72.44 352 THR A O 1
ATOM 2895 N N . ASP A 1 353 ? 3.779 -9.728 48.675 1.00 77.50 353 ASP A N 1
ATOM 2896 C CA . ASP A 1 353 ? 3.885 -10.797 47.679 1.00 77.50 353 ASP A CA 1
ATOM 2897 C C . ASP A 1 353 ? 5.335 -11.027 47.244 1.00 77.50 353 ASP A C 1
ATOM 2899 O O . ASP A 1 353 ? 5.763 -12.170 47.140 1.00 77.50 353 ASP A O 1
ATOM 2903 N N . ALA A 1 354 ? 6.120 -9.964 47.044 1.00 72.62 354 ALA A N 1
ATOM 2904 C CA . ALA A 1 354 ? 7.536 -10.077 46.692 1.00 72.62 354 ALA A CA 1
ATOM 2905 C C . ALA A 1 354 ? 8.360 -10.712 47.822 1.00 72.62 354 ALA A C 1
ATOM 2907 O O . ALA A 1 354 ? 9.226 -11.548 47.568 1.00 72.62 354 ALA A O 1
ATOM 2908 N N . TYR A 1 355 ? 8.071 -10.342 49.073 1.00 71.62 355 TYR A N 1
ATOM 2909 C CA . TYR A 1 355 ? 8.694 -10.968 50.237 1.00 71.62 355 TYR A CA 1
ATOM 2910 C C . TYR A 1 355 ? 8.338 -12.458 50.334 1.00 71.62 355 TYR A C 1
ATOM 2912 O O . TYR A 1 355 ? 9.204 -13.291 50.598 1.00 71.62 355 TYR A O 1
ATOM 2920 N N . LEU A 1 356 ? 7.072 -12.799 50.089 1.00 70.69 356 LEU A N 1
ATOM 2921 C CA . LEU A 1 356 ? 6.568 -14.169 50.130 1.00 70.69 356 LEU A CA 1
ATOM 2922 C C . LEU A 1 356 ? 7.148 -15.024 48.994 1.00 70.69 356 LEU A C 1
ATOM 2924 O O . LEU A 1 356 ? 7.578 -16.147 49.245 1.00 70.69 356 LEU A O 1
ATOM 2928 N N . ASP A 1 357 ? 7.223 -14.491 47.775 1.00 75.31 357 ASP A N 1
ATOM 2929 C CA . ASP A 1 357 ? 7.835 -15.160 46.620 1.00 75.31 357 ASP A CA 1
ATOM 2930 C C . ASP A 1 357 ? 9.310 -15.480 46.887 1.00 75.31 357 ASP A C 1
ATOM 2932 O O . ASP A 1 357 ? 9.741 -16.623 46.724 1.00 75.31 357 ASP A O 1
ATOM 2936 N N . GLN A 1 358 ? 10.060 -14.509 47.421 1.00 68.31 358 GLN A N 1
ATOM 2937 C CA . GLN A 1 358 ? 11.443 -14.721 47.834 1.00 68.31 358 GLN A CA 1
ATOM 2938 C C . GLN A 1 358 ? 11.542 -15.791 48.932 1.00 68.31 358 GLN A C 1
ATOM 2940 O O . GLN A 1 358 ? 12.356 -16.705 48.838 1.00 68.31 358 GLN A O 1
ATOM 2945 N N . TYR A 1 359 ? 10.698 -15.727 49.960 1.00 66.12 359 TYR A N 1
ATOM 2946 C CA . TYR A 1 359 ? 10.714 -16.712 51.040 1.00 66.12 359 TYR A CA 1
ATOM 2947 C C . TYR A 1 359 ? 10.427 -18.144 50.553 1.00 66.12 359 TYR A C 1
ATOM 2949 O O . TYR A 1 359 ? 11.032 -19.089 51.051 1.00 66.12 359 TYR A O 1
ATOM 2957 N N . LEU A 1 360 ? 9.537 -18.315 49.569 1.00 72.12 360 LEU A N 1
ATOM 2958 C CA . LEU A 1 360 ? 9.181 -19.627 49.020 1.00 72.12 360 LEU A CA 1
ATOM 2959 C C . LEU A 1 360 ? 10.235 -20.206 48.065 1.00 72.12 360 LEU A C 1
ATOM 2961 O O . LEU A 1 360 ? 10.351 -21.428 47.967 1.00 72.12 360 LEU A O 1
ATOM 2965 N N . TRP A 1 361 ? 10.971 -19.358 47.341 1.00 65.56 361 TRP A N 1
ATOM 2966 C CA . TRP A 1 361 ? 11.957 -19.799 46.347 1.00 65.56 361 TRP A CA 1
ATOM 2967 C C . TRP A 1 361 ? 13.334 -20.125 46.930 1.00 65.56 361 TRP A C 1
ATOM 2969 O O . TRP A 1 361 ? 14.065 -20.935 46.356 1.00 65.56 361 TRP A O 1
ATOM 2979 N N . PHE A 1 362 ? 13.716 -19.502 48.047 1.00 51.62 362 PHE A N 1
ATOM 2980 C CA . PHE A 1 362 ? 15.010 -19.760 48.671 1.00 51.62 362 PHE A CA 1
ATOM 2981 C C . PHE A 1 362 ? 14.932 -20.973 49.622 1.00 51.62 362 PHE A C 1
ATOM 2983 O O . PHE A 1 362 ? 14.074 -20.999 50.506 1.00 51.62 362 PHE A O 1
ATOM 2990 N N . PRO A 1 363 ? 15.851 -21.964 49.534 1.00 44.25 363 PRO A N 1
ATOM 2991 C CA . PRO A 1 363 ? 16.122 -22.819 50.690 1.00 44.25 363 PRO A CA 1
ATOM 2992 C C . PRO A 1 363 ? 16.573 -21.917 51.855 1.00 44.25 363 PRO A C 1
ATOM 2994 O O . PRO A 1 363 ? 17.098 -20.838 51.584 1.00 44.25 363 PRO A O 1
ATOM 2997 N N . PRO A 1 364 ? 16.366 -22.295 53.130 1.00 45.66 364 PRO A N 1
ATOM 2998 C CA . PRO A 1 364 ? 16.574 -21.396 54.265 1.00 45.66 364 PRO A CA 1
ATOM 2999 C C . PRO A 1 364 ? 18.021 -20.890 54.322 1.00 45.66 364 PRO A C 1
ATOM 3001 O O . PRO A 1 364 ? 18.909 -21.547 54.854 1.00 45.66 364 PRO A O 1
ATOM 3004 N N . VAL A 1 365 ? 18.262 -19.713 53.748 1.00 44.06 365 VAL A N 1
ATOM 3005 C CA . VAL A 1 365 ? 19.551 -19.025 53.750 1.00 44.06 365 VAL A CA 1
ATOM 3006 C C . VAL A 1 365 ? 19.412 -17.773 54.604 1.00 44.06 365 VAL A C 1
ATOM 3008 O O . VAL A 1 365 ? 18.398 -17.078 54.593 1.00 44.06 365 VAL A O 1
ATOM 3011 N N . ILE A 1 366 ? 20.456 -17.559 55.396 1.00 44.47 366 ILE A N 1
ATOM 3012 C CA . ILE A 1 366 ? 20.580 -16.616 56.501 1.00 44.47 366 ILE A CA 1
ATOM 3013 C C . ILE A 1 366 ? 20.297 -15.185 56.023 1.00 44.47 366 ILE A C 1
ATOM 3015 O O . ILE A 1 366 ? 21.063 -14.624 55.242 1.00 44.47 366 ILE A O 1
ATOM 3019 N N . PHE A 1 367 ? 19.240 -14.564 56.544 1.00 41.97 367 PHE A N 1
ATOM 3020 C CA . PHE A 1 367 ? 19.059 -13.117 56.455 1.00 41.97 367 PHE A CA 1
ATOM 3021 C C . PHE A 1 367 ? 19.546 -12.477 57.755 1.00 41.97 367 PHE A C 1
ATOM 3023 O O . PHE A 1 367 ? 18.998 -12.741 58.823 1.00 41.97 367 PHE A O 1
ATOM 3030 N N . TYR A 1 368 ? 20.565 -11.623 57.659 1.00 44.41 368 TYR A N 1
ATOM 3031 C CA . TYR A 1 368 ? 20.946 -10.703 58.726 1.00 44.41 368 TYR A CA 1
ATOM 3032 C C . TYR A 1 368 ? 20.512 -9.292 58.328 1.00 44.41 368 TYR A C 1
ATOM 3034 O O . TYR A 1 368 ? 20.994 -8.752 57.334 1.00 44.41 368 TYR A O 1
ATOM 3042 N N . THR A 1 369 ? 19.598 -8.693 59.093 1.00 45.38 369 THR A N 1
ATOM 3043 C CA . THR A 1 369 ? 19.316 -7.254 59.016 1.00 45.38 369 THR A CA 1
ATOM 3044 C C . THR A 1 369 ? 19.977 -6.544 60.204 1.00 45.38 369 THR A C 1
ATOM 3046 O O . THR A 1 369 ? 19.593 -6.794 61.350 1.00 45.38 369 THR A O 1
ATOM 3049 N N . PRO A 1 370 ? 20.979 -5.670 59.975 1.00 44.44 370 PRO A N 1
ATOM 3050 C CA . PRO A 1 370 ? 21.658 -4.956 61.051 1.00 44.44 370 PRO A CA 1
ATOM 3051 C C . PRO A 1 370 ? 20.719 -3.957 61.741 1.00 44.44 370 PRO A C 1
ATOM 3053 O O . PRO A 1 370 ? 19.956 -3.239 61.082 1.00 44.44 370 PRO A O 1
ATOM 3056 N N . LYS A 1 371 ? 20.822 -3.875 63.076 1.00 46.03 371 LYS A N 1
ATOM 3057 C CA . LYS A 1 371 ? 20.022 -2.979 63.939 1.00 46.03 371 LYS A CA 1
ATOM 3058 C C . LYS A 1 371 ? 20.095 -1.503 63.524 1.00 46.03 371 LYS A C 1
ATOM 3060 O O . LYS A 1 371 ? 19.129 -0.772 63.704 1.00 46.03 371 LYS A O 1
ATOM 3065 N N . GLU A 1 372 ? 21.192 -1.088 62.897 1.00 51.94 372 GLU A N 1
ATOM 3066 C CA . GLU A 1 372 ? 21.437 0.287 62.431 1.00 51.94 372 GLU A CA 1
ATOM 3067 C C . GLU A 1 372 ? 20.486 0.742 61.309 1.00 51.94 372 GLU A C 1
ATOM 3069 O O . GLU A 1 372 ? 20.307 1.936 61.093 1.00 51.94 372 GLU A O 1
ATOM 3074 N N . SER A 1 373 ? 19.831 -0.200 60.623 1.00 39.09 373 SER A N 1
ATOM 3075 C CA . SER A 1 373 ? 18.866 0.068 59.544 1.00 39.09 373 SER A CA 1
ATOM 3076 C C . SER A 1 373 ? 17.397 -0.124 59.956 1.00 39.09 373 SER A C 1
ATOM 3078 O O . SER A 1 373 ? 16.510 -0.128 59.106 1.00 39.09 373 SER A O 1
ATOM 3080 N N . GLY A 1 374 ? 17.124 -0.286 61.258 1.00 43.88 374 GLY A N 1
ATOM 3081 C CA . GLY A 1 374 ? 15.771 -0.503 61.790 1.00 43.88 374 GLY A CA 1
ATOM 3082 C C . GLY A 1 374 ? 15.299 -1.966 61.793 1.00 43.88 374 GLY A C 1
ATOM 3083 O O . GLY A 1 374 ? 14.113 -2.222 61.991 1.00 43.88 374 GLY A O 1
ATOM 3084 N N . GLY A 1 375 ? 16.202 -2.933 61.585 1.00 50.72 375 GLY A N 1
ATOM 3085 C CA . GLY A 1 375 ? 15.913 -4.368 61.710 1.00 50.72 375 GLY A CA 1
ATOM 3086 C C . GLY A 1 375 ? 15.936 -4.869 63.162 1.00 50.72 375 GLY A C 1
ATOM 3087 O O . GLY A 1 375 ? 16.691 -4.365 63.990 1.00 50.72 375 GLY A O 1
ATOM 3088 N N . LEU A 1 376 ? 15.150 -5.910 63.474 1.00 48.34 376 LEU A N 1
ATOM 3089 C CA . LEU A 1 376 ? 15.019 -6.483 64.828 1.00 48.34 376 LEU A CA 1
ATOM 3090 C C . LEU A 1 376 ? 16.249 -7.275 65.329 1.00 48.34 376 LEU A C 1
ATOM 3092 O O . LEU A 1 376 ? 16.208 -7.824 66.427 1.00 48.34 376 LEU A O 1
ATOM 3096 N N . GLY A 1 377 ? 17.345 -7.345 64.565 1.00 46.72 377 GLY A N 1
ATOM 3097 C CA . GLY A 1 377 ? 18.566 -8.049 64.976 1.00 46.72 377 GLY A CA 1
ATOM 3098 C C . GLY A 1 377 ? 18.360 -9.546 65.238 1.00 46.72 377 GLY A C 1
ATOM 3099 O O . GLY A 1 377 ? 18.965 -10.090 66.156 1.00 46.72 377 GLY A O 1
ATOM 3100 N N . MET A 1 378 ? 17.483 -10.201 64.471 1.00 42.62 378 MET A N 1
ATOM 3101 C CA . MET A 1 378 ? 17.196 -11.632 64.596 1.00 42.62 378 MET A CA 1
ATOM 3102 C C . MET A 1 378 ? 17.893 -12.429 63.494 1.00 42.62 378 MET A C 1
ATOM 3104 O O . MET A 1 378 ? 17.858 -12.041 62.328 1.00 42.62 378 MET A O 1
ATOM 3108 N N . LEU A 1 379 ? 18.466 -13.575 63.865 1.00 40.06 379 LEU A N 1
ATOM 3109 C CA . LEU A 1 379 ? 19.056 -14.553 62.956 1.00 40.06 379 LEU A CA 1
ATOM 3110 C C . LEU A 1 379 ? 18.185 -15.816 63.014 1.00 40.06 379 LEU A C 1
ATOM 3112 O O . LEU A 1 379 ? 18.099 -16.465 64.054 1.00 40.06 379 LEU A O 1
ATOM 3116 N N . SER A 1 380 ? 17.469 -16.129 61.931 1.00 40.12 380 SER A N 1
ATOM 3117 C CA . SER A 1 380 ? 16.698 -17.376 61.829 1.00 40.12 380 SER A CA 1
ATOM 3118 C C . SER A 1 380 ? 17.574 -18.441 61.178 1.00 40.12 380 SER A C 1
ATOM 3120 O O . SER A 1 380 ? 18.061 -18.240 60.066 1.00 40.12 380 SER A O 1
ATOM 3122 N N . MET A 1 381 ? 17.807 -19.550 61.881 1.00 36.84 381 MET A N 1
ATOM 3123 C CA . MET A 1 381 ? 18.700 -20.619 61.435 1.00 36.84 381 MET A CA 1
ATOM 3124 C C . MET A 1 381 ? 17.892 -21.894 61.179 1.00 36.84 381 MET A C 1
ATOM 3126 O O . MET A 1 381 ? 17.343 -22.491 62.103 1.00 36.84 381 MET A O 1
ATOM 3130 N N . GLY A 1 382 ? 17.810 -22.304 59.912 1.00 37.97 382 GLY A N 1
ATOM 3131 C CA . GLY A 1 382 ? 17.405 -23.654 59.523 1.00 37.97 382 GLY A CA 1
ATOM 3132 C C . GLY A 1 382 ? 18.645 -24.540 59.406 1.00 37.97 382 GLY A C 1
ATOM 3133 O O . GLY A 1 382 ? 19.659 -24.115 58.858 1.00 37.97 382 GLY A O 1
ATOM 3134 N N . HIS A 1 383 ? 18.587 -25.760 59.934 1.00 35.03 383 HIS A N 1
ATOM 3135 C CA . HIS A 1 383 ? 19.696 -26.713 59.873 1.00 35.03 383 HIS A CA 1
ATOM 3136 C C . HIS A 1 383 ? 19.892 -27.187 58.420 1.00 35.03 383 HIS A C 1
ATOM 3138 O O . HIS A 1 383 ? 19.088 -27.968 57.916 1.00 35.03 383 HIS A O 1
ATOM 3144 N N . ILE A 1 384 ? 20.948 -26.737 57.737 1.00 39.88 384 ILE A N 1
ATOM 3145 C CA . ILE A 1 384 ? 21.346 -27.252 56.417 1.00 39.88 384 ILE A CA 1
ATOM 3146 C C . ILE A 1 384 ? 22.792 -27.739 56.488 1.00 39.88 384 ILE A C 1
ATOM 3148 O O . ILE A 1 384 ? 23.706 -26.984 56.808 1.00 39.88 384 ILE A O 1
ATOM 3152 N N . LEU A 1 385 ? 22.990 -29.022 56.180 1.00 41.09 385 LEU A N 1
ATOM 3153 C CA . LEU A 1 385 ? 24.306 -29.598 55.916 1.00 41.09 385 LEU A CA 1
ATOM 3154 C C . LEU A 1 385 ? 24.751 -29.155 54.515 1.00 41.09 385 LEU A C 1
ATOM 3156 O O . LEU A 1 385 ? 24.067 -29.447 53.535 1.00 41.09 385 LEU A O 1
ATOM 3160 N N . ILE A 1 386 ? 25.884 -28.455 54.422 1.00 45.84 386 ILE A N 1
ATOM 3161 C CA . ILE A 1 386 ? 26.473 -28.024 53.146 1.00 45.84 386 ILE A CA 1
ATOM 3162 C C . ILE A 1 386 ? 27.309 -29.184 52.568 1.00 45.84 386 ILE A C 1
ATOM 3164 O O . ILE A 1 386 ? 28.198 -29.687 53.263 1.00 45.84 386 ILE A O 1
ATOM 3168 N N . PRO A 1 387 ? 27.070 -29.632 51.322 1.00 43.72 387 PRO A N 1
ATOM 3169 C CA . PRO A 1 387 ? 27.875 -30.671 50.682 1.00 43.72 387 PRO A CA 1
ATOM 3170 C C . PRO A 1 387 ? 29.330 -30.227 50.460 1.00 43.72 387 PRO A C 1
ATOM 3172 O O . PRO A 1 387 ? 29.591 -29.118 50.000 1.00 43.72 387 PRO A O 1
ATOM 3175 N N . GLN A 1 388 ? 30.294 -31.127 50.692 1.00 44.41 388 GLN A N 1
ATOM 3176 C CA . GLN A 1 388 ? 31.734 -30.866 50.499 1.00 44.41 388 GLN A CA 1
ATOM 3177 C C . GLN A 1 388 ? 32.111 -30.355 49.093 1.00 44.41 388 GLN A C 1
ATOM 3179 O O . GLN A 1 388 ? 33.155 -29.725 48.933 1.00 44.41 388 GLN A O 1
ATOM 3184 N N . SER A 1 389 ? 31.287 -30.604 48.069 1.00 47.41 389 SER A N 1
ATOM 3185 C CA . SER A 1 389 ? 31.517 -30.114 46.704 1.00 47.41 389 SER A CA 1
ATOM 3186 C C . SER A 1 389 ? 31.475 -28.590 46.584 1.00 47.41 389 SER A C 1
ATOM 3188 O O . SER A 1 389 ? 32.166 -28.049 45.719 1.00 47.41 389 SER A O 1
ATOM 3190 N N . ASP A 1 390 ? 30.724 -27.911 47.455 1.00 44.44 390 ASP A N 1
ATOM 3191 C CA . ASP A 1 390 ? 30.536 -26.454 47.418 1.00 44.44 390 ASP A CA 1
ATOM 3192 C C . ASP A 1 390 ? 31.687 -25.688 48.087 1.00 44.44 390 ASP A C 1
ATOM 3194 O O . ASP A 1 390 ? 31.841 -24.486 47.888 1.00 44.44 390 ASP A O 1
ATOM 3198 N N . LEU A 1 391 ? 32.578 -26.389 48.797 1.00 52.78 391 LEU A N 1
ATOM 3199 C CA . LEU A 1 391 ? 33.801 -25.817 49.372 1.00 52.78 391 LEU A CA 1
ATOM 3200 C C . LEU A 1 391 ? 34.940 -25.658 48.345 1.00 52.78 391 LEU A C 1
ATOM 3202 O O . LEU A 1 391 ? 36.002 -25.147 48.690 1.00 52.78 391 LEU A O 1
ATOM 3206 N N . ARG A 1 392 ? 34.741 -26.058 47.078 1.00 47.81 392 ARG A N 1
ATOM 3207 C CA . ARG A 1 392 ? 35.784 -26.050 46.026 1.00 47.81 392 ARG A CA 1
ATOM 3208 C C . ARG A 1 392 ? 36.428 -24.689 45.761 1.00 47.81 392 ARG A C 1
ATOM 3210 O O . ARG A 1 392 ? 37.554 -24.656 45.275 1.00 47.81 392 ARG A O 1
ATOM 3217 N N . TYR A 1 393 ? 35.729 -23.595 46.052 1.00 45.78 393 TYR A N 1
ATOM 3218 C CA . TYR A 1 393 ? 36.216 -22.236 45.796 1.00 45.78 393 TYR A CA 1
ATOM 3219 C C . TYR A 1 393 ? 36.594 -21.473 47.069 1.00 45.78 393 TYR A C 1
ATOM 3221 O O . TYR A 1 393 ? 36.974 -20.308 46.979 1.00 45.78 393 TYR A O 1
ATOM 3229 N N . ASN A 1 394 ? 36.528 -22.108 48.245 1.00 47.59 394 ASN A N 1
ATOM 3230 C CA . ASN A 1 394 ? 36.931 -21.467 49.490 1.00 47.59 394 ASN A CA 1
ATOM 3231 C C . ASN A 1 394 ? 38.436 -21.675 49.721 1.00 47.59 394 ASN A C 1
ATOM 3233 O O . ASN A 1 394 ? 38.854 -22.661 50.324 1.00 47.59 394 ASN A O 1
ATOM 3237 N N . GLN A 1 395 ? 39.258 -20.771 49.189 1.00 44.78 395 GLN A N 1
ATOM 3238 C CA . GLN A 1 395 ? 40.677 -20.691 49.534 1.00 44.78 395 GLN A CA 1
ATOM 3239 C C . GLN A 1 395 ? 40.876 -19.605 50.590 1.00 44.78 395 GLN A C 1
ATOM 3241 O O . GLN A 1 395 ? 40.796 -18.418 50.285 1.00 44.78 395 GLN A O 1
ATOM 3246 N N . GLN A 1 396 ? 41.176 -20.015 51.821 1.00 44.28 396 GLN A N 1
ATOM 3247 C CA . GLN A 1 396 ? 41.774 -19.126 52.809 1.00 44.28 396 GLN A CA 1
ATOM 3248 C C . GLN A 1 396 ? 43.284 -19.083 52.549 1.00 44.28 396 GLN A C 1
ATOM 3250 O O . GLN A 1 396 ? 43.964 -20.106 52.620 1.00 44.28 396 GLN A O 1
ATOM 3255 N N . THR A 1 397 ? 43.811 -17.913 52.196 1.00 35.81 397 THR A N 1
ATOM 3256 C CA . THR A 1 397 ? 45.254 -17.672 52.117 1.00 35.81 397 THR A CA 1
ATOM 3257 C C . THR A 1 397 ? 45.703 -16.941 53.368 1.00 35.81 397 THR A C 1
ATOM 3259 O O . THR A 1 397 ? 45.351 -15.778 53.527 1.00 35.81 397 THR A O 1
ATOM 3262 N N . ASP A 1 398 ? 46.543 -17.572 54.181 1.00 35.81 398 ASP A N 1
ATOM 3263 C CA . ASP A 1 398 ? 47.314 -16.880 55.211 1.00 35.81 398 ASP A CA 1
ATOM 3264 C C . ASP A 1 398 ? 48.796 -17.226 55.011 1.00 35.81 398 ASP A C 1
ATOM 3266 O O . ASP A 1 398 ? 49.228 -18.373 55.128 1.00 35.81 398 ASP A O 1
ATOM 3270 N N . VAL A 1 399 ? 49.579 -16.227 54.606 1.00 32.56 399 VAL A N 1
ATOM 3271 C CA . VAL A 1 399 ? 51.032 -16.330 54.440 1.00 32.56 399 VAL A CA 1
ATOM 3272 C C . VAL A 1 399 ? 51.684 -16.499 55.814 1.00 32.56 399 VAL A C 1
ATOM 3274 O O . VAL A 1 399 ? 51.539 -15.641 56.678 1.00 32.56 399 VAL A O 1
ATOM 3277 N N . GLY A 1 400 ? 52.472 -17.568 55.970 1.00 32.12 400 GLY A N 1
ATOM 3278 C CA . GLY A 1 400 ? 53.338 -17.817 57.126 1.00 32.12 400 GLY A CA 1
ATOM 3279 C C . GLY A 1 400 ? 54.256 -19.036 56.949 1.00 32.12 400 GLY A C 1
ATOM 3280 O O . GLY A 1 400 ? 53.970 -20.103 57.466 1.00 32.12 400 GLY A O 1
ATOM 3281 N N . VAL A 1 401 ? 55.331 -18.856 56.170 1.00 29.84 401 VAL A N 1
ATOM 3282 C CA . VAL A 1 401 ? 56.652 -19.543 56.161 1.00 29.84 401 VAL A CA 1
ATOM 3283 C C . VAL A 1 401 ? 56.754 -21.049 56.540 1.00 29.84 401 VAL A C 1
ATOM 3285 O O . VAL A 1 401 ? 56.820 -21.439 57.696 1.00 29.84 401 VAL A O 1
ATOM 3288 N N . THR A 1 402 ? 56.962 -21.837 55.473 1.00 32.38 402 THR A N 1
ATOM 3289 C CA . THR A 1 402 ? 57.928 -22.944 55.238 1.00 32.38 402 THR A CA 1
ATOM 3290 C C . THR A 1 402 ? 57.875 -24.317 55.936 1.00 32.38 402 THR A C 1
ATOM 3292 O O . THR A 1 402 ? 58.180 -24.476 57.108 1.00 32.38 402 THR A O 1
ATOM 3295 N N . HIS A 1 403 ? 57.786 -25.308 55.036 1.00 33.47 403 HIS A N 1
ATOM 3296 C CA . HIS A 1 403 ? 58.494 -26.595 54.934 1.00 33.47 403 HIS A CA 1
ATOM 3297 C C . HIS A 1 403 ? 58.163 -27.788 55.861 1.00 33.47 403 HIS A C 1
ATOM 3299 O O . HIS A 1 403 ? 58.604 -27.887 56.996 1.00 33.47 403 HIS A O 1
ATOM 3305 N N . PHE A 1 404 ? 57.530 -28.778 55.209 1.00 31.44 404 PHE A N 1
ATOM 3306 C CA . PHE A 1 404 ? 57.725 -30.239 55.252 1.00 31.44 404 PHE A CA 1
ATOM 3307 C C . PHE A 1 404 ? 58.032 -30.918 56.594 1.00 31.44 404 PHE A C 1
ATOM 3309 O O . PHE A 1 404 ? 59.172 -30.930 57.052 1.00 31.44 404 PHE A O 1
ATOM 3316 N N . ARG A 1 405 ? 57.076 -31.745 57.029 1.00 31.64 405 ARG A N 1
ATOM 3317 C CA . ARG A 1 405 ? 57.184 -33.220 57.090 1.00 31.64 405 ARG A CA 1
ATOM 3318 C C . ARG A 1 405 ? 55.765 -33.774 57.280 1.00 31.64 405 ARG A C 1
ATOM 3320 O O . ARG A 1 405 ? 55.042 -33.350 58.161 1.00 31.64 405 ARG A O 1
ATOM 3327 N N . SER A 1 406 ? 55.250 -34.481 56.278 1.00 29.48 406 SER A N 1
ATOM 3328 C CA . SER A 1 406 ? 55.197 -35.948 56.274 1.00 29.48 406 SER A CA 1
ATOM 3329 C C . SER A 1 406 ? 54.207 -36.513 57.295 1.00 29.48 406 SER A C 1
ATOM 3331 O O . SER A 1 406 ? 54.566 -36.702 58.447 1.00 29.48 406 SER A O 1
ATOM 3333 N N . GLY A 1 407 ? 53.024 -36.878 56.793 1.00 41.38 407 GLY A N 1
ATOM 3334 C CA . GLY A 1 407 ? 52.410 -38.177 57.057 1.00 41.38 407 GLY A CA 1
ATOM 3335 C C . GLY A 1 407 ? 52.115 -38.548 58.507 1.00 41.38 407 GLY A C 1
ATOM 3336 O O . GLY A 1 407 ? 52.978 -39.077 59.190 1.00 41.38 407 GLY A O 1
ATOM 3337 N N . MET A 1 408 ? 50.819 -38.476 58.819 1.00 40.50 408 MET A N 1
ATOM 3338 C CA . MET A 1 408 ? 50.107 -39.382 59.725 1.00 40.50 408 MET A CA 1
ATOM 3339 C C . MET A 1 408 ? 50.405 -39.236 61.220 1.00 40.50 408 MET A C 1
ATOM 3341 O O . MET A 1 408 ? 51.313 -39.879 61.721 1.00 40.50 408 MET A O 1
ATOM 3345 N N . SER A 1 409 ? 49.537 -38.514 61.933 1.00 40.44 409 SER A N 1
ATOM 3346 C CA . SER A 1 409 ? 48.654 -39.089 62.969 1.00 40.44 409 SER A CA 1
ATOM 3347 C C . SER A 1 409 ? 47.980 -37.977 63.774 1.00 40.44 409 SER A C 1
ATOM 3349 O O . SER A 1 409 ? 48.624 -37.012 64.175 1.00 40.44 409 SER A O 1
ATOM 3351 N N . HIS A 1 410 ? 46.676 -38.124 64.005 1.00 56.84 410 HIS A N 1
ATOM 3352 C CA . HIS A 1 410 ? 45.972 -37.387 65.048 1.00 56.84 410 HIS A CA 1
ATOM 3353 C C . HIS A 1 410 ? 46.407 -37.932 66.407 1.00 56.84 410 HIS A C 1
ATOM 3355 O O . HIS A 1 410 ? 46.144 -39.097 66.696 1.00 56.84 410 HIS A O 1
ATOM 3361 N N . GLU A 1 411 ? 46.996 -37.083 67.237 1.00 45.06 411 GLU A N 1
ATOM 3362 C CA . GLU A 1 411 ? 47.043 -37.259 68.683 1.00 45.06 411 GLU A CA 1
ATOM 3363 C C . GLU A 1 411 ? 46.685 -35.900 69.297 1.00 45.06 411 GLU A C 1
ATOM 3365 O O . GLU A 1 411 ? 47.301 -34.889 68.974 1.00 45.06 411 GLU A O 1
ATOM 3370 N N . GLU A 1 412 ? 45.648 -35.911 70.136 1.00 38.84 412 GLU A N 1
ATOM 3371 C CA . GLU A 1 412 ? 45.141 -34.812 70.971 1.00 38.84 412 GLU A CA 1
ATOM 3372 C C . GLU A 1 412 ? 44.164 -33.801 70.327 1.00 38.84 412 GLU A C 1
ATOM 3374 O O . GLU A 1 412 ? 44.322 -33.305 69.212 1.00 38.84 412 GLU A O 1
ATOM 3379 N N . ASP A 1 413 ? 43.091 -33.545 71.083 1.00 48.50 413 ASP A N 1
ATOM 3380 C CA . ASP A 1 413 ? 41.904 -32.747 70.771 1.00 48.50 413 ASP A CA 1
ATOM 3381 C C . ASP A 1 413 ? 42.224 -31.294 70.389 1.00 48.50 413 ASP A C 1
ATOM 3383 O O . ASP A 1 413 ? 42.120 -30.364 71.195 1.00 48.50 413 ASP A O 1
ATOM 3387 N N . GLN A 1 414 ? 42.557 -31.059 69.122 1.00 40.91 414 GLN A N 1
ATOM 3388 C CA . GLN A 1 414 ? 42.695 -29.706 68.596 1.00 40.91 414 GLN A CA 1
ATOM 3389 C C . GLN A 1 414 ? 41.323 -29.160 68.167 1.00 40.91 414 GLN A C 1
ATOM 3391 O O . GLN A 1 414 ? 40.911 -29.248 67.009 1.00 40.91 414 GLN A O 1
ATOM 3396 N N . LEU A 1 415 ? 40.592 -28.598 69.136 1.00 43.69 415 LEU A N 1
ATOM 3397 C CA . LEU A 1 415 ? 39.384 -27.812 68.885 1.00 43.69 415 LEU A CA 1
ATOM 3398 C C . LEU A 1 415 ? 39.719 -26.561 68.061 1.00 43.69 415 LEU A C 1
ATOM 3400 O O . LEU A 1 415 ? 40.489 -25.696 68.481 1.00 43.69 415 LEU A O 1
ATOM 3404 N N . ILE A 1 416 ? 39.052 -26.435 66.913 1.00 38.81 416 ILE A N 1
ATOM 3405 C CA . ILE A 1 416 ? 38.885 -25.171 66.186 1.00 38.81 416 ILE A CA 1
ATOM 3406 C C . ILE A 1 416 ? 38.250 -24.157 67.159 1.00 38.81 416 ILE A C 1
ATOM 3408 O O . ILE A 1 416 ? 37.363 -24.561 67.918 1.00 38.81 416 ILE A O 1
ATOM 3412 N N . PRO A 1 417 ? 38.654 -22.868 67.178 1.00 38.75 417 PRO A N 1
ATOM 3413 C CA . PRO A 1 417 ? 38.060 -21.878 68.070 1.00 38.75 417 PRO A CA 1
ATOM 3414 C C . PRO A 1 417 ? 36.542 -21.822 67.869 1.00 38.75 417 PRO A C 1
ATOM 3416 O O . PRO A 1 417 ? 36.036 -21.295 66.881 1.00 38.75 417 PRO A O 1
ATOM 3419 N N . ASN A 1 418 ? 35.809 -22.418 68.804 1.00 38.94 418 ASN A N 1
ATOM 3420 C CA . ASN A 1 418 ? 34.362 -22.370 68.836 1.00 38.94 418 ASN A CA 1
ATOM 3421 C C . ASN A 1 418 ? 33.946 -20.946 69.228 1.00 38.94 418 ASN A C 1
ATOM 3423 O O . ASN A 1 418 ? 34.392 -20.438 70.259 1.00 38.94 418 ASN A O 1
ATOM 3427 N N . LEU A 1 419 ? 33.069 -20.318 68.438 1.00 48.09 419 LEU A N 1
ATOM 3428 C CA . LEU A 1 419 ? 32.496 -19.004 68.743 1.00 48.09 419 LEU A CA 1
ATOM 3429 C C . LEU A 1 419 ? 31.777 -18.966 70.111 1.00 48.09 419 LEU A C 1
ATOM 3431 O O . LEU A 1 419 ? 31.644 -17.892 70.685 1.00 48.09 419 LEU A O 1
ATOM 3435 N N . TYR A 1 420 ? 31.389 -20.117 70.684 1.00 41.88 420 TYR A N 1
ATOM 3436 C CA . TYR A 1 420 ? 30.924 -20.244 72.076 1.00 41.88 420 TYR A CA 1
ATOM 3437 C C . TYR A 1 420 ? 31.933 -19.748 73.111 1.00 41.88 420 TYR A C 1
ATOM 3439 O O . TYR A 1 420 ? 31.533 -19.432 74.222 1.00 41.88 420 TYR A O 1
ATOM 3447 N N . ARG A 1 421 ? 33.227 -19.648 72.781 1.00 43.06 421 ARG A N 1
ATOM 3448 C CA . ARG A 1 421 ? 34.231 -19.069 73.684 1.00 43.06 421 ARG A CA 1
ATOM 3449 C C . ARG A 1 421 ? 34.042 -17.555 73.879 1.00 43.06 421 ARG A C 1
ATOM 3451 O O . ARG A 1 421 ? 34.616 -17.002 74.808 1.00 43.06 421 ARG A O 1
ATOM 3458 N N . TYR A 1 422 ? 33.237 -16.916 73.025 1.00 46.50 422 TYR A N 1
ATOM 3459 C CA . TYR A 1 422 ? 32.875 -15.496 73.087 1.00 46.50 422 TYR A CA 1
ATOM 3460 C C . TYR A 1 422 ? 31.418 -15.251 73.506 1.00 46.50 422 TYR A C 1
ATOM 3462 O O . TYR A 1 422 ? 31.014 -14.099 73.633 1.00 46.50 422 TYR A O 1
ATOM 3470 N N . PHE A 1 423 ? 30.630 -16.306 73.731 1.00 45.25 423 PHE A N 1
ATOM 3471 C CA . PHE A 1 423 ? 29.300 -16.187 74.324 1.00 45.25 423 PHE A CA 1
ATOM 3472 C C . PHE A 1 423 ? 29.411 -16.408 75.834 1.00 45.25 423 PHE A C 1
ATOM 3474 O O . PHE A 1 423 ? 29.842 -17.476 76.269 1.00 45.25 423 PHE A O 1
ATOM 3481 N N . GLN A 1 424 ? 29.016 -15.417 76.639 1.00 48.69 424 GLN A N 1
ATOM 3482 C CA . GLN A 1 424 ? 28.821 -15.649 78.070 1.00 48.69 424 GLN A CA 1
ATOM 3483 C C . GLN A 1 424 ? 27.685 -16.675 78.267 1.00 48.69 424 GLN A C 1
ATOM 3485 O O . GLN A 1 424 ? 26.645 -16.564 77.609 1.00 48.69 424 GLN A O 1
ATOM 3490 N N . PRO A 1 425 ? 27.859 -17.694 79.129 1.00 55.81 425 PRO A N 1
ATOM 3491 C CA . PRO A 1 425 ? 26.778 -18.603 79.489 1.00 55.81 425 PRO A CA 1
ATOM 3492 C C . PRO A 1 425 ? 25.595 -17.838 80.091 1.00 55.81 425 PRO A C 1
ATOM 3494 O O . PRO A 1 425 ? 25.776 -16.879 80.836 1.00 55.81 425 PRO A O 1
ATOM 3497 N N . TRP A 1 426 ? 24.370 -18.301 79.845 1.00 53.84 426 TRP A N 1
ATOM 3498 C CA . TRP A 1 426 ? 23.185 -17.705 80.477 1.00 53.84 426 TRP A CA 1
ATOM 3499 C C . TRP A 1 426 ? 23.257 -17.761 82.008 1.00 53.84 426 TRP A C 1
ATOM 3501 O O . TRP A 1 426 ? 22.777 -16.855 82.679 1.00 53.84 426 TRP A O 1
ATOM 3511 N N . ASP A 1 427 ? 23.920 -18.774 82.570 1.00 59.97 427 ASP A N 1
ATOM 3512 C CA . ASP A 1 427 ? 24.122 -18.887 84.016 1.00 59.97 427 ASP A CA 1
ATOM 3513 C C . ASP A 1 427 ? 24.939 -17.718 84.596 1.00 59.97 427 ASP A C 1
ATOM 3515 O O . ASP A 1 427 ? 24.641 -17.274 85.704 1.00 59.97 427 ASP A O 1
ATOM 3519 N N . SER A 1 428 ? 25.913 -17.162 83.858 1.00 61.78 428 SER A N 1
ATOM 3520 C CA . SER A 1 428 ? 26.643 -15.967 84.311 1.00 61.78 428 SER A CA 1
ATOM 3521 C C . SER A 1 428 ? 25.791 -14.701 84.219 1.00 61.78 428 SER A C 1
ATOM 3523 O O . SER A 1 428 ? 25.829 -13.898 85.144 1.00 61.78 428 SER A O 1
ATOM 3525 N N . GLU A 1 429 ? 24.938 -14.564 83.195 1.00 62.34 429 GLU A N 1
ATOM 3526 C CA . GLU A 1 429 ? 23.963 -13.459 83.133 1.00 62.34 429 GLU A CA 1
ATOM 3527 C C . GLU A 1 429 ? 22.928 -13.539 84.268 1.00 62.34 429 GLU A C 1
ATOM 3529 O O . GLU A 1 429 ? 22.524 -12.512 84.815 1.00 62.34 429 GLU A O 1
ATOM 3534 N N . PHE A 1 430 ? 22.500 -14.743 84.666 1.00 64.50 430 PHE A N 1
ATOM 3535 C CA . PHE A 1 430 ? 21.573 -14.909 85.788 1.00 64.50 430 PHE A CA 1
ATOM 3536 C C . PHE A 1 430 ? 22.209 -14.557 87.136 1.00 64.50 430 PHE A C 1
ATOM 3538 O O . PHE A 1 430 ? 21.537 -13.944 87.970 1.00 64.50 430 PHE A O 1
ATOM 3545 N N . ILE A 1 431 ? 23.478 -14.914 87.352 1.00 69.44 431 ILE A N 1
ATOM 3546 C CA . ILE A 1 431 ? 24.223 -14.559 88.569 1.00 69.44 431 ILE A CA 1
ATOM 3547 C C . ILE A 1 431 ? 24.477 -13.047 88.615 1.00 69.44 431 ILE A C 1
ATOM 3549 O O . ILE A 1 431 ? 24.184 -12.422 89.634 1.00 69.44 431 ILE A O 1
ATOM 3553 N N . ASP A 1 432 ? 24.916 -12.444 87.509 1.00 65.25 432 ASP A N 1
ATOM 3554 C CA . ASP A 1 432 ? 25.131 -10.995 87.425 1.00 65.25 432 ASP A CA 1
ATOM 3555 C C . ASP A 1 432 ? 23.822 -10.225 87.625 1.00 65.25 432 ASP A C 1
ATOM 3557 O O . ASP A 1 432 ? 23.775 -9.265 88.393 1.00 65.25 432 ASP A O 1
ATOM 3561 N N . SER A 1 433 ? 22.719 -10.699 87.039 1.00 63.56 433 SER A N 1
ATOM 3562 C CA . SER A 1 433 ? 21.386 -10.150 87.290 1.00 63.56 433 SER A CA 1
ATOM 3563 C C . SER A 1 433 ? 21.025 -10.227 88.778 1.00 63.56 433 SER A C 1
ATOM 3565 O O . SER A 1 433 ? 20.614 -9.222 89.357 1.00 63.56 433 SER A O 1
ATOM 3567 N N . GLN A 1 434 ? 21.218 -11.370 89.449 1.00 71.75 434 GLN A N 1
ATOM 3568 C CA . GLN A 1 434 ? 20.947 -11.482 90.890 1.00 71.75 434 GLN A CA 1
ATOM 3569 C C . GLN A 1 434 ? 21.787 -10.505 91.726 1.00 71.75 434 GLN A C 1
ATOM 3571 O O . GLN A 1 434 ? 21.245 -9.881 92.641 1.00 71.75 434 GLN A O 1
ATOM 3576 N N . CYS A 1 435 ? 23.068 -10.325 91.393 1.00 70.75 435 CYS A N 1
ATOM 3577 C CA . CYS A 1 435 ? 23.949 -9.357 92.047 1.00 70.75 435 CYS A CA 1
ATOM 3578 C C . CYS A 1 435 ? 23.465 -7.911 91.844 1.00 70.75 435 CYS A C 1
ATOM 3580 O O . CYS A 1 435 ? 23.329 -7.170 92.819 1.00 70.75 435 CYS A O 1
ATOM 3582 N N . VAL A 1 436 ? 23.109 -7.532 90.613 1.00 69.56 436 VAL A N 1
ATOM 3583 C CA . VAL A 1 436 ? 22.587 -6.194 90.281 1.00 69.56 436 VAL A CA 1
ATOM 3584 C C . VAL A 1 436 ? 21.250 -5.923 90.980 1.00 69.56 436 VAL A C 1
ATOM 3586 O O . VAL A 1 436 ? 21.029 -4.830 91.503 1.00 69.56 436 VAL A O 1
ATOM 3589 N N . TRP A 1 437 ? 20.358 -6.916 91.060 1.00 71.19 437 TRP A N 1
ATOM 3590 C CA . TRP A 1 437 ? 19.082 -6.783 91.772 1.00 71.19 437 TRP A CA 1
ATOM 3591 C C . TRP A 1 437 ? 19.256 -6.687 93.293 1.00 71.19 437 TRP A C 1
ATOM 3593 O O . TRP A 1 437 ? 18.505 -5.951 93.942 1.00 71.19 437 TRP A O 1
ATOM 3603 N N . ALA A 1 438 ? 20.243 -7.380 93.867 1.00 75.88 438 ALA A N 1
ATOM 3604 C CA . ALA A 1 438 ? 20.584 -7.259 95.283 1.00 75.88 438 ALA A CA 1
ATOM 3605 C C . ALA A 1 438 ? 21.163 -5.871 95.610 1.00 75.88 438 ALA A C 1
ATOM 3607 O O . ALA A 1 438 ? 20.763 -5.252 96.598 1.00 75.88 438 ALA A O 1
ATOM 3608 N N . GLU A 1 439 ? 22.038 -5.344 94.751 1.00 75.06 439 GLU A N 1
ATOM 3609 C CA . GLU A 1 439 ? 22.606 -4.002 94.906 1.00 75.06 439 GLU A CA 1
ATOM 3610 C C . GLU A 1 439 ? 21.542 -2.905 94.725 1.00 75.06 439 GLU A C 1
ATOM 3612 O O . GLU A 1 439 ? 21.460 -1.970 95.526 1.00 75.06 439 GLU A O 1
ATOM 3617 N N . TYR A 1 440 ? 20.647 -3.059 93.740 1.00 77.12 440 TYR A N 1
ATOM 3618 C CA . TYR A 1 440 ? 19.490 -2.180 93.556 1.00 77.12 440 TYR A CA 1
ATOM 3619 C C . TYR A 1 440 ? 18.584 -2.163 94.794 1.00 77.12 440 TYR A C 1
ATOM 3621 O O . TYR A 1 440 ? 18.133 -1.098 95.219 1.00 77.12 440 TYR A O 1
ATOM 3629 N N . ALA A 1 441 ? 18.320 -3.324 95.405 1.00 78.88 441 ALA A N 1
ATOM 3630 C CA . ALA A 1 441 ? 17.510 -3.411 96.618 1.00 78.88 441 ALA A CA 1
ATOM 3631 C C . ALA A 1 441 ? 18.138 -2.650 97.801 1.00 78.88 441 ALA A C 1
ATOM 3633 O O . ALA A 1 441 ? 17.415 -1.973 98.537 1.00 78.88 441 ALA A O 1
ATOM 3634 N N . LEU A 1 442 ? 19.467 -2.703 97.941 1.00 78.94 442 LEU A N 1
ATOM 3635 C CA . LEU A 1 442 ? 20.232 -1.968 98.955 1.00 78.94 442 LEU A CA 1
ATOM 3636 C C . LEU A 1 442 ? 20.175 -0.452 98.726 1.00 78.94 442 LEU A C 1
ATOM 3638 O O . LEU A 1 442 ? 19.729 0.288 99.605 1.00 78.94 442 LEU A O 1
ATOM 3642 N N . LYS A 1 443 ? 20.505 0.010 97.512 1.00 76.00 443 LYS A N 1
ATOM 3643 C CA . LYS A 1 443 ? 20.439 1.438 97.148 1.00 76.00 443 LYS A CA 1
ATOM 3644 C C . LYS A 1 443 ? 19.023 2.001 97.255 1.00 76.00 443 LYS A C 1
ATOM 3646 O O . LYS A 1 443 ? 18.825 3.151 97.641 1.00 76.00 443 LYS A O 1
ATOM 3651 N N . ARG A 1 444 ? 18.004 1.185 96.971 1.00 77.19 444 ARG A N 1
ATOM 3652 C CA . ARG A 1 444 ? 16.600 1.565 97.153 1.00 77.19 444 ARG A CA 1
ATOM 3653 C C . ARG A 1 444 ? 16.230 1.741 98.629 1.00 77.19 444 ARG A C 1
ATOM 3655 O O . ARG A 1 444 ? 15.456 2.647 98.931 1.00 77.19 444 ARG A O 1
ATOM 3662 N N . GLN A 1 445 ? 16.761 0.920 99.539 1.00 78.44 445 GLN A N 1
ATOM 3663 C CA . GLN A 1 445 ? 16.558 1.108 100.983 1.00 78.44 445 GLN A CA 1
ATOM 3664 C C . GLN A 1 445 ? 17.268 2.365 101.504 1.00 78.44 445 GLN A C 1
ATOM 3666 O O . GLN A 1 445 ? 16.675 3.112 102.281 1.00 78.44 445 GLN A O 1
ATOM 3671 N N . GLU A 1 446 ? 18.490 2.643 101.046 1.00 78.69 446 GLU A N 1
ATOM 3672 C CA . GLU A 1 446 ? 19.215 3.876 101.390 1.00 78.69 446 GLU A CA 1
ATOM 3673 C C . GLU A 1 446 ? 18.507 5.132 100.865 1.00 78.69 446 GLU A C 1
ATOM 3675 O O . GLU A 1 446 ? 18.357 6.118 101.587 1.00 78.69 446 GLU A O 1
ATOM 3680 N N . ALA A 1 447 ? 17.979 5.084 99.640 1.00 75.19 447 ALA A N 1
ATOM 3681 C CA . ALA A 1 447 ? 17.199 6.185 99.083 1.00 75.19 447 ALA A CA 1
ATOM 3682 C C . ALA A 1 447 ? 15.890 6.427 99.853 1.00 75.19 447 ALA A C 1
ATOM 3684 O O . ALA A 1 447 ? 15.486 7.573 100.056 1.00 75.19 447 ALA A O 1
ATOM 3685 N N . GLN A 1 448 ? 15.253 5.361 100.353 1.00 75.38 448 GLN A N 1
ATOM 3686 C CA . GLN A 1 448 ? 14.066 5.466 101.206 1.00 75.38 448 GLN A CA 1
ATOM 3687 C C . GLN A 1 448 ? 14.379 6.012 102.604 1.00 75.38 448 GLN A C 1
ATOM 3689 O O . GLN A 1 448 ? 13.585 6.794 103.125 1.00 75.38 448 GLN A O 1
ATOM 3694 N N . SER A 1 449 ? 15.517 5.653 103.207 1.00 78.50 449 SER A N 1
ATOM 3695 C CA . SER A 1 449 ? 15.907 6.168 104.529 1.00 78.50 449 SER A CA 1
ATOM 3696 C C . SER A 1 449 ? 16.314 7.645 104.487 1.00 78.50 449 SER A C 1
ATOM 3698 O O . SER A 1 449 ? 16.058 8.382 105.437 1.00 78.50 449 SER A O 1
ATOM 3700 N N . GLN A 1 450 ? 16.874 8.096 103.362 1.00 75.88 450 GLN A N 1
ATOM 3701 C CA . GLN A 1 450 ? 17.261 9.489 103.114 1.00 75.88 450 GLN A CA 1
ATOM 3702 C C . GLN A 1 450 ? 16.189 10.304 102.359 1.00 75.88 450 GLN A C 1
ATOM 3704 O O . GLN A 1 450 ? 16.395 11.479 102.064 1.00 75.88 450 GLN A O 1
ATOM 3709 N N . ASN A 1 451 ? 15.033 9.693 102.080 1.00 71.06 451 ASN A N 1
ATOM 3710 C CA . ASN A 1 451 ? 13.841 10.287 101.468 1.00 71.06 451 ASN A CA 1
ATOM 3711 C C . ASN A 1 451 ? 14.097 11.042 100.145 1.00 71.06 451 ASN A C 1
ATOM 3713 O O . ASN A 1 451 ? 13.510 12.097 99.888 1.00 71.06 451 ASN A O 1
ATOM 3717 N N . TRP A 1 452 ? 14.965 10.488 99.293 1.00 79.81 452 TRP A N 1
ATOM 3718 C CA . TRP A 1 452 ? 15.222 10.975 97.934 1.00 79.81 452 TRP A CA 1
ATOM 3719 C C . TRP A 1 452 ? 14.870 9.907 96.889 1.00 79.81 452 TRP A C 1
ATOM 3721 O O . TRP A 1 452 ? 14.643 8.738 97.206 1.00 79.81 452 TRP A O 1
ATOM 3731 N N . ARG A 1 453 ? 14.730 10.320 95.625 1.00 69.19 453 ARG A N 1
ATOM 3732 C CA . ARG A 1 453 ? 14.220 9.467 94.542 1.00 69.19 453 ARG A CA 1
ATOM 3733 C C . ARG A 1 453 ? 15.378 8.942 93.693 1.00 69.19 453 ARG A C 1
ATOM 3735 O O . ARG A 1 453 ? 16.060 9.736 93.062 1.00 69.19 453 ARG A O 1
ATOM 3742 N N . LEU A 1 454 ? 15.538 7.621 93.659 1.00 73.31 454 LEU A N 1
ATOM 3743 C CA . LEU A 1 454 ? 16.595 6.926 92.916 1.00 73.31 454 LEU A CA 1
ATOM 3744 C C . LEU A 1 454 ? 16.397 7.070 91.393 1.00 73.31 454 LEU A C 1
ATOM 3746 O O . LEU A 1 454 ? 15.310 6.755 90.893 1.00 73.31 454 LEU A O 1
ATOM 3750 N N . THR A 1 455 ? 17.418 7.532 90.665 1.00 69.81 455 THR A N 1
ATOM 3751 C CA . THR A 1 455 ? 17.394 7.678 89.196 1.00 69.81 455 THR A CA 1
ATOM 3752 C C . THR A 1 455 ? 18.300 6.654 88.501 1.00 69.81 455 THR A C 1
ATOM 3754 O O . THR A 1 455 ? 19.032 5.921 89.161 1.00 69.81 455 THR A O 1
ATOM 3757 N N . LEU A 1 456 ? 18.202 6.536 87.168 1.00 58.84 456 LEU A N 1
ATOM 3758 C CA . LEU A 1 456 ? 18.960 5.541 86.390 1.00 58.84 456 LEU A CA 1
ATOM 3759 C C . LEU A 1 456 ? 20.479 5.800 86.446 1.00 58.84 456 LEU A C 1
ATOM 3761 O O . LEU A 1 456 ? 21.252 4.858 86.565 1.00 58.84 456 LEU A O 1
ATOM 3765 N N . GLU A 1 457 ? 20.890 7.070 86.460 1.00 64.38 457 GLU A N 1
ATOM 3766 C CA . GLU A 1 457 ? 22.298 7.494 86.501 1.00 64.38 457 GLU A CA 1
ATOM 3767 C C . GLU A 1 457 ? 22.999 7.075 87.815 1.00 64.38 457 GLU A C 1
ATOM 3769 O O . GLU A 1 457 ? 24.187 6.762 87.818 1.00 64.38 457 GLU A O 1
ATOM 3774 N N . ASP A 1 458 ? 22.253 6.956 88.923 1.00 64.12 458 ASP A N 1
ATOM 3775 C CA . ASP A 1 458 ? 22.767 6.526 90.239 1.00 64.12 458 ASP A CA 1
ATOM 3776 C C . ASP A 1 458 ? 23.061 5.010 90.314 1.00 64.12 458 ASP A C 1
ATOM 3778 O O . ASP A 1 458 ? 23.739 4.515 91.230 1.00 64.12 458 ASP A O 1
ATOM 3782 N N . LEU A 1 459 ? 22.525 4.250 89.354 1.00 62.81 459 LEU A N 1
ATOM 3783 C CA . LEU A 1 459 ? 22.686 2.801 89.235 1.00 62.81 459 LEU A CA 1
ATOM 3784 C C . LEU A 1 459 ? 23.839 2.413 88.300 1.00 62.81 459 LEU A C 1
ATOM 3786 O O . LEU A 1 459 ? 24.418 1.347 88.484 1.00 62.81 459 LEU A O 1
ATOM 3790 N N . GLU A 1 460 ? 24.217 3.282 87.362 1.00 57.34 460 GLU A N 1
ATOM 3791 C CA . GLU A 1 460 ? 25.223 2.997 86.327 1.00 57.34 460 GLU A CA 1
ATOM 3792 C C . GLU A 1 460 ? 26.683 3.109 86.816 1.00 57.34 460 GLU A C 1
ATOM 3794 O O . GLU A 1 460 ? 27.586 2.552 86.199 1.00 57.34 460 GLU A O 1
ATOM 3799 N N . VAL A 1 461 ? 26.947 3.767 87.953 1.00 51.25 461 VAL A N 1
ATOM 3800 C CA . VAL A 1 461 ? 28.326 3.994 88.449 1.00 51.25 461 VAL A CA 1
ATOM 3801 C C . VAL A 1 461 ? 28.967 2.737 89.076 1.00 51.25 461 VAL A C 1
ATOM 3803 O O . VAL A 1 461 ? 30.187 2.674 89.223 1.00 51.25 461 VAL A O 1
ATOM 3806 N N . SER A 1 462 ? 28.184 1.706 89.412 1.00 52.69 462 SER A N 1
ATOM 3807 C CA . SER A 1 462 ? 28.696 0.509 90.106 1.00 52.69 462 SER A CA 1
ATOM 3808 C C . SER A 1 462 ? 29.238 -0.597 89.187 1.00 52.69 462 SER A C 1
ATOM 3810 O O . SER A 1 462 ? 29.973 -1.463 89.654 1.00 52.69 462 SER A O 1
ATOM 3812 N N . SER A 1 463 ? 28.935 -0.596 87.886 1.00 47.66 463 SER A N 1
ATOM 3813 C CA . SER A 1 463 ? 29.234 -1.731 86.993 1.00 47.66 463 SER A CA 1
ATOM 3814 C C . SER A 1 463 ? 30.639 -1.717 86.361 1.00 47.66 463 SER A C 1
ATOM 3816 O O . SER A 1 463 ? 30.838 -2.304 85.302 1.00 47.66 463 SER A O 1
ATOM 3818 N N . VAL A 1 464 ? 31.631 -1.057 86.977 1.00 44.25 464 VAL A N 1
ATOM 3819 C CA . VAL A 1 464 ? 33.009 -0.939 86.431 1.00 44.25 464 VAL A CA 1
ATOM 3820 C C . VAL A 1 464 ? 34.033 -1.833 87.159 1.00 44.25 464 VAL A C 1
ATOM 3822 O O . VAL A 1 464 ? 35.238 -1.660 87.008 1.00 44.25 464 VAL A O 1
ATOM 3825 N N . ILE A 1 465 ? 33.607 -2.849 87.916 1.00 37.09 465 ILE A N 1
ATOM 3826 C CA . ILE A 1 465 ? 34.545 -3.813 88.523 1.00 37.09 465 ILE A CA 1
ATOM 3827 C C . ILE A 1 465 ? 34.148 -5.250 88.184 1.00 37.09 465 ILE A C 1
ATOM 3829 O O . ILE A 1 465 ? 33.476 -5.912 88.963 1.00 37.09 465 ILE A O 1
ATOM 3833 N N . ALA A 1 466 ? 34.607 -5.715 87.022 1.00 31.88 466 ALA A N 1
ATOM 3834 C CA . ALA A 1 466 ? 35.155 -7.054 86.782 1.00 31.88 466 ALA A CA 1
ATOM 3835 C C . ALA A 1 466 ? 35.569 -7.129 85.302 1.00 31.88 466 ALA A C 1
ATOM 3837 O O . ALA A 1 466 ? 34.726 -7.177 84.411 1.00 31.88 466 ALA A O 1
ATOM 3838 N N . THR A 1 467 ? 36.877 -7.040 85.061 1.00 37.59 467 THR A N 1
ATOM 3839 C CA . THR A 1 467 ? 37.536 -7.350 83.780 1.00 37.59 467 THR A CA 1
ATOM 3840 C C . THR A 1 467 ? 37.371 -8.802 83.379 1.00 37.59 467 THR A C 1
ATOM 3842 O O . THR A 1 467 ? 37.490 -9.643 84.303 1.00 37.59 467 THR A O 1
#

Secondary structure (DSSP, 8-state):
--TT-----TTS-GGG---SSPPPHHHHHHSHHHHSSS--S--PPP-------PPPP--TTS-SS---TTSPP---------S----------TT-PPPTT---TTTTS-TT-THHHHHHHHHT----------SSPPSSS-----HHHHHHHHHHHHHHHHHHHHHHHHHHHHHHT---SSSSPPP--GGGHHHHHHHHHHHHHHHHHHHHS-TTSTTTTHHHHHHHHHHHHHHHHHT-----TT--HHHHHHHHHHT--HHHHHHHHHHHHHHHTT----HHHHHHHHHHIIIIIIHHHHHHT-S--PPP---STHHHH---PPPPEEEEEE-SSSEEEEEE--HHHHHHHHHHHHHHHS-S------GGGT----------PPPGGGGGG------------------S------GGGGSPPHHHHHHHHHHHHHHHHHHHHHHHHTT----SHHHHTTTT---

Sequence (467 aa):
MGKGEEDWNGFNDINKLIIRSPFQTEYRIAFPHLYNNRPKKERLGIYHTPMVMCIKTKDPDLPAFYYDPLIHPIPAINKADRHEKKVYEVEDDDDFALPEGVESLLQTLNFTLIRQLQAFHYYGLQYTFSHVGQLTVGKGPGSGFWAPMWRVWLFFLRGNVPLLERWLGNLLARQLEGRHSKGAAKTVTKQRVESHFDLELSAAVMHDVLDAMPEGIKQNKARTILQHLIQAWRCWKANISWKVPGLPAPIENMILRYVKADWWSNVAHYNRERIKRGATVDKTLCWKNLGSFRGKSWVSSSKLMTIHMKPCLILNVTCFTQRVFKEVGIEFMDLYSYLIPVYEIEPLEKITDAYLDQYLWFPPVIFYTPKESGGLGMLSMGHILIPQSDLRYNQQTDVGVTHFRSGMSHEEDQLIPNLYRYFQPWDSEFIDSQCVWAEYALKRQEAQSQNWRLTLEDLEVSSVIAT

InterPro domains:
  IPR012592 PROCN domain [PF08083] (129-293)
  IPR019581 Pre-mRNA-processing-splicing factor 8, U5-snRNA-binding [PF10597] (362-422)
  IPR027652 Pre-mRNA-processing-splicing factor 8 [PTHR11140] (135-292)

Radius of gyration: 54.19 Å; chains: 1; bounding box: 109×75×188 Å

pLDDT: mean 72.43, std 19.55, range [27.8, 97.75]